Protein 2RLD (pdb70)

CATH classification: 1.20.1440.60

Organism: Bacteroides thetaiotaomicron (strain ATCC 29148 / DSM 2079 / JCM 5827 / CCUG 10774 / NCTC 10582 / VPI-5482 / E50) (NCBI:txid226186)

Foldseek 3Di:
DPLVLLVVLLVLLVVLLVVLVVVLCCCCVPVVHDVSVLLNVLSNVLNVLSVVLVPPLVSVLVSLVSSLVSLVVNLVVLVVCVVVPSDDPVVSVVSNVSSVSSNVSSVSNND/DLVVLLVLLVVLLVVLVVLLCCCCPVVVHDVSVLLNVLSNLLNVLSVQLVVDPDPVSNLVSLVSSLVSLVVNLVVLVVCVVVPVDDPVRSCVSNVSSVVSNVVSCVVSVD/DLVLLVVLLVLLVVLLVVLVVLLCCCCVPVVHDVSVLLNVLSNVLNVLSVVLVVDPDVVSNLVSLVSSLVSLVVNLVVLVVCPVVVSDDPVSSCVSNVSSVVSNVSSVSSSVD/DVVLLVLLQVLLVLLVVVLCCCCVPVVHDVSVQLNVLSNVLNVLCVQLVVDPDPVSNLVSLVSSLVSLVSNLVVLVVCVVVPVDDPVSSVVSVVSSVVSNVVSVVVD/DLLVLLVVLLVVLVVLLCCCCVPVVHDVSVLLNCLSNLLNVLQVVLVVDPDPVSNLVSLVSSLVSLVSNLVVLVVCCVVPVDDPVSSCVSNVSSVVSNVVSCVVNPD

Solvent-accessible surface area: 25376 Å² total

Sequence (548 aa):
GREDKDNVVKDDKSLEFAVRIVNLYKFLVNEEQKEFVSKQILRRSGTSSIGANIREAEQSRADFIINNKLNIALKEEANEETEYYWLELLIRTEYITREQYESINNDSTEINKLLISIIKKDNVVKDDKKSLEFAVRIVNLYKFLVNEEQKEFVSKQILRSGTSIGANIREAEQQAQSRADFINKLNIALKEANETEYWLELLIIRTEYITREQYESINNDSTEINKLLISSIIKTREDKDNVVKDKSLEFAVRIVNLYKFLVNEEQKEFVSKQILRRSGTSIGANIREAEQAQSRADFINKLNIALKEANNETEYWLELLIRTEYITREQYESINNDSTEINKLLISSIIKTDNVVKDKSLEFAVRIVNLYKFLVVNEQKEFVSKQILRSGTSIGANIREAEQAQSRADFINKLNIALKEANETEYWLELLIRTEYITREQYESIINNNDSSTEINKLLISIIVVKDKSLEFAVRIVNLYKFLVNEQKEFVSKQILRSGTSIGANIREAEQAQSRRADFINNKLNIALKEANETEYWLELLIRTEYITREQYESINNDSTEINKLLISIIKT

Structure (mmCIF, N/CA/C/O backbone):
data_2RLD
#
_entry.id   2RLD
#
_cell.length_a   57.238
_cell.length_b   83.823
_cell.length_c   63.923
_cell.angle_alpha   90.000
_cell.angle_beta   97.420
_cell.angle_gamma   90.000
#
_symmetry.space_group_name_H-M   'P 1 21 1'
#
loop_
_entity.id
_entity.type
_entity.pdbx_description
1 polymer 'Uncharacterized protein'
2 non-polymer 'CALCIUM ION'
3 non-polymer 'CHLORIDE ION'
4 non-polymer 1,2-ETHANEDIOL
5 water water
#
loop_
_atom_site.group_PDB
_atom_site.id
_atom_site.type_symbol
_atom_site.label_atom_id
_atom_site.label_alt_id
_atom_site.label_comp_id
_atom_site.label_asym_id
_atom_site.label_entity_id
_atom_site.label_seq_id
_atom_site.pdbx_PDB_ins_code
_atom_site.Cartn_x
_atom_site.Cartn_y
_atom_site.Cartn_z
_atom_site.occupancy
_atom_site.B_iso_or_equiv
_atom_site.auth_seq_id
_atom_site.auth_comp_id
_atom_site.auth_asym_id
_atom_site.auth_atom_id
_atom_site.pdbx_PDB_model_num
ATOM 1 N N . GLY A 1 1 ? 71.180 42.622 59.229 1.00 23.97 0 GLY A N 1
ATOM 2 C CA . GLY A 1 1 ? 70.106 42.708 58.199 1.00 24.19 0 GLY A CA 1
ATOM 3 C C . GLY A 1 1 ? 70.564 42.086 56.903 1.00 23.10 0 GLY A C 1
ATOM 4 O O . GLY A 1 1 ? 71.723 41.685 56.792 1.00 21.98 0 GLY A O 1
ATOM 13 N N . ARG A 1 3 ? 71.218 42.255 52.635 1.00 15.77 2 ARG A N 1
ATOM 14 C CA . ARG A 1 3 ? 71.728 43.244 51.696 1.00 13.92 2 ARG A CA 1
ATOM 15 C C . ARG A 1 3 ? 70.595 44.155 51.261 1.00 14.08 2 ARG A C 1
ATOM 16 O O . ARG A 1 3 ? 69.493 43.692 50.996 1.00 13.93 2 ARG A O 1
ATOM 24 N N . GLU A 1 4 ? 70.877 45.456 51.170 1.00 14.80 3 GLU A N 1
ATOM 25 C CA . GLU A 1 4 ? 69.837 46.398 50.759 1.00 14.33 3 GLU A CA 1
ATOM 26 C C . GLU A 1 4 ? 69.282 46.042 49.389 1.00 17.00 3 GLU A C 1
ATOM 27 O O . GLU A 1 4 ? 68.068 46.120 49.162 1.00 19.00 3 GLU A O 1
ATOM 33 N N . ASP A 1 5 ? 70.162 45.658 48.476 1.00 18.05 4 ASP A N 1
ATOM 34 C CA . ASP A 1 5 ? 69.721 45.300 47.136 1.00 18.27 4 ASP A CA 1
ATOM 35 C C . ASP A 1 5 ? 68.902 44.006 47.035 1.00 19.37 4 ASP A C 1
ATOM 36 O O . ASP A 1 5 ? 68.435 43.688 45.940 1.00 20.53 4 ASP A O 1
ATOM 54 N N . LYS A 1 7 ? 66.310 43.422 49.398 1.00 20.31 6 LYS A N 1
ATOM 55 C CA . LYS A 1 7 ? 65.058 43.713 50.102 1.00 19.98 6 LYS A CA 1
ATOM 56 C C . LYS A 1 7 ? 63.855 43.824 49.173 1.00 20.77 6 LYS A C 1
ATOM 57 O O . LYS A 1 7 ? 62.768 43.289 49.469 1.00 21.16 6 LYS A O 1
ATOM 63 N N . ASP A 1 8 ? 64.050 44.423 48.003 1.00 22.23 7 ASP A N 1
ATOM 64 C CA . ASP A 1 8 ? 62.973 44.459 47.015 1.00 22.51 7 ASP A CA 1
ATOM 65 C C . ASP A 1 8 ? 62.614 43.063 46.486 1.00 21.64 7 ASP A C 1
ATOM 66 O O . ASP A 1 8 ? 61.437 42.707 46.388 1.00 19.96 7 ASP A O 1
ATOM 71 N N . ASN A 1 9 ? 63.626 42.262 46.186 1.00 21.75 8 ASN A N 1
ATOM 72 C CA . ASN A 1 9 ? 63.406 40.887 45.727 1.00 22.44 8 ASN A CA 1
ATOM 73 C C . ASN A 1 9 ? 62.640 40.062 46.761 1.00 23.22 8 ASN A C 1
ATOM 74 O O . ASN A 1 9 ? 61.742 39.302 46.413 1.00 24.63 8 ASN A O 1
ATOM 79 N N . VAL A 1 10 ? 63.022 40.204 48.027 1.00 23.65 9 VAL A N 1
ATOM 80 C CA . VAL A 1 10 ? 62.431 39.421 49.124 1.00 23.34 9 VAL A CA 1
ATOM 81 C C . VAL A 1 10 ? 61.002 39.891 49.424 1.00 21.76 9 VAL A C 1
ATOM 82 O O . VAL A 1 10 ? 60.115 39.076 49.643 1.00 20.79 9 VAL A O 1
ATOM 86 N N . VAL A 1 11 ? 60.775 41.199 49.416 1.00 21.08 10 VAL A N 1
ATOM 87 C CA . VAL A 1 11 ? 59.440 41.731 49.724 1.00 21.30 10 VAL A CA 1
ATOM 88 C C . VAL A 1 11 ? 58.451 41.370 48.633 1.00 21.88 10 VAL A C 1
ATOM 89 O O . VAL A 1 11 ? 57.285 41.121 48.904 1.00 20.71 10 VAL A O 1
ATOM 93 N N . LYS A 1 12 ? 58.926 41.285 47.393 1.00 21.51 11 LYS A N 1
ATOM 94 C CA . LYS A 1 12 ? 58.095 40.768 46.322 1.00 22.06 11 LYS A CA 1
ATOM 95 C C . LYS A 1 12 ? 57.638 39.306 46.618 1.00 21.06 11 LYS A C 1
ATOM 96 O O . LYS A 1 12 ? 56.446 38.966 46.526 1.00 18.95 11 LYS A O 1
ATOM 102 N N . ASP A 1 13 ? 58.582 38.457 46.989 1.00 19.19 12 ASP A N 1
ATOM 103 C CA A ASP A 1 13 ? 58.320 37.045 47.263 0.50 20.28 12 ASP A CA 1
ATOM 104 C CA B ASP A 1 13 ? 58.276 37.057 47.237 0.50 19.61 12 ASP A CA 1
ATOM 105 C C . ASP A 1 13 ? 57.406 36.906 48.474 1.00 18.92 12 ASP A C 1
ATOM 106 O O . ASP A 1 13 ? 56.422 36.181 48.453 1.00 19.06 12 ASP A O 1
ATOM 115 N N . LYS A 1 14 ? 57.758 37.604 49.542 1.00 18.48 13 LYS A N 1
ATOM 116 C CA . LYS A 1 14 ? 57.013 37.515 50.795 1.00 19.23 13 LYS A CA 1
ATOM 117 C C . LYS A 1 14 ? 55.567 38.013 50.645 1.00 17.43 13 LYS A C 1
ATOM 118 O O . LYS A 1 14 ? 54.656 37.485 51.288 1.00 17.91 13 LYS A O 1
ATOM 124 N N . SER A 1 15 ? 55.367 39.048 49.833 1.00 16.96 14 SER A N 1
ATOM 125 C CA . SER A 1 15 ? 54.017 39.610 49.646 1.00 15.50 14 SER A CA 1
ATOM 126 C C . SER A 1 15 ? 53.087 38.674 48.882 1.00 17.05 14 SER A C 1
ATOM 127 O O . SER A 1 15 ? 51.883 38.636 49.142 1.00 17.70 14 SER A O 1
ATOM 130 N N . LEU A 1 16 ? 53.634 37.926 47.930 1.00 16.82 15 LEU A N 1
ATOM 131 C CA . LEU A 1 16 ? 52.858 36.886 47.263 1.00 16.99 15 LEU A CA 1
ATOM 132 C C . LEU A 1 16 ? 52.490 35.778 48.261 1.00 17.39 15 LEU A C 1
ATOM 133 O O . LEU A 1 16 ? 51.338 35.410 48.394 1.00 16.16 15 LEU A O 1
ATOM 138 N N . GLU A 1 17 ? 53.466 35.263 48.989 1.00 16.60 16 GLU A N 1
ATOM 139 C CA . GLU A 1 17 ? 53.153 34.254 50.006 1.00 15.53 16 GLU A CA 1
ATOM 140 C C . GLU A 1 17 ? 52.131 34.724 51.054 1.00 15.16 16 GLU A C 1
ATOM 141 O O . GLU A 1 17 ? 51.257 33.973 51.490 1.00 18.27 16 GLU A O 1
ATOM 147 N N . PHE A 1 18 ? 52.229 35.988 51.402 1.00 14.71 17 PHE A N 1
ATOM 148 C CA . PHE A 1 18 ? 51.325 36.568 52.376 1.00 14.91 17 PHE A CA 1
ATOM 149 C C . PHE A 1 18 ? 49.921 36.675 51.794 1.00 15.76 17 PHE A C 1
ATOM 150 O O . PHE A 1 18 ? 48.971 36.428 52.497 1.00 15.79 17 PHE A O 1
ATOM 158 N N . ALA A 1 19 ? 49.791 37.052 50.520 1.00 15.24 18 ALA A N 1
ATOM 159 C CA . ALA A 1 19 ? 48.470 37.129 49.860 1.00 14.92 18 ALA A CA 1
ATOM 160 C C . ALA A 1 19 ? 47.800 35.757 49.875 1.00 14.81 18 ALA A C 1
ATOM 161 O O . ALA A 1 19 ? 46.600 35.631 50.133 1.00 16.24 18 ALA A O 1
ATOM 163 N N . VAL A 1 20 ? 48.614 34.719 49.696 1.00 15.28 19 VAL A N 1
ATOM 164 C CA . VAL A 1 20 ? 48.118 33.345 49.760 1.00 16.87 19 VAL A CA 1
ATOM 165 C C . VAL A 1 20 ? 47.559 33.051 51.147 1.00 16.25 19 VAL A C 1
ATOM 166 O O . VAL A 1 20 ? 46.423 32.503 51.271 1.00 15.72 19 VAL A O 1
ATOM 170 N N . ARG A 1 21 ? 48.329 33.394 52.185 1.00 15.44 20 ARG A N 1
ATOM 171 C CA . ARG A 1 21 ? 47.857 33.213 53.572 1.00 15.33 20 ARG A CA 1
ATOM 172 C C . ARG A 1 21 ? 46.534 33.951 53.827 1.00 14.94 20 ARG A C 1
ATOM 173 O O . ARG A 1 21 ? 45.667 33.453 54.550 1.00 16.17 20 ARG A O 1
ATOM 181 N N . ILE A 1 22 ? 46.408 35.150 53.260 1.00 15.02 21 ILE A N 1
ATOM 182 C CA . ILE A 1 22 ? 45.232 35.970 53.515 1.00 14.75 21 ILE A CA 1
ATOM 183 C C . ILE A 1 22 ? 44.012 35.337 52.859 1.00 14.27 21 ILE A C 1
ATOM 184 O O . ILE A 1 22 ? 42.916 35.305 53.454 1.00 15.49 21 ILE A O 1
ATOM 189 N N . VAL A 1 23 ? 44.171 34.846 51.626 1.00 13.94 22 VAL A N 1
ATOM 190 C CA . VAL A 1 23 ? 43.095 34.134 50.985 1.00 15.74 22 VAL A CA 1
ATOM 191 C C . VAL A 1 23 ? 42.655 32.946 51.835 1.00 14.82 22 VAL A C 1
ATOM 192 O O . VAL A 1 23 ? 41.465 32.725 52.031 1.00 15.47 22 VAL A O 1
ATOM 196 N N . ASN A 1 24 ? 43.630 32.185 52.348 1.00 14.74 23 ASN A N 1
ATOM 197 C CA . ASN A 1 24 ? 43.326 31.045 53.212 1.00 14.68 23 ASN A CA 1
ATOM 198 C C . ASN A 1 24 ? 42.656 31.470 54.535 1.00 16.90 23 ASN A C 1
ATOM 199 O O . ASN A 1 24 ? 41.739 30.817 55.015 1.00 14.88 23 ASN A O 1
ATOM 204 N N . LEU A 1 25 ? 43.046 32.622 55.061 1.00 14.91 24 LEU A N 1
ATOM 205 C CA . LEU A 1 25 ? 42.391 33.152 56.248 1.00 15.23 24 LEU A CA 1
ATOM 206 C C . LEU A 1 25 ? 40.925 33.498 55.928 1.00 16.29 24 LEU A C 1
ATOM 207 O O . LEU A 1 25 ? 40.035 33.199 56.715 1.00 15.19 24 LEU A O 1
ATOM 212 N N . TYR A 1 26 ? 40.719 34.144 54.782 1.00 14.61 25 TYR A N 1
ATOM 213 C CA . TYR A 1 26 ? 39.379 34.470 54.280 1.00 16.57 25 TYR A CA 1
ATOM 214 C C . TYR A 1 26 ? 38.517 33.233 54.222 1.00 15.94 25 TYR A C 1
ATOM 215 O O . TYR A 1 26 ? 37.363 33.210 54.732 1.00 15.25 25 TYR A O 1
ATOM 224 N N . LYS A 1 27 ? 39.059 32.174 53.609 1.00 16.79 26 LYS A N 1
ATOM 225 C CA . LYS A 1 27 ? 38.294 30.927 53.433 1.00 16.93 26 LYS A CA 1
ATOM 226 C C . LYS A 1 27 ? 37.934 30.364 54.800 1.00 15.83 26 LYS A C 1
ATOM 227 O O . LYS A 1 27 ? 36.808 29.983 55.020 1.00 16.06 26 LYS A O 1
ATOM 233 N N . PHE A 1 28 ? 38.898 30.346 55.715 1.00 15.25 27 PHE A N 1
ATOM 234 C CA . PHE A 1 28 ? 38.654 29.918 57.124 1.00 14.75 27 PHE A CA 1
ATOM 235 C C . PHE A 1 28 ? 37.529 30.719 57.785 1.00 15.05 27 PHE A C 1
ATOM 236 O O . PHE A 1 28 ? 36.614 30.150 58.415 1.00 14.87 27 PHE A O 1
ATOM 244 N N . LEU A 1 29 ? 37.585 32.035 57.623 1.00 15.32 28 LEU A N 1
ATOM 245 C CA . LEU A 1 29 ? 36.637 32.926 58.281 1.00 14.81 28 LEU A CA 1
ATOM 246 C C . LEU A 1 29 ? 35.213 32.711 57.802 1.00 15.55 28 LEU A C 1
ATOM 247 O O . LEU A 1 29 ? 34.290 32.606 58.616 1.00 17.75 28 LEU A O 1
ATOM 252 N N . VAL A 1 30 ? 35.046 32.610 56.491 1.00 15.54 29 VAL A N 1
ATOM 253 C CA . VAL A 1 30 ? 33.707 32.468 55.893 1.00 17.50 29 VAL A CA 1
ATOM 254 C C . VAL A 1 30 ? 33.158 31.060 56.091 1.00 17.86 29 VAL A C 1
ATOM 255 O O . VAL A 1 30 ? 31.982 30.880 56.483 1.00 17.78 29 VAL A O 1
ATOM 259 N N . ASN A 1 31 ? 33.994 30.058 55.808 1.00 18.08 30 ASN A N 1
ATOM 260 C CA . ASN A 1 31 ? 33.572 28.640 55.808 1.00 17.95 30 ASN A CA 1
ATOM 261 C C . ASN A 1 31 ? 33.444 28.055 57.196 1.00 19.06 30 ASN A C 1
ATOM 262 O O . ASN A 1 31 ? 32.460 27.352 57.479 1.00 18.96 30 ASN A O 1
ATOM 267 N N . GLU A 1 32 ? 34.395 28.377 58.075 1.00 18.92 31 GLU A N 1
ATOM 268 C CA A GLU A 1 32 ? 34.422 27.792 59.418 0.50 19.87 31 GLU A CA 1
ATOM 269 C CA B GLU A 1 32 ? 34.448 27.791 59.424 0.50 20.65 31 GLU A CA 1
ATOM 270 C C . GLU A 1 32 ? 33.818 28.709 60.475 1.00 21.18 31 GLU A C 1
ATOM 271 O O . GLU A 1 32 ? 32.985 28.278 61.266 1.00 19.01 31 GLU A O 1
ATOM 282 N N . GLN A 1 33 ? 34.236 29.968 60.490 1.00 19.13 32 GLN A N 1
ATOM 283 C CA . GLN A 1 33 ? 33.738 30.915 61.496 1.00 17.96 32 GLN A CA 1
ATOM 284 C C . GLN A 1 33 ? 32.442 31.614 61.135 1.00 18.98 32 GLN A C 1
ATOM 285 O O . GLN A 1 33 ? 31.872 32.274 61.997 1.00 18.02 32 GLN A O 1
ATOM 291 N N . LYS A 1 34 ? 31.984 31.470 59.882 1.00 17.85 33 LYS A N 1
ATOM 292 C CA . LYS A 1 34 ? 30.813 32.191 59.366 1.00 17.31 33 LYS A CA 1
ATOM 293 C C . LYS A 1 34 ? 30.899 33.706 59.586 1.00 17.10 33 LYS A C 1
ATOM 294 O O . LYS A 1 34 ? 29.924 34.357 60.015 1.00 18.31 33 LYS A O 1
ATOM 300 N N . GL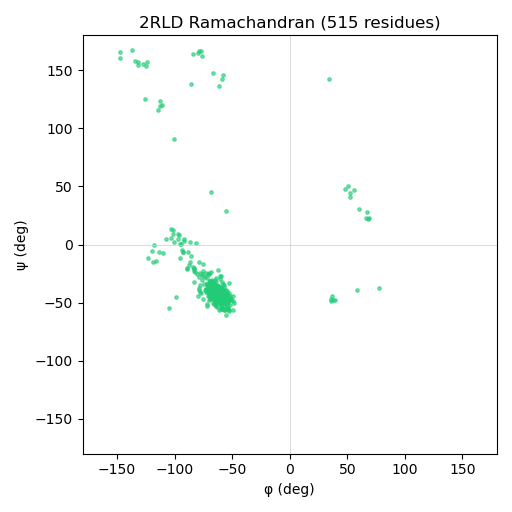U A 1 35 ? 32.069 34.260 59.299 1.00 16.06 34 GLU A N 1
ATOM 301 C CA . GLU A 1 35 ? 32.331 35.669 59.495 1.00 15.97 34 GLU A CA 1
ATOM 302 C C . GLU A 1 35 ? 32.506 36.281 58.117 1.00 17.46 34 GLU A C 1
ATOM 303 O O . GLU A 1 35 ? 33.370 35.861 57.353 1.00 18.19 34 GLU A O 1
ATOM 309 N N . PHE A 1 36 ? 31.692 37.291 57.820 1.00 19.36 35 PHE A N 1
ATOM 310 C CA . PHE A 1 36 ? 31.534 37.765 56.465 1.00 20.36 35 PHE A CA 1
ATOM 311 C C . PHE A 1 36 ? 31.914 39.209 56.219 1.00 21.70 35 PHE A C 1
ATOM 312 O O . PHE A 1 36 ? 31.898 39.635 55.066 1.00 23.02 35 PHE A O 1
ATOM 320 N N . VAL A 1 37 ? 32.240 39.951 57.273 1.00 17.51 36 VAL A N 1
ATOM 321 C CA . VAL A 1 37 ? 32.472 41.390 57.172 1.00 17.37 36 VAL A CA 1
ATOM 322 C C . VAL A 1 37 ? 33.976 41.680 57.137 1.00 16.46 36 VAL A C 1
ATOM 323 O O . VAL A 1 37 ? 34.517 42.185 56.148 1.00 16.37 36 VAL A O 1
ATOM 335 N N . SER A 1 39 ? 36.359 39.562 57.144 1.00 17.23 38 SER A N 1
ATOM 336 C CA . SER A 1 39 ? 36.974 38.638 56.202 1.00 17.52 38 SER A CA 1
ATOM 337 C C . SER A 1 39 ? 37.065 39.237 54.823 1.00 16.61 38 SER A C 1
ATOM 338 O O . SER A 1 39 ? 38.127 39.176 54.187 1.00 17.31 38 SER A O 1
ATOM 341 N N . LYS A 1 40 ? 35.970 39.824 54.338 1.00 17.64 39 LYS A N 1
ATOM 342 C CA . LYS A 1 40 ? 35.980 40.430 53.000 1.00 17.47 39 LYS A CA 1
ATOM 343 C C . LYS A 1 40 ? 36.929 41.619 52.929 1.00 16.98 39 LYS A C 1
ATOM 344 O O . LYS A 1 40 ? 37.621 41.811 51.922 1.00 17.90 39 LYS A O 1
ATOM 347 N N . GLN A 1 41 ? 36.958 42.425 53.981 1.00 15.03 40 GLN A N 1
ATOM 348 C CA . GLN A 1 41 ? 37.828 43.588 54.010 1.00 17.03 40 GLN A CA 1
ATOM 349 C C . GLN A 1 41 ? 39.297 43.210 54.006 1.00 18.03 40 GLN A C 1
ATOM 350 O O . GLN A 1 41 ? 40.098 43.780 53.252 1.00 15.03 40 GLN A O 1
ATOM 356 N N . ILE A 1 42 ? 39.662 42.240 54.830 1.00 16.73 41 ILE A N 1
ATOM 357 C CA . ILE A 1 42 ? 41.058 41.847 54.905 1.00 16.15 41 ILE A CA 1
ATOM 358 C C . ILE A 1 42 ? 41.515 41.154 53.625 1.00 17.54 41 ILE A C 1
ATOM 359 O O . ILE A 1 42 ? 42.700 41.221 53.242 1.00 17.41 41 ILE A O 1
ATOM 364 N N . LEU A 1 43 ? 40.596 40.457 52.979 1.00 16.47 42 LEU A N 1
ATOM 365 C CA . LEU A 1 43 ? 40.895 39.832 51.693 1.00 16.36 42 LEU A CA 1
ATOM 366 C C . LEU A 1 43 ? 41.370 40.883 50.714 1.00 17.36 42 LEU A C 1
ATOM 367 O O . LEU A 1 43 ? 42.386 40.700 50.024 1.00 18.59 42 LEU A O 1
ATOM 372 N N . ARG A 1 44 ? 40.646 42.001 50.668 1.00 17.27 43 ARG A N 1
ATOM 373 C CA A ARG A 1 44 ? 40.990 43.059 49.723 0.50 16.19 43 ARG A CA 1
ATOM 374 C CA B ARG A 1 44 ? 40.968 43.081 49.744 0.50 17.15 43 ARG A CA 1
ATOM 375 C C . ARG A 1 44 ? 42.329 43.703 50.078 1.00 16.04 43 ARG A C 1
ATOM 376 O O . ARG A 1 44 ? 43.241 43.769 49.234 1.00 19.10 43 ARG A O 1
ATOM 391 N N . SER A 1 45 ? 42.467 44.145 51.322 1.00 15.81 44 SER A N 1
ATOM 392 C CA . SER A 1 45 ? 43.677 44.837 51.740 1.00 16.41 44 SER A CA 1
ATOM 393 C C . SER A 1 45 ? 44.890 43.913 51.653 1.00 15.70 44 SER A C 1
ATOM 394 O O . SER A 1 45 ? 45.943 44.307 51.157 1.00 17.02 44 SER A O 1
ATOM 397 N N . GLY A 1 46 ? 44.743 42.669 52.121 1.00 15.64 45 GLY A N 1
ATOM 398 C CA . GLY A 1 46 ? 45.881 41.779 52.226 1.00 14.65 45 GLY A CA 1
ATOM 399 C C . GLY A 1 46 ? 46.478 41.274 50.915 1.00 15.81 45 GLY A C 1
ATOM 400 O O . GLY A 1 46 ? 47.699 41.009 50.845 1.00 17.60 45 GLY A O 1
ATOM 401 N N . THR A 1 47 ? 45.613 41.116 49.912 1.00 16.94 46 THR A N 1
ATOM 402 C CA . THR A 1 47 ? 46.042 40.706 48.567 1.00 16.41 46 THR A CA 1
ATOM 403 C C . THR A 1 47 ? 46.551 41.890 47.702 1.00 17.94 46 THR A C 1
ATOM 404 O O . THR A 1 47 ? 47.288 41.688 46.716 1.00 17.63 46 THR A O 1
ATOM 408 N N . SER A 1 48 ? 46.160 43.106 48.089 1.00 16.56 47 SER A N 1
ATOM 409 C CA A SER A 1 48 ? 46.507 44.321 47.361 0.50 18.36 47 SER A CA 1
ATOM 410 C CA B SER A 1 48 ? 46.518 44.296 47.327 0.50 18.96 47 SER A CA 1
ATOM 411 C C . SER A 1 48 ? 47.966 44.676 47.558 1.00 18.50 47 SER A C 1
ATOM 412 O O . SER A 1 48 ? 48.603 45.241 46.672 1.00 18.45 47 SER A O 1
ATOM 417 N N . ILE A 1 49 ? 48.481 44.368 48.744 1.00 16.19 48 ILE A N 1
ATOM 418 C CA . ILE A 1 49 ? 49.874 44.693 49.085 1.00 17.78 48 ILE A CA 1
ATOM 419 C C . ILE A 1 49 ? 50.840 44.234 47.975 1.00 18.96 48 ILE A C 1
ATOM 420 O O . ILE A 1 49 ? 51.590 45.040 47.423 1.00 18.17 48 ILE A O 1
ATOM 425 N N . GLY A 1 50 ? 50.805 42.949 47.643 1.00 17.54 49 GLY A N 1
ATOM 426 C CA . GLY A 1 50 ? 51.723 42.383 46.651 1.00 17.31 49 GLY A CA 1
ATOM 427 C C . GLY A 1 50 ? 51.499 42.924 45.247 1.00 17.18 49 GLY A C 1
ATOM 428 O O . GLY A 1 50 ? 52.444 43.041 44.480 1.00 18.56 49 GLY A O 1
ATOM 429 N N . ALA A 1 51 ? 50.244 43.236 44.908 1.00 16.48 50 ALA A N 1
ATOM 430 C CA . ALA A 1 51 ? 49.924 43.846 43.602 1.00 16.09 50 ALA A CA 1
ATOM 431 C C . ALA A 1 51 ? 50.633 45.198 43.467 1.00 16.66 50 ALA A C 1
ATOM 432 O O . ALA A 1 51 ? 51.279 45.475 42.438 1.00 18.35 50 ALA A O 1
ATOM 434 N N . ASN A 1 52 ? 50.544 46.043 44.491 1.00 17.20 51 ASN A N 1
ATOM 435 C CA . ASN A 1 52 ? 51.223 47.350 44.441 1.00 18.72 51 ASN A CA 1
ATOM 436 C C . ASN A 1 52 ? 52.736 47.216 44.418 1.00 18.57 51 ASN A C 1
ATOM 437 O O . ASN A 1 52 ? 53.435 47.999 43.723 1.00 19.53 51 ASN A O 1
ATOM 442 N N . ILE A 1 53 ? 53.253 46.224 45.137 1.00 16.33 52 ILE A N 1
ATOM 443 C CA . ILE A 1 53 ? 54.694 45.964 45.092 1.00 17.98 52 ILE A CA 1
ATOM 444 C C . ILE A 1 53 ? 55.119 45.551 43.682 1.00 19.99 52 ILE A C 1
ATOM 445 O O . ILE A 1 53 ? 56.146 46.020 43.182 1.00 20.73 52 ILE A O 1
ATOM 450 N N . ARG A 1 54 ? 54.359 44.656 43.051 1.00 20.98 53 ARG A N 1
ATOM 451 C CA . ARG A 1 54 ? 54.648 44.316 41.651 1.00 22.73 53 ARG A CA 1
ATOM 452 C C . ARG A 1 54 ? 54.657 45.556 40.761 1.00 24.13 53 ARG A C 1
ATOM 453 O O . ARG A 1 54 ? 55.573 45.724 39.947 1.00 28.21 53 ARG A O 1
ATOM 461 N N . GLU A 1 55 ? 53.662 46.424 40.903 1.00 23.25 54 GLU A N 1
ATOM 462 C CA . GLU A 1 55 ? 53.589 47.643 40.086 1.00 24.17 54 GLU A CA 1
ATOM 463 C C . GLU A 1 55 ? 54.817 48.549 40.247 1.00 24.20 54 GLU A C 1
ATOM 464 O O . GLU A 1 55 ? 55.270 49.185 39.285 1.00 23.34 54 GLU A O 1
ATOM 470 N N . ALA A 1 56 ? 55.323 48.646 41.466 1.00 22.26 55 ALA A N 1
ATOM 471 C CA . ALA A 1 56 ? 56.493 49.475 41.743 1.00 22.45 55 ALA A CA 1
ATOM 472 C C . ALA A 1 56 ? 57.704 48.994 40.923 1.00 23.91 55 ALA A C 1
ATOM 473 O O . ALA A 1 56 ? 58.575 49.788 40.562 1.00 22.66 55 ALA A O 1
ATOM 475 N N . GLU A 1 57 ? 57.747 47.706 40.567 1.00 25.50 56 GLU A N 1
ATOM 476 C CA . GLU A 1 57 ? 58.778 47.240 39.639 1.00 27.78 56 GLU A CA 1
ATOM 477 C C . GLU A 1 57 ? 58.842 48.053 38.333 1.00 28.36 56 GLU A C 1
ATOM 478 O O . GLU A 1 57 ? 59.912 48.208 37.795 1.00 27.88 56 GLU A O 1
ATOM 484 N N . GLN A 1 58 ? 57.714 48.566 37.831 1.00 28.40 57 GLN A N 1
ATOM 485 C CA . GLN A 1 58 ? 57.696 49.362 36.579 1.00 28.20 57 GLN A CA 1
ATOM 486 C C . GLN A 1 58 ? 57.641 50.868 36.814 1.00 28.91 57 GLN A C 1
ATOM 487 O O . GLN A 1 58 ? 57.779 51.344 37.951 1.00 27.71 57 GLN A O 1
ATOM 493 N N . SER A 1 61 ? 60.243 56.555 37.657 1.00 31.36 60 SER A N 1
ATOM 494 C CA . SER A 1 61 ? 60.511 57.645 38.581 1.00 31.09 60 SER A CA 1
ATOM 495 C C . SER A 1 61 ? 60.745 57.099 39.985 1.00 31.72 60 SER A C 1
ATOM 496 O O . SER A 1 61 ? 60.090 56.138 40.396 1.00 30.90 60 SER A O 1
ATOM 498 N N . ARG A 1 62 ? 61.677 57.705 40.720 1.00 32.09 61 ARG A N 1
ATOM 499 C CA . ARG A 1 62 ? 61.827 57.413 42.148 1.00 31.79 61 ARG A CA 1
ATOM 500 C C . ARG A 1 62 ? 60.504 57.747 42.827 1.00 32.30 61 ARG A C 1
ATOM 501 O O . ARG A 1 62 ? 59.969 56.949 43.608 1.00 30.40 61 ARG A O 1
ATOM 503 N N . ALA A 1 63 ? 59.967 58.918 42.491 1.00 30.59 62 ALA A N 1
ATOM 504 C CA . ALA A 1 63 ? 58.704 59.378 43.052 1.00 29.85 62 ALA A CA 1
ATOM 505 C C . ALA A 1 63 ? 57.610 58.334 42.905 1.00 29.31 62 ALA A C 1
ATOM 506 O O . ALA A 1 63 ? 56.960 57.974 43.882 1.00 29.39 62 ALA A O 1
ATOM 508 N N . ASP A 1 64 ? 57.403 57.838 41.692 1.00 27.77 63 ASP A N 1
ATOM 509 C CA . ASP A 1 64 ? 56.334 56.863 41.466 1.00 28.15 63 ASP A CA 1
ATOM 510 C C . ASP A 1 64 ? 56.600 55.535 42.169 1.00 26.43 63 ASP A C 1
ATOM 511 O O . ASP A 1 64 ? 55.674 54.905 42.711 1.00 26.55 63 ASP A O 1
ATOM 516 N N . PHE A 1 65 ? 57.871 55.144 42.182 1.00 24.23 64 PHE A N 1
ATOM 517 C CA . PHE A 1 65 ? 58.323 53.999 42.948 1.00 24.03 64 PHE A CA 1
ATOM 518 C C . PHE A 1 65 ? 57.918 54.154 44.412 1.00 23.77 64 PHE A C 1
ATOM 519 O O . PHE A 1 65 ? 57.272 53.269 44.985 1.00 20.24 64 PHE A O 1
ATOM 527 N N . ILE A 1 66 ? 58.273 55.292 45.005 1.00 24.72 65 ILE A N 1
ATOM 528 C CA A ILE A 1 66 ? 57.990 55.526 46.422 0.50 23.48 65 ILE A CA 1
ATOM 529 C CA B ILE A 1 66 ? 57.986 55.544 46.423 0.50 24.01 65 ILE A CA 1
ATOM 530 C C . ILE A 1 66 ? 56.482 55.603 46.679 1.00 24.11 65 ILE A C 1
ATOM 531 O O . ILE A 1 66 ? 55.992 55.054 47.660 1.00 20.39 65 ILE A O 1
ATOM 540 N N . ASN A 1 67 ? 55.750 56.259 45.789 1.00 24.22 66 ASN A N 1
ATOM 541 C CA A ASN A 1 67 ? 54.286 56.319 45.867 0.50 24.54 66 ASN A CA 1
ATOM 542 C CA B ASN A 1 67 ? 54.297 56.320 45.913 0.50 25.04 66 ASN A 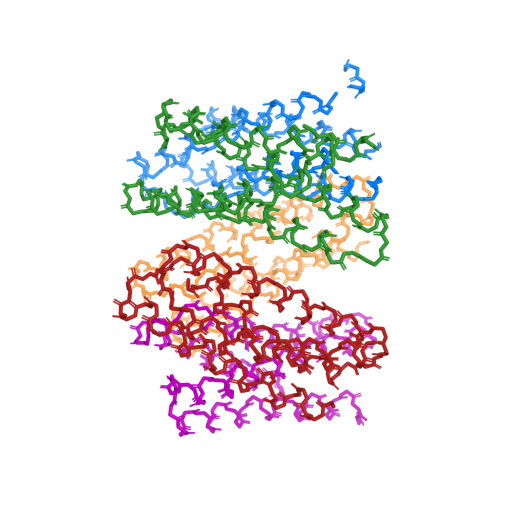CA 1
ATOM 543 C C . ASN A 1 67 ? 53.653 54.927 45.941 1.00 23.39 66 ASN A C 1
ATOM 544 O O . ASN A 1 67 ? 52.834 54.650 46.792 1.00 23.64 66 ASN A O 1
ATOM 553 N N . LYS A 1 68 ? 54.034 54.048 45.025 1.00 21.76 67 LYS A N 1
ATOM 554 C CA . LYS A 1 68 ? 53.447 52.713 44.992 1.00 22.05 67 LYS A CA 1
ATOM 555 C C . LYS A 1 68 ? 53.783 51.921 46.239 1.00 19.94 67 LYS A C 1
ATOM 556 O O . LYS A 1 68 ? 52.922 51.235 46.803 1.00 20.57 67 LYS A O 1
ATOM 562 N N . LEU A 1 69 ? 55.032 52.022 46.689 1.00 18.35 68 LEU A N 1
ATOM 563 C CA . LEU A 1 69 ? 55.419 51.295 47.880 1.00 19.00 68 LEU A CA 1
ATOM 564 C C . LEU A 1 69 ? 54.697 51.843 49.118 1.00 18.61 68 LEU A C 1
ATOM 565 O O . LEU A 1 69 ? 54.373 51.088 50.007 1.00 18.82 68 LEU A O 1
ATOM 570 N N . ASN A 1 70 ? 54.468 53.159 49.170 1.00 18.88 69 ASN A N 1
ATOM 571 C CA . ASN A 1 70 ? 53.693 53.731 50.249 1.00 18.10 69 ASN A CA 1
ATOM 572 C C . ASN A 1 70 ? 52.256 53.228 50.274 1.00 18.03 69 ASN A C 1
ATOM 573 O O . ASN A 1 70 ? 51.686 53.020 51.351 1.00 18.11 69 ASN A O 1
ATOM 578 N N . ILE A 1 71 ? 51.676 53.022 49.102 1.00 16.63 70 ILE A N 1
ATOM 579 C CA . ILE A 1 71 ? 50.333 52.420 49.014 1.00 18.19 70 ILE A CA 1
ATOM 580 C C . ILE A 1 71 ? 50.404 51.008 49.571 1.00 16.42 70 ILE A C 1
ATOM 581 O O . ILE A 1 71 ? 49.556 50.610 50.366 1.00 17.71 70 ILE A O 1
ATOM 586 N N . ALA A 1 72 ? 51.405 50.241 49.150 1.00 17.37 71 ALA A N 1
ATOM 587 C CA . ALA A 1 72 ? 51.570 48.882 49.690 1.00 18.38 71 ALA A CA 1
ATOM 588 C C . ALA A 1 72 ? 51.693 48.901 51.213 1.00 16.35 71 ALA A C 1
ATOM 589 O O . ALA A 1 72 ? 51.126 48.055 51.898 1.00 18.06 71 ALA A O 1
ATOM 591 N N . LEU A 1 73 ? 52.467 49.846 51.747 1.00 16.75 72 LEU A N 1
ATOM 592 C CA . LEU A 1 73 ? 52.638 49.978 53.183 1.00 17.14 72 LEU A CA 1
ATOM 593 C C . LEU A 1 73 ? 51.311 50.321 53.894 1.00 17.78 72 LEU A C 1
ATOM 594 O O . LEU A 1 73 ? 51.002 49.733 54.935 1.00 17.56 72 LEU A O 1
ATOM 599 N N . LYS A 1 74 ? 50.549 51.264 53.340 1.00 18.68 73 LYS A N 1
ATOM 600 C CA . LYS A 1 74 ? 49.198 51.588 53.835 1.00 17.45 73 LYS A CA 1
ATOM 601 C C . LYS A 1 74 ? 48.313 50.328 53.914 1.00 16.66 73 LYS A C 1
ATOM 602 O O . LYS A 1 74 ? 47.612 50.116 54.897 1.00 15.83 73 LYS A O 1
ATOM 607 N N . GLU A 1 75 ? 48.341 49.513 52.864 1.00 17.11 74 GLU A N 1
ATOM 608 C CA A GLU A 1 75 ? 47.497 48.321 52.813 0.50 18.49 74 GLU A CA 1
ATOM 609 C CA B GLU A 1 75 ? 47.508 48.311 52.787 0.50 17.74 74 GLU A CA 1
ATOM 610 C C . GLU A 1 75 ? 47.975 47.267 53.803 1.00 17.68 74 GLU A C 1
ATOM 611 O O . GLU A 1 75 ? 47.164 46.525 54.366 1.00 17.62 74 GLU A O 1
ATOM 622 N N . ALA A 1 76 ? 49.290 47.223 54.038 1.00 17.51 75 ALA A N 1
ATOM 623 C CA . ALA A 1 76 ? 49.858 46.347 55.079 1.00 16.49 75 ALA A CA 1
ATOM 624 C C . ALA A 1 76 ? 49.326 46.730 56.442 1.00 17.45 75 ALA A C 1
ATOM 625 O O . ALA A 1 76 ? 48.938 45.867 57.248 1.00 17.28 75 ALA A O 1
ATOM 627 N N . ASN A 1 77 ? 49.355 48.018 56.717 1.00 17.18 76 ASN A N 1
ATOM 628 C CA . ASN A 1 77 ? 48.818 48.529 57.968 1.00 17.41 76 ASN A CA 1
ATOM 629 C C . ASN A 1 77 ? 47.325 48.298 58.087 1.00 18.18 76 ASN A C 1
ATOM 630 O O . ASN A 1 77 ? 46.857 47.992 59.184 1.00 19.08 76 ASN A O 1
ATOM 635 N N . GLU A 1 78 ? 46.568 48.473 56.999 1.00 17.19 77 GLU A N 1
ATOM 636 C CA A GLU A 1 78 ? 45.136 48.213 57.024 0.50 17.56 77 GLU A CA 1
ATOM 637 C CA B GLU A 1 78 ? 45.135 48.216 57.060 0.50 17.05 77 GLU A CA 1
ATOM 638 C C . GLU A 1 78 ? 44.904 46.743 57.383 1.00 16.75 77 GLU A C 1
ATOM 639 O O . GLU A 1 78 ? 44.041 46.413 58.190 1.00 15.27 77 GLU A O 1
ATOM 650 N N . THR A 1 79 ? 45.670 45.862 56.746 1.00 18.07 78 THR A N 1
ATOM 651 C CA . THR A 1 79 ? 45.596 44.417 56.991 1.00 16.94 78 THR A CA 1
ATOM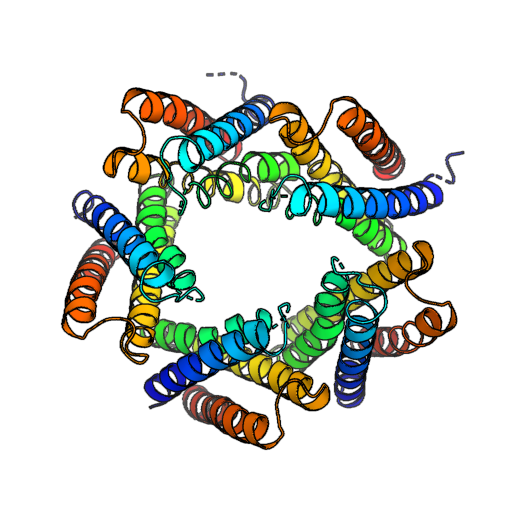 652 C C . THR A 1 79 ? 45.865 44.078 58.463 1.00 15.87 78 THR A C 1
ATOM 653 O O . THR A 1 79 ? 45.129 43.328 59.112 1.00 18.18 78 THR A O 1
ATOM 657 N N . GLU A 1 80 ? 46.884 44.709 59.015 1.00 15.17 79 GLU A N 1
ATOM 658 C CA . GLU A 1 80 ? 47.267 44.512 60.388 1.00 16.06 79 GLU A CA 1
ATOM 659 C C . GLU A 1 80 ? 46.212 45.028 61.341 1.00 15.54 79 GLU A C 1
ATOM 660 O O . GLU A 1 80 ? 46.030 44.474 62.426 1.00 16.74 79 GLU A O 1
ATOM 666 N N . TYR A 1 81 ? 45.527 46.098 60.951 1.00 13.61 80 TYR A N 1
ATOM 667 C CA A TYR A 1 81 ? 44.354 46.578 61.756 0.50 14.70 80 TYR A CA 1
ATOM 668 C CA B TYR A 1 81 ? 44.413 46.591 61.705 0.50 16.01 80 TYR A CA 1
ATOM 669 C C . TYR A 1 81 ? 43.229 45.592 61.719 1.00 15.68 80 TYR A C 1
ATOM 670 O O . TYR A 1 81 ? 42.638 45.313 62.755 1.00 16.25 80 TYR A O 1
ATOM 687 N N . TRP A 1 82 ? 42.894 45.053 60.556 1.00 16.01 81 TRP A N 1
ATOM 688 C CA . TRP A 1 82 ? 41.842 44.036 60.508 1.00 15.35 81 TRP A CA 1
ATOM 689 C C . TRP A 1 82 ? 42.228 42.823 61.346 1.00 14.94 81 TRP A C 1
ATOM 690 O O . TRP A 1 82 ? 41.382 42.221 62.012 1.00 15.12 81 TRP A O 1
ATOM 701 N N . LEU A 1 83 ? 43.498 42.442 61.316 1.00 16.59 82 LEU A N 1
ATOM 702 C CA . LEU A 1 83 ? 43.951 41.356 62.194 1.00 15.76 82 LEU A CA 1
ATOM 703 C C . LEU A 1 83 ? 43.731 41.692 63.669 1.00 15.67 82 LEU A C 1
ATOM 704 O O . LEU A 1 83 ? 43.296 40.833 64.449 1.00 15.13 82 LEU A O 1
ATOM 709 N N . GLU A 1 84 ? 44.061 42.917 64.080 1.00 16.05 83 GLU A N 1
ATOM 710 C CA . GLU A 1 84 ? 43.791 43.366 65.436 1.00 16.42 83 GLU A CA 1
ATOM 711 C C . GLU A 1 84 ? 42.298 43.201 65.808 1.00 16.05 83 GLU A C 1
ATOM 712 O O . GLU A 1 84 ? 41.949 42.740 66.900 1.00 15.54 83 GLU A O 1
ATOM 718 N N . LEU A 1 85 ? 41.424 43.635 64.905 1.00 15.73 84 LEU A N 1
ATOM 719 C CA . LEU A 1 85 ? 39.982 43.504 65.123 1.00 12.16 84 LEU A CA 1
ATOM 720 C C . LEU A 1 85 ? 39.562 42.031 65.248 1.00 14.90 84 LEU A C 1
ATOM 721 O O . LEU A 1 85 ? 38.767 41.702 66.117 1.00 15.23 84 LEU A O 1
ATOM 726 N N . LEU A 1 86 ? 40.120 41.165 64.400 1.00 14.39 85 LEU A N 1
ATOM 727 C CA . LEU A 1 86 ? 39.801 39.731 64.374 1.00 14.83 85 LEU A CA 1
ATOM 728 C C . LEU A 1 86 ? 40.208 39.045 65.676 1.00 15.62 85 LEU A C 1
ATOM 729 O O . LEU A 1 86 ? 39.472 38.233 66.184 1.00 15.81 85 LEU A O 1
ATOM 734 N N . ILE A 1 87 ? 41.367 39.385 66.221 1.00 14.99 86 ILE A N 1
ATOM 735 C CA . ILE A 1 87 ? 41.780 38.810 67.521 1.00 13.95 86 ILE A CA 1
ATOM 736 C C . ILE A 1 87 ? 40.959 39.401 68.693 1.00 14.62 86 ILE A C 1
ATOM 737 O O . ILE A 1 87 ? 40.553 38.683 69.599 1.00 15.93 86 ILE A O 1
ATOM 742 N N . ARG A 1 88 ? 40.681 40.700 68.643 1.00 15.62 87 ARG A N 1
ATOM 743 C CA . ARG A 1 88 ? 39.859 41.362 69.643 1.00 15.53 87 ARG A CA 1
ATOM 744 C C . ARG A 1 88 ? 38.451 40.774 69.721 1.00 14.10 87 ARG A C 1
ATOM 745 O O . ARG A 1 88 ? 37.899 40.619 70.818 1.00 15.25 87 ARG A O 1
ATOM 753 N N . THR A 1 89 ? 37.894 40.418 68.561 1.00 14.47 88 THR A N 1
ATOM 754 C CA . THR A 1 89 ? 36.574 39.821 68.493 1.00 14.77 88 THR A CA 1
ATOM 755 C C . THR A 1 89 ? 36.553 38.274 68.537 1.00 14.69 88 THR A C 1
ATOM 756 O O . THR A 1 89 ? 35.483 37.657 68.400 1.00 18.05 88 THR A O 1
ATOM 760 N N . GLU A 1 90 ? 37.721 37.670 68.729 1.00 16.50 89 GLU A N 1
ATOM 761 C CA . GLU A 1 90 ? 37.869 36.233 68.966 1.00 18.72 89 GLU A CA 1
ATOM 762 C C . GLU A 1 90 ? 37.510 35.339 67.769 1.00 18.38 89 GLU A C 1
ATOM 763 O O . GLU A 1 90 ? 37.191 34.161 67.948 1.00 18.02 89 GLU A O 1
ATOM 769 N N . TYR A 1 91 ? 37.674 35.873 66.554 1.00 15.55 90 TYR A N 1
ATOM 770 C CA . TYR A 1 91 ? 37.450 35.077 65.340 1.00 17.17 90 TYR A CA 1
ATOM 771 C C . TYR A 1 91 ? 38.706 34.336 64.911 1.00 18.57 90 TYR A C 1
ATOM 772 O O . TYR A 1 91 ? 38.636 33.416 64.104 1.00 19.04 90 TYR A O 1
ATOM 781 N N . ILE A 1 92 ? 39.859 34.770 65.430 1.00 18.42 91 ILE A N 1
ATOM 782 C CA . ILE A 1 92 ? 41.126 34.030 65.278 1.00 16.98 91 ILE A CA 1
ATOM 783 C C . ILE A 1 92 ? 41.761 33.821 66.651 1.00 17.50 91 ILE A C 1
ATOM 784 O O . ILE A 1 92 ? 41.487 34.566 67.612 1.00 16.08 91 ILE A O 1
ATOM 789 N N . THR A 1 93 ? 42.591 32.776 66.760 1.00 18.98 92 THR A N 1
ATOM 790 C CA . THR A 1 93 ? 43.350 32.525 67.979 1.00 18.25 92 THR A CA 1
ATOM 791 C C . THR A 1 93 ? 44.527 33.478 68.099 1.00 18.12 92 THR A C 1
ATOM 792 O O . THR A 1 93 ? 44.971 34.064 67.118 1.00 17.58 92 THR A O 1
ATOM 796 N N . ARG A 1 94 ? 45.062 33.589 69.311 1.00 18.78 93 ARG A N 1
ATOM 797 C CA . ARG A 1 94 ? 46.291 34.346 69.540 1.00 19.59 93 ARG A CA 1
ATOM 798 C C . ARG A 1 94 ? 47.397 33.807 68.638 1.00 18.32 93 ARG A C 1
ATOM 799 O O . ARG A 1 94 ? 48.124 34.582 68.030 1.00 18.26 93 ARG A O 1
ATOM 807 N N . GLU A 1 95 ? 47.502 32.475 68.553 1.00 17.30 94 GLU A N 1
ATOM 808 C CA . GLU A 1 95 ? 48.455 31.830 67.640 1.00 19.93 94 GLU A CA 1
ATOM 809 C C . GLU A 1 95 ? 48.328 32.262 66.186 1.00 18.72 94 GLU A C 1
ATOM 810 O O . GLU A 1 95 ? 49.328 32.617 65.549 1.00 20.28 94 GLU A O 1
ATOM 816 N N . GLN A 1 96 ? 47.120 32.227 65.651 1.00 19.37 95 GLN A N 1
ATOM 817 C CA . GLN A 1 96 ? 46.892 32.652 64.274 1.00 18.28 95 GLN A CA 1
ATOM 818 C C . GLN A 1 96 ? 47.270 34.131 64.107 1.00 16.59 95 GLN A C 1
ATOM 819 O O . GLN A 1 96 ? 47.975 34.503 63.174 1.00 17.19 95 GLN A O 1
ATOM 825 N N . TYR A 1 97 ? 46.799 34.952 65.043 1.00 16.48 96 TYR A N 1
ATOM 826 C CA . TYR A 1 97 ? 47.097 36.374 65.033 1.00 15.73 96 TYR A CA 1
ATOM 827 C C . TYR A 1 97 ? 48.607 36.650 65.007 1.00 16.61 96 TYR A C 1
ATOM 828 O O . TYR A 1 97 ? 49.104 37.387 64.167 1.00 16.26 96 TYR A O 1
ATOM 837 N N . GLU A 1 98 ? 49.354 36.018 65.885 1.00 14.47 97 GLU A N 1
ATOM 838 C CA . GLU A 1 98 ? 50.764 36.330 65.972 1.00 17.91 97 GLU A CA 1
ATOM 839 C C . GLU A 1 98 ? 51.458 35.873 64.694 1.00 17.47 97 GLU A C 1
ATOM 840 O O . GLU A 1 98 ? 52.332 36.566 64.183 1.00 19.16 97 GLU A O 1
ATOM 846 N N . SER A 1 99 ? 51.060 34.718 64.172 1.00 17.44 98 SER A N 1
ATOM 847 C CA . SER A 1 99 ? 51.728 34.153 62.996 1.00 17.11 98 SER A CA 1
ATOM 848 C C . SER A 1 99 ? 51.498 35.020 61.781 1.00 17.52 98 SER A C 1
ATOM 849 O O . SER A 1 99 ? 52.430 35.374 61.074 1.00 18.01 98 SER A O 1
ATOM 852 N N . ILE A 1 100 ? 50.237 35.346 61.548 1.00 16.06 99 ILE A N 1
ATOM 853 C CA . ILE A 1 100 ? 49.883 36.141 60.374 1.00 18.30 99 ILE A CA 1
ATOM 854 C C . ILE A 1 100 ? 50.402 37.576 60.499 1.00 17.39 99 ILE A C 1
ATOM 855 O O . ILE A 1 100 ? 50.942 38.168 59.549 1.00 18.30 99 ILE A O 1
ATOM 860 N N . ASN A 1 101 ? 50.287 38.137 61.682 1.00 17.19 100 ASN A N 1
ATOM 861 C CA . ASN A 1 101 ? 50.812 39.488 61.927 1.00 18.86 100 ASN A CA 1
ATOM 862 C C . ASN A 1 101 ? 52.336 39.636 61.768 1.00 17.99 100 ASN A C 1
ATOM 863 O O . ASN A 1 101 ? 52.836 40.632 61.230 1.00 19.80 100 ASN A O 1
ATOM 868 N N . ASN A 1 102 ? 53.082 38.650 62.263 1.00 16.05 101 ASN A N 1
ATOM 869 C CA . ASN A 1 102 ? 54.519 38.644 62.074 1.00 19.72 101 ASN A CA 1
ATOM 870 C C . ASN A 1 102 ? 54.895 38.655 60.621 1.00 17.84 101 ASN A C 1
ATOM 871 O O . ASN A 1 102 ? 55.764 39.401 60.215 1.00 18.71 101 ASN A O 1
ATOM 876 N N . ASP A 1 103 ? 54.230 37.828 59.822 1.00 18.87 102 ASP A N 1
ATOM 877 C CA . ASP A 1 103 ? 54.449 37.867 58.373 1.00 17.65 102 ASP A CA 1
ATOM 878 C C . ASP A 1 103 ? 54.126 39.234 57.785 1.00 17.87 102 ASP A C 1
ATOM 879 O O . ASP A 1 103 ? 54.843 39.716 56.931 1.00 20.36 102 ASP A O 1
ATOM 884 N N . SER A 1 104 ? 53.043 39.856 58.240 1.00 16.31 103 SER A N 1
ATOM 885 C CA . SER A 1 104 ? 52.620 41.130 57.706 1.00 16.13 103 SER A CA 1
ATOM 886 C C . SER A 1 104 ? 53.611 42.227 58.085 1.00 18.31 103 SER A C 1
ATOM 887 O O . SER A 1 104 ? 53.983 43.078 57.265 1.00 20.32 103 SER A O 1
ATOM 890 N N . THR A 1 105 ? 54.049 42.210 59.333 1.00 20.75 104 THR A N 1
ATOM 891 C CA . THR A 1 105 ? 54.945 43.248 59.810 1.00 20.30 104 THR A CA 1
ATOM 892 C C . THR A 1 105 ? 56.384 43.108 59.247 1.00 19.78 104 THR A C 1
ATOM 893 O O . THR A 1 105 ? 57.110 44.097 59.114 1.00 18.30 104 THR A O 1
ATOM 897 N N . GLU A 1 106 ? 56.782 41.900 58.865 1.00 19.61 105 GLU A N 1
ATOM 898 C CA . GLU A 1 106 ? 58.049 41.704 58.126 1.00 21.02 105 GLU A CA 1
ATOM 899 C C . GLU A 1 106 ? 58.026 42.471 56.796 1.00 21.16 105 GLU A C 1
ATOM 900 O O . GLU A 1 106 ? 59.060 43.008 56.374 1.00 22.76 105 GLU A O 1
ATOM 906 N N . ILE A 1 107 ? 56.857 42.507 56.142 1.00 19.59 106 ILE A N 1
ATOM 907 C CA . ILE A 1 107 ? 56.646 43.273 54.903 1.00 18.45 106 ILE A CA 1
ATOM 908 C C . ILE A 1 107 ? 56.749 44.787 55.194 1.00 18.88 106 ILE A C 1
ATOM 909 O O . ILE A 1 107 ? 57.391 45.507 54.430 1.00 18.44 106 ILE A O 1
ATOM 914 N N . ASN A 1 108 ? 56.138 45.247 56.287 1.00 17.17 107 ASN A N 1
ATOM 915 C CA . ASN A 1 108 ? 56.233 46.672 56.662 1.00 19.94 107 ASN A CA 1
ATOM 916 C C . ASN A 1 108 ? 57.693 47.057 56.767 1.00 19.02 107 ASN A C 1
ATOM 917 O O . ASN A 1 108 ? 58.118 48.102 56.294 1.00 19.07 107 ASN A O 1
ATOM 922 N N . LYS A 1 109 ? 58.460 46.220 57.444 1.00 19.69 108 LYS A N 1
ATOM 923 C CA . LYS A 1 109 ? 59.848 46.570 57.715 1.00 19.80 108 LYS A CA 1
ATOM 924 C C . LYS A 1 109 ? 60.684 46.678 56.453 1.00 19.78 108 LYS A C 1
ATOM 925 O O . LYS A 1 109 ? 61.528 47.577 56.344 1.00 21.77 108 LYS A O 1
ATOM 931 N N . LEU A 1 110 ? 60.480 45.732 55.528 1.00 18.02 109 LEU A N 1
ATOM 932 C CA . LEU A 1 110 ? 61.172 45.739 54.246 1.00 18.71 109 LEU A CA 1
ATOM 933 C C . LEU A 1 110 ? 60.770 46.989 53.452 1.00 18.40 109 LEU A C 1
ATOM 934 O O . LEU A 1 110 ? 61.623 47.684 52.929 1.00 18.91 109 LEU A O 1
ATOM 939 N N . LEU A 1 111 ? 59.477 47.309 53.412 1.00 18.89 110 LEU A N 1
ATOM 940 C CA . LEU A 1 111 ? 59.006 48.461 52.619 1.00 17.89 110 LEU A CA 1
ATOM 941 C C . LEU A 1 111 ? 59.576 49.775 53.150 1.00 18.00 110 LEU A C 1
ATOM 942 O O . LEU A 1 111 ? 60.049 50.617 52.396 1.00 17.38 110 LEU A O 1
ATOM 947 N N . ILE A 1 112 ? 59.552 49.928 54.463 1.00 20.71 111 ILE A N 1
ATOM 948 C CA . ILE A 1 112 ? 60.114 51.118 55.100 1.00 20.44 111 ILE A CA 1
ATOM 949 C C . ILE A 1 112 ? 61.582 51.308 54.758 1.00 21.41 111 ILE A C 1
ATOM 950 O O . ILE A 1 112 ? 62.023 52.415 54.375 1.00 21.21 111 ILE A O 1
ATOM 955 N N . SER A 1 113 ? 62.343 50.233 54.906 1.00 22.15 112 SER A N 1
ATOM 956 C CA . SER A 1 113 ? 63.766 50.262 54.568 1.00 24.80 112 SER A CA 1
ATOM 957 C C . SER A 1 113 ? 64.023 50.615 53.092 1.00 23.55 112 SER A C 1
ATOM 958 O O . SER A 1 113 ? 64.930 51.365 52.789 1.00 24.01 112 SER A O 1
ATOM 961 N N . ILE A 1 114 ? 63.232 50.058 52.182 1.00 21.22 113 ILE A N 1
ATOM 962 C CA . ILE A 1 114 ? 63.373 50.312 50.745 1.00 22.41 113 ILE A CA 1
ATOM 963 C C . ILE A 1 114 ? 63.040 51.778 50.427 1.00 24.05 113 ILE A C 1
ATOM 964 O O . ILE A 1 114 ? 63.714 52.404 49.624 1.00 25.33 113 ILE A O 1
ATOM 969 N N . ILE A 1 115 ? 62.008 52.312 51.078 1.00 22.77 114 ILE A N 1
ATOM 970 C CA . ILE A 1 115 ? 61.534 53.662 50.856 1.00 24.17 114 ILE A CA 1
ATOM 971 C C . ILE A 1 115 ? 62.539 54.697 51.390 1.00 26.76 114 ILE A C 1
ATOM 972 O O . ILE A 1 115 ? 62.807 55.694 50.722 1.00 26.35 114 ILE A O 1
ATOM 977 N N . LYS A 1 116 ? 63.106 54.432 52.566 1.00 27.88 115 LYS A N 1
ATOM 978 C CA . LYS A 1 116 ? 63.993 55.383 53.258 1.00 29.35 115 LYS A CA 1
ATOM 979 C C . LYS A 1 116 ? 65.374 55.493 52.624 1.00 31.79 115 LYS A C 1
ATOM 980 O O . LYS A 1 116 ? 65.698 54.778 51.672 1.00 36.15 115 LYS A O 1
ATOM 990 N N . LYS B 1 7 ? 47.021 60.092 76.416 1.00 32.56 6 LYS B N 1
ATOM 991 C CA . LYS B 1 7 ? 46.008 60.212 75.364 1.00 30.90 6 LYS B CA 1
ATOM 992 C C . LYS B 1 7 ? 46.292 59.284 74.198 1.00 27.81 6 LYS B C 1
ATOM 993 O O . LYS B 1 7 ? 45.371 58.805 73.563 1.00 25.90 6 LYS B O 1
ATOM 997 N N . ASP B 1 8 ? 47.569 59.033 73.943 1.00 26.20 7 ASP B N 1
ATOM 998 C CA . ASP B 1 8 ? 47.999 58.138 72.876 1.00 28.42 7 ASP B CA 1
ATOM 999 C C . ASP B 1 8 ? 47.434 56.734 73.042 1.00 26.81 7 ASP B C 1
ATOM 1000 O O . ASP B 1 8 ? 46.855 56.146 72.117 1.00 26.24 7 ASP B O 1
ATOM 1005 N N . ASN B 1 9 ? 47.600 56.178 74.227 1.00 25.17 8 ASN B N 1
ATOM 1006 C CA . ASN B 1 9 ? 47.140 54.825 74.461 1.00 25.69 8 ASN B CA 1
ATOM 1007 C C . ASN B 1 9 ? 45.618 54.780 74.536 1.00 24.24 8 ASN B C 1
ATOM 1008 O O . ASN B 1 9 ? 44.972 53.821 74.046 1.00 24.72 8 ASN B O 1
ATOM 1013 N N . VAL B 1 10 ? 45.046 55.806 75.154 1.00 22.53 9 VAL B N 1
ATOM 1014 C CA . VAL B 1 10 ? 43.590 55.898 75.247 1.00 23.01 9 VAL B CA 1
ATOM 1015 C C . VAL B 1 10 ? 42.919 55.967 73.862 1.00 21.09 9 VAL B C 1
ATOM 1016 O O . VAL B 1 10 ? 41.939 55.241 73.586 1.00 20.56 9 VAL B O 1
ATOM 1020 N N . VAL B 1 11 ? 43.440 56.806 72.978 1.00 19.71 10 VAL B N 1
ATOM 1021 C CA . VAL B 1 11 ? 42.795 56.968 71.665 1.00 20.36 10 VAL B CA 1
ATOM 1022 C C . VAL B 1 11 ? 42.962 55.680 70.848 1.00 20.74 10 VAL B C 1
ATOM 1023 O O . VAL B 1 11 ? 42.066 55.296 70.093 1.00 18.29 10 VAL B O 1
ATOM 1027 N N . LYS B 1 12 ? 44.085 54.984 71.049 1.00 20.12 11 LYS B N 1
ATOM 1028 C CA . LYS B 1 12 ? 44.283 53.659 70.429 1.00 20.84 11 LYS B CA 1
ATOM 1029 C C . LYS B 1 12 ? 43.178 52.688 70.886 1.00 21.24 11 LYS B C 1
ATOM 1030 O O . LYS B 1 12 ? 42.474 52.094 70.079 1.00 19.08 11 LYS B O 1
ATOM 1036 N N . ASP B 1 13 ? 43.028 52.556 72.197 1.00 20.88 12 ASP B N 1
ATOM 1037 C CA A ASP B 1 13 ? 42.042 51.644 72.768 0.50 20.17 12 ASP B CA 1
ATOM 1038 C CA B ASP B 1 13 ? 42.056 51.647 72.768 0.50 21.20 12 ASP B CA 1
ATOM 1039 C C . ASP B 1 13 ? 40.629 52.015 72.348 1.00 19.38 12 ASP B C 1
ATOM 1040 O O . ASP B 1 13 ? 39.833 51.159 71.949 1.00 18.82 12 ASP B O 1
ATOM 1049 N N . LYS B 1 14 ? 40.305 53.296 72.448 1.00 17.94 13 LYS B N 1
ATOM 1050 C CA A LYS B 1 14 ? 38.947 53.749 72.154 0.50 17.25 13 LYS B CA 1
ATOM 1051 C CA B LYS B 1 14 ? 38.943 53.730 72.157 0.50 17.39 13 LYS B CA 1
ATOM 1052 C C . LYS B 1 14 ? 38.606 53.545 70.678 1.00 15.33 13 LYS B C 1
ATOM 1053 O O . LYS B 1 14 ? 37.473 53.188 70.340 1.00 16.74 13 LYS B O 1
ATOM 1064 N N . SER B 1 15 ? 39.586 53.779 69.790 1.00 17.53 14 SER B N 1
ATOM 1065 C CA . SER B 1 15 ? 39.353 53.631 68.345 1.00 16.75 14 SER B CA 1
ATOM 1066 C C . SER B 1 15 ? 39.148 52.160 67.977 1.00 17.16 14 SER B C 1
ATOM 1067 O O . SER B 1 15 ? 38.331 51.863 67.132 1.00 16.59 14 SER B O 1
ATOM 1070 N N . LEU B 1 16 ? 39.847 51.236 68.648 1.00 15.88 15 LEU B N 1
ATOM 1071 C CA . LEU B 1 16 ? 39.618 49.809 68.433 1.00 18.06 15 LEU B CA 1
ATOM 1072 C C . LEU B 1 16 ? 38.227 49.386 68.903 1.00 17.65 15 LEU B C 1
ATOM 1073 O O . LEU B 1 16 ? 37.512 48.695 68.205 1.00 16.06 15 LEU B O 1
ATOM 1078 N N . GLU B 1 17 ? 37.831 49.805 70.096 1.00 17.57 16 GLU B N 1
ATOM 1079 C CA . GLU B 1 17 ? 36.480 49.509 70.590 1.00 16.65 16 GLU B CA 1
ATOM 1080 C C . GLU B 1 17 ? 35.407 50.079 69.667 1.00 16.22 16 GLU B C 1
ATOM 1081 O O . GLU B 1 17 ? 34.387 49.428 69.379 1.00 17.25 16 GLU B O 1
ATOM 1087 N N . PHE B 1 18 ? 35.652 51.285 69.166 1.00 15.39 17 PHE B N 1
ATOM 1088 C CA . PHE B 1 18 ? 34.691 51.946 68.284 1.00 15.36 17 PHE B CA 1
ATOM 1089 C C . PHE B 1 18 ? 34.602 51.177 66.982 1.00 16.34 17 PHE B C 1
ATOM 1090 O O . PHE B 1 18 ? 33.542 50.994 66.440 1.00 15.55 17 PHE B O 1
ATOM 1098 N N . ALA B 1 19 ? 35.747 50.726 66.474 1.00 16.36 18 ALA B N 1
ATOM 1099 C CA . ALA B 1 19 ? 35.747 49.877 65.268 1.00 15.66 18 ALA B CA 1
ATOM 1100 C C . ALA B 1 19 ? 34.887 48.643 65.441 1.00 16.78 18 ALA B C 1
ATOM 1101 O O . ALA B 1 19 ? 34.124 48.277 64.556 1.00 18.38 18 ALA B O 1
ATOM 1103 N N . VAL B 1 20 ? 34.986 47.969 66.586 1.00 16.00 19 VAL B N 1
ATOM 1104 C CA . VAL B 1 20 ? 34.137 46.817 66.845 1.00 17.00 19 VAL B CA 1
ATOM 1105 C C . VAL B 1 20 ? 32.673 47.246 66.864 1.00 15.12 19 VAL B C 1
ATOM 1106 O O . VAL B 1 20 ? 31.832 46.583 66.258 1.00 16.24 19 VAL B O 1
ATOM 1110 N N . ARG B 1 21 ? 32.362 48.361 67.544 1.00 16.39 20 ARG B N 1
ATOM 1111 C CA . ARG B 1 21 ? 30.962 48.857 67.527 1.00 15.11 20 ARG B CA 1
ATOM 1112 C C . ARG B 1 21 ? 30.450 49.073 66.115 1.00 15.85 20 ARG B C 1
ATOM 1113 O O . ARG B 1 21 ? 29.282 48.789 65.828 1.00 15.20 20 ARG B O 1
ATOM 1121 N N . ILE B 1 22 ? 31.308 49.575 65.246 1.00 15.17 21 ILE B N 1
ATOM 1122 C CA . ILE B 1 22 ? 30.965 49.862 63.872 1.00 14.44 21 ILE B CA 1
ATOM 1123 C C . ILE B 1 22 ? 30.747 48.598 63.073 1.00 15.32 21 ILE B C 1
ATOM 1124 O O . ILE B 1 22 ? 29.789 48.524 62.299 1.00 15.18 21 ILE B O 1
ATOM 1129 N N . VAL B 1 23 ? 31.592 47.576 63.291 1.00 16.32 22 VAL B N 1
ATOM 1130 C CA . VAL B 1 23 ? 31.351 46.257 62.673 1.00 16.05 22 VAL B CA 1
ATOM 1131 C C . VAL B 1 23 ? 29.990 45.709 63.135 1.00 15.53 22 VAL B C 1
ATOM 1132 O O . VAL B 1 23 ? 29.188 45.213 62.333 1.00 15.63 22 VAL B O 1
ATOM 1136 N N . ASN B 1 24 ? 29.677 45.836 64.427 1.00 14.36 23 ASN B N 1
ATOM 1137 C CA . ASN B 1 24 ? 28.384 45.366 64.913 1.00 15.82 23 ASN B CA 1
ATOM 1138 C C . ASN B 1 24 ? 27.209 46.170 64.361 1.00 16.43 23 ASN B C 1
ATOM 1139 O O . ASN B 1 24 ? 26.173 45.597 64.067 1.00 16.13 23 ASN B O 1
ATOM 1144 N N . LEU B 1 25 ? 27.403 47.461 64.143 1.00 16.00 24 LEU B N 1
ATOM 1145 C CA . LEU B 1 25 ? 26.353 48.297 63.528 1.00 15.89 24 LEU B CA 1
ATOM 1146 C C . LEU B 1 25 ? 26.108 47.867 62.072 1.00 15.08 24 LEU B C 1
ATOM 1147 O O . LEU B 1 25 ? 24.944 47.757 61.591 1.00 16.15 24 LEU B O 1
ATOM 1152 N N . TYR B 1 26 ? 27.202 47.614 61.364 1.00 16.06 25 TYR B N 1
ATOM 1153 C CA . TYR B 1 26 ? 27.131 47.118 59.989 1.00 15.63 25 TYR B CA 1
ATOM 1154 C C . TYR B 1 26 ? 26.292 45.829 59.912 1.00 17.03 25 TYR B C 1
ATOM 1155 O O . TYR B 1 26 ? 25.388 45.695 59.067 1.00 15.30 25 TYR B O 1
ATOM 1164 N N . LYS B 1 27 ? 26.582 44.880 60.795 1.00 16.06 26 LYS B N 1
ATOM 1165 C CA . LYS B 1 27 ? 25.870 43.606 60.806 1.00 16.52 26 LYS B CA 1
ATOM 1166 C C . LYS B 1 27 ? 24.351 43.833 61.057 1.00 16.25 26 LYS B C 1
ATOM 1167 O O . LYS B 1 27 ? 23.499 43.237 60.406 1.00 18.17 26 LYS B O 1
ATOM 1173 N N . PHE B 1 28 ? 24.038 44.711 62.007 1.00 16.15 27 PHE B N 1
ATOM 1174 C CA . PHE B 1 28 ? 22.650 45.055 62.328 1.00 16.11 27 PHE B CA 1
ATOM 1175 C C . PHE B 1 28 ? 21.944 45.617 61.111 1.00 15.08 27 PHE B C 1
ATOM 1176 O O . PHE B 1 28 ? 20.860 45.162 60.726 1.00 16.53 27 PHE B O 1
ATOM 1184 N N . LEU B 1 29 ? 22.599 46.577 60.485 1.00 15.48 28 LEU B N 1
ATOM 1185 C CA . LEU B 1 29 ? 22.037 47.275 59.350 1.00 15.46 28 LEU B CA 1
ATOM 1186 C C . LEU B 1 29 ? 21.805 46.276 58.208 1.00 15.34 28 LEU B C 1
ATOM 1187 O O . LEU B 1 29 ? 20.724 46.246 57.653 1.00 17.14 28 LEU B O 1
ATOM 1192 N N . VAL B 1 30 ? 22.819 45.472 57.870 1.00 15.83 29 VAL B N 1
ATOM 1193 C CA . VAL B 1 30 ? 22.678 44.545 56.745 1.00 16.58 29 VAL B CA 1
ATOM 1194 C C . VAL B 1 30 ? 21.708 43.386 57.056 1.00 18.88 29 VAL B C 1
ATOM 1195 O O . VAL B 1 30 ? 20.813 43.082 56.261 1.00 19.54 29 VAL B O 1
ATOM 1199 N N . ASN B 1 31 ? 21.865 42.753 58.206 1.00 17.74 30 ASN B N 1
ATOM 1200 C CA . ASN B 1 31 ? 21.105 41.554 58.492 1.00 17.95 30 ASN B CA 1
ATOM 1201 C C . ASN B 1 31 ? 19.679 41.823 58.936 1.00 18.56 30 ASN B C 1
ATOM 1202 O O . ASN B 1 31 ? 18.758 41.115 58.525 1.00 23.28 30 ASN B O 1
ATOM 1207 N N . GLU B 1 32 ? 19.488 42.786 59.820 1.00 16.86 31 GLU B N 1
ATOM 1208 C CA A GLU B 1 32 ? 18.167 43.082 60.367 0.50 20.75 31 GLU B CA 1
ATOM 1209 C CA B GLU B 1 32 ? 18.163 43.065 60.344 0.50 19.71 31 GLU B CA 1
ATOM 1210 C C . GLU B 1 32 ? 17.442 44.139 59.543 1.00 20.75 31 GLU B C 1
ATOM 1211 O O . GLU B 1 32 ? 16.256 43.982 59.247 1.00 19.30 31 GLU B O 1
ATOM 1222 N N . GLN B 1 33 ? 18.150 45.209 59.166 1.00 17.03 32 GLN B N 1
ATOM 1223 C CA . GLN B 1 33 ? 17.499 46.311 58.487 1.00 14.28 32 GLN B CA 1
ATOM 1224 C C . GLN B 1 33 ? 17.546 46.216 56.945 1.00 14.76 32 GLN B C 1
ATOM 1225 O O . GLN B 1 33 ? 16.914 47.032 56.259 1.00 17.03 32 GLN B O 1
ATOM 1231 N N . LYS B 1 34 ? 18.270 45.229 56.426 1.00 16.01 33 LYS B N 1
ATOM 1232 C CA . LYS B 1 34 ? 18.508 45.080 54.999 1.00 15.83 33 LYS B CA 1
ATOM 1233 C C . LYS B 1 34 ? 18.963 46.407 54.358 1.00 16.27 33 LYS B C 1
ATOM 1234 O O . LYS B 1 34 ? 18.477 46.798 53.304 1.00 16.13 33 LYS B O 1
ATOM 1240 N N . GLU B 1 35 ? 19.925 47.057 55.000 1.00 14.68 34 GLU B N 1
ATOM 1241 C CA . GLU B 1 35 ? 20.438 48.353 54.556 1.00 16.35 34 GLU B CA 1
ATOM 1242 C C . GLU B 1 35 ? 21.870 48.121 54.146 1.00 17.52 34 GLU B C 1
ATOM 1243 O O . GLU B 1 35 ? 22.708 47.742 54.968 1.00 15.24 34 GLU B O 1
ATOM 1249 N N . PHE B 1 36 ? 22.144 48.322 52.868 1.00 16.29 35 PHE B N 1
ATOM 1250 C CA . PHE B 1 36 ? 23.429 47.932 52.291 1.00 17.74 35 PHE B CA 1
ATOM 1251 C C . PHE B 1 36 ? 24.290 49.115 51.825 1.00 18.66 35 PHE B C 1
ATOM 1252 O O . PHE B 1 36 ? 25.449 48.924 51.424 1.00 22.09 35 PHE B O 1
ATOM 1260 N N . VAL B 1 37 ? 23.739 50.334 51.863 1.00 14.16 36 VAL B N 1
ATOM 1261 C CA . VAL B 1 37 ? 24.411 51.476 51.225 1.00 14.02 36 VAL B CA 1
ATOM 1262 C C . VAL B 1 37 ? 25.088 52.380 52.234 1.00 13.90 36 VAL B C 1
ATOM 1263 O O . VAL B 1 37 ? 26.329 52.548 52.216 1.00 14.87 36 VAL B O 1
ATOM 1275 N N . SER B 1 39 ? 25.272 51.679 55.344 1.00 16.90 38 SER B N 1
ATOM 1276 C CA . SER B 1 39 ? 26.057 50.736 56.127 1.00 15.08 38 SER B CA 1
ATOM 1277 C C . SER B 1 39 ? 27.503 50.539 55.597 1.00 15.21 38 SER B C 1
ATOM 1278 O O . SER B 1 39 ? 28.474 50.607 56.362 1.00 16.56 38 SER B O 1
ATOM 1281 N N . LYS B 1 40 ? 27.656 50.307 54.295 1.00 13.75 39 LYS B N 1
ATOM 1282 C CA . LYS B 1 40 ? 28.968 50.103 53.710 1.00 15.55 39 LYS B CA 1
ATOM 1283 C C . LYS B 1 40 ? 29.848 51.336 53.919 1.00 16.69 39 LYS B C 1
ATOM 1284 O O . LYS B 1 40 ? 31.033 51.208 54.206 1.00 17.49 39 LYS B O 1
ATOM 1290 N N . GLN B 1 41 ? 29.268 52.530 53.761 1.00 17.23 40 GLN B N 1
ATOM 1291 C CA . GLN B 1 41 ? 30.026 53.777 53.923 1.00 17.66 40 GLN B CA 1
ATOM 1292 C C . GLN B 1 41 ? 30.552 53.965 55.342 1.00 15.95 40 GLN B C 1
ATOM 1293 O O . GLN B 1 41 ? 31.724 54.277 55.520 1.00 16.79 40 GLN B O 1
ATOM 1299 N N . ILE B 1 42 ? 29.707 53.717 56.342 1.00 16.39 41 ILE B N 1
ATOM 1300 C CA . ILE B 1 42 ? 30.097 53.919 57.748 1.00 16.90 41 ILE B CA 1
ATOM 1301 C C . ILE B 1 42 ? 31.029 52.805 58.248 1.00 15.00 41 ILE B C 1
ATOM 1302 O O . ILE B 1 42 ? 31.889 53.037 59.070 1.00 18.43 41 ILE B O 1
ATOM 1307 N N . LEU B 1 43 ? 30.927 51.618 57.661 1.00 14.98 42 LEU B N 1
ATOM 1308 C CA . LEU B 1 43 ? 31.867 50.575 57.979 1.00 15.43 42 LEU B CA 1
ATOM 1309 C C . LEU B 1 43 ? 33.264 51.075 57.588 1.00 16.65 42 LEU B C 1
ATOM 1310 O O . LEU B 1 43 ? 34.223 50.935 58.353 1.00 16.73 42 LEU B O 1
ATOM 1315 N N . ARG B 1 44 ? 33.375 51.646 56.388 1.00 16.56 43 ARG B N 1
ATOM 1316 C CA . ARG B 1 44 ? 34.668 52.124 55.929 1.00 17.71 43 ARG B CA 1
ATOM 1317 C C . ARG B 1 44 ? 35.186 53.254 56.803 1.00 16.17 43 ARG B C 1
ATOM 1318 O O . ARG B 1 44 ? 36.317 53.217 57.297 1.00 17.08 43 ARG B O 1
ATOM 1326 N N . SER B 1 45 ? 34.375 54.280 56.994 1.00 17.05 44 SER B N 1
ATOM 1327 C CA . SER B 1 45 ? 34.864 55.472 57.704 1.00 17.33 44 SER B CA 1
ATOM 1328 C C . SER B 1 45 ? 35.158 55.135 59.154 1.00 16.78 44 SER B C 1
ATOM 1329 O O . SER B 1 45 ? 36.150 55.581 59.704 1.00 17.04 44 SER B O 1
ATOM 1332 N N . GLY B 1 46 ? 34.272 54.357 59.767 1.00 15.36 45 GLY B N 1
ATOM 1333 C CA . GLY B 1 46 ? 34.296 54.080 61.188 1.00 17.02 45 GLY B CA 1
ATOM 1334 C C . GLY B 1 46 ? 35.492 53.259 61.607 1.00 18.72 45 GLY B C 1
ATOM 1335 O O . GLY B 1 46 ? 36.051 53.484 62.665 1.00 19.83 45 GLY B O 1
ATOM 1336 N N . THR B 1 47 ? 35.875 52.305 60.762 1.00 16.01 46 THR B N 1
ATOM 1337 C CA . THR B 1 47 ? 37.054 51.503 61.004 1.00 17.18 46 THR B CA 1
ATOM 1338 C C . THR B 1 47 ? 38.323 52.198 60.536 1.00 18.35 46 THR B C 1
ATOM 1339 O O . THR B 1 47 ? 39.397 51.900 61.039 1.00 18.80 46 THR B O 1
ATOM 1343 N N . SER B 1 48 ? 38.199 53.147 59.603 1.00 19.47 47 SER B N 1
ATOM 1344 C CA . SER B 1 48 ? 39.375 53.887 59.107 1.00 18.94 47 SER B CA 1
ATOM 1345 C C . SER B 1 48 ? 39.985 54.817 60.157 1.00 18.59 47 SER B C 1
ATOM 1346 O O . SER B 1 48 ? 41.172 55.175 60.080 1.00 17.92 47 SER B O 1
ATOM 1349 N N . ILE B 1 49 ? 39.177 55.223 61.131 1.00 17.02 48 ILE B N 1
ATOM 1350 C CA . ILE B 1 49 ? 39.674 56.042 62.227 1.00 18.49 48 ILE B CA 1
ATOM 1351 C C . ILE B 1 49 ? 40.856 55.331 62.915 1.00 17.51 48 ILE B C 1
ATOM 1352 O O . ILE B 1 49 ? 41.971 55.852 62.928 1.00 17.51 48 ILE B O 1
ATOM 1357 N N . GLY B 1 50 ? 40.609 54.137 63.463 1.00 17.30 49 GLY B N 1
ATOM 1358 C CA . GLY B 1 50 ? 41.674 53.350 64.083 1.00 18.27 49 GLY B CA 1
ATOM 1359 C C . GLY B 1 50 ? 42.838 52.973 63.177 1.00 17.41 49 GLY B C 1
ATOM 1360 O O . GLY B 1 50 ? 43.985 52.993 63.602 1.00 17.18 49 GLY B O 1
ATOM 1361 N N . ALA B 1 51 ? 42.545 52.597 61.930 1.00 18.40 50 ALA B N 1
ATOM 1362 C CA . ALA B 1 51 ? 43.587 52.291 60.951 1.00 20.01 50 ALA B CA 1
ATOM 1363 C C . ALA B 1 51 ? 44.577 53.436 60.805 1.00 17.94 50 ALA B C 1
ATOM 1364 O O . ALA B 1 51 ? 45.775 53.211 60.751 1.00 18.08 50 ALA B O 1
ATOM 1366 N N . ASN B 1 52 ? 44.067 54.670 60.756 1.00 17.49 51 ASN B N 1
ATOM 1367 C CA . ASN B 1 52 ? 44.908 55.836 60.562 1.00 17.23 51 ASN B CA 1
ATOM 1368 C C . ASN B 1 52 ? 45.671 56.162 61.837 1.00 17.95 51 ASN B C 1
ATOM 1369 O O . ASN B 1 52 ? 46.824 56.506 61.763 1.00 19.71 51 ASN B O 1
ATOM 1374 N N . ILE B 1 53 ? 45.064 55.917 62.995 1.00 17.55 52 ILE B N 1
ATOM 1375 C CA . ILE B 1 53 ? 45.743 56.074 64.284 1.00 17.99 52 ILE B CA 1
ATOM 1376 C C . ILE B 1 53 ? 46.926 55.108 64.331 1.00 16.92 52 ILE B C 1
ATOM 1377 O O . ILE B 1 53 ? 48.028 55.468 64.745 1.00 21.32 52 ILE B O 1
ATOM 1382 N N . ARG B 1 54 ? 46.715 53.909 63.795 1.00 21.31 53 ARG B N 1
ATOM 1383 C CA . ARG B 1 54 ? 47.785 52.915 63.746 1.00 21.92 53 ARG B CA 1
ATOM 1384 C C . ARG B 1 54 ? 48.938 53.383 62.874 1.00 22.49 53 ARG B C 1
ATOM 1385 O O . ARG B 1 54 ? 50.080 53.289 63.274 1.00 23.39 53 ARG B O 1
ATOM 1393 N N . GLU B 1 55 ? 48.618 53.875 61.682 1.00 23.53 54 GLU B N 1
ATOM 1394 C CA . GLU B 1 55 ? 49.624 54.451 60.788 1.00 23.33 54 GLU B CA 1
ATOM 1395 C C . GLU B 1 55 ? 50.383 55.619 61.437 1.00 22.56 54 GLU B C 1
ATOM 1396 O O . GLU B 1 55 ? 51.620 55.731 61.307 1.00 21.85 54 GLU B O 1
ATOM 1402 N N . ALA B 1 56 ? 49.649 56.482 62.132 1.00 21.93 55 ALA B N 1
ATOM 1403 C CA . ALA B 1 56 ? 50.267 57.597 62.866 1.00 23.01 55 ALA B CA 1
ATOM 1404 C C . ALA B 1 56 ? 51.308 57.047 63.831 1.00 24.32 55 ALA B C 1
ATOM 1405 O O . ALA B 1 56 ? 52.435 57.538 63.872 1.00 22.63 55 ALA B O 1
ATOM 1407 N N . GLU B 1 57 ? 50.941 56.007 64.578 1.00 26.31 56 GLU B N 1
ATOM 1408 C CA . GLU B 1 57 ? 51.873 55.369 65.519 1.00 28.74 56 GLU B CA 1
ATOM 1409 C C . GLU B 1 57 ? 53.121 54.832 64.818 1.00 29.09 56 GLU B C 1
ATOM 1410 O O . GLU B 1 57 ? 54.204 54.846 65.390 1.00 30.05 56 GLU B O 1
ATOM 1413 N N . GLN B 1 58 ? 52.978 54.398 63.568 1.00 30.59 57 GLN B N 1
ATOM 1414 C CA A GLN B 1 58 ? 54.123 53.867 62.837 0.50 31.29 57 GLN B CA 1
ATOM 1415 C CA B GLN B 1 58 ? 54.074 53.844 62.771 0.50 30.59 57 GLN B CA 1
ATOM 1416 C C . GLN B 1 58 ? 54.830 54.921 61.994 1.00 30.90 57 GLN B C 1
ATOM 1417 O O . GLN B 1 58 ? 55.773 54.606 61.275 1.00 30.16 57 GLN B O 1
ATOM 1428 N N . ALA B 1 59 ? 54.398 56.178 62.108 1.00 31.08 58 ALA B N 1
ATOM 1429 C CA . ALA B 1 59 ? 54.981 57.284 61.317 1.00 32.60 58 ALA B CA 1
ATOM 1430 C C . ALA B 1 59 ? 56.465 57.488 61.597 1.00 35.06 58 ALA B C 1
ATOM 1431 O O . ALA B 1 59 ? 56.894 57.483 62.762 1.00 38.01 58 ALA B O 1
ATOM 1433 N N . GLN B 1 60 ? 57.240 57.691 60.532 1.00 34.50 59 GLN B N 1
ATOM 1434 C CA . GLN B 1 60 ? 58.687 57.906 60.655 1.00 36.10 59 GLN B CA 1
ATOM 1435 C C . GLN B 1 60 ? 59.058 59.380 60.857 1.00 35.33 59 GLN B C 1
ATOM 1436 O O . GLN B 1 60 ? 60.224 59.688 61.084 1.00 36.59 59 GLN B O 1
ATOM 1442 N N . SER B 1 61 ? 58.077 60.282 60.765 1.00 32.24 60 SER B N 1
ATOM 1443 C CA . SER B 1 61 ? 58.330 61.726 60.841 1.00 30.93 60 SER B CA 1
ATOM 1444 C C . SER B 1 61 ? 57.159 62.435 61.493 1.00 30.38 60 SER B C 1
ATOM 1445 O O . SER B 1 61 ? 56.078 61.865 61.603 1.00 27.41 60 SER B O 1
ATOM 1448 N N . ARG B 1 62 ? 57.365 63.689 61.892 1.00 30.18 61 ARG B N 1
ATOM 1449 C CA . ARG B 1 62 ? 56.290 64.459 62.525 1.00 30.78 61 ARG B CA 1
ATOM 1450 C C . ARG B 1 62 ? 55.183 64.843 61.539 1.00 30.64 61 ARG B C 1
ATOM 1451 O O . ARG B 1 62 ? 53.987 64.769 61.867 1.00 31.17 61 ARG B O 1
ATOM 1459 N N . ALA B 1 63 ? 55.577 65.233 60.333 1.00 29.35 62 ALA B N 1
ATOM 1460 C CA . ALA B 1 63 ? 54.609 65.548 59.289 1.00 29.64 62 ALA B CA 1
ATOM 1461 C C . ALA B 1 63 ? 53.724 64.339 58.975 1.00 29.28 62 ALA B C 1
ATOM 1462 O O . ALA B 1 63 ? 52.509 64.485 58.798 1.00 28.82 62 ALA B O 1
ATOM 1464 N N . ASP B 1 64 ? 54.330 63.152 58.917 1.00 27.82 63 ASP B N 1
ATOM 1465 C CA . ASP B 1 64 ? 53.566 61.920 58.641 1.00 27.53 63 ASP B CA 1
ATOM 1466 C C . ASP B 1 64 ? 52.615 61.589 59.792 1.00 25.80 63 ASP B C 1
ATOM 1467 O O . ASP B 1 64 ? 51.486 61.179 59.556 1.00 23.25 63 ASP B O 1
ATOM 1472 N N . PHE B 1 65 ? 53.086 61.781 61.020 1.00 22.90 64 PHE B N 1
ATOM 1473 C CA . PHE B 1 65 ? 52.305 61.560 62.231 1.00 22.63 64 PHE B CA 1
ATOM 1474 C C . PHE B 1 65 ? 51.063 62.436 62.240 1.00 21.66 64 PHE B C 1
ATOM 1475 O O . PHE B 1 65 ? 49.942 61.943 62.338 1.00 18.48 64 PHE B O 1
ATOM 1483 N N . ILE B 1 66 ? 51.265 63.744 62.086 1.00 21.30 65 ILE B N 1
ATOM 1484 C CA . ILE B 1 66 ? 50.148 64.685 62.101 1.00 21.78 65 ILE B CA 1
ATOM 1485 C C . ILE B 1 66 ? 49.206 64.444 60.925 1.00 21.37 65 ILE B C 1
ATOM 1486 O O . ILE B 1 66 ? 47.995 64.516 61.092 1.00 22.07 65 ILE B O 1
ATOM 1491 N N . ASN B 1 67 ? 49.760 64.165 59.746 1.00 22.48 66 ASN B N 1
ATOM 1492 C CA . ASN B 1 67 ? 48.951 63.872 58.563 1.00 22.03 66 ASN B CA 1
ATOM 1493 C C . ASN B 1 67 ? 47.983 62.720 58.848 1.00 20.58 66 ASN B C 1
ATOM 1494 O O . ASN B 1 67 ? 46.798 62.798 58.528 1.00 19.72 66 ASN B O 1
ATOM 1499 N N . LYS B 1 68 ? 48.494 61.642 59.435 1.00 19.21 67 LYS B N 1
ATOM 1500 C CA . LYS B 1 68 ? 47.677 60.453 59.642 1.00 20.20 67 LYS B CA 1
ATOM 1501 C C . LYS B 1 68 ? 46.606 60.695 60.705 1.00 18.55 67 LYS B C 1
ATOM 1502 O O . LYS B 1 68 ? 45.466 60.262 60.562 1.00 18.22 67 LYS B O 1
ATOM 1508 N N . LEU B 1 69 ? 46.953 61.411 61.763 1.00 16.92 68 LEU B N 1
ATOM 1509 C CA . LEU B 1 69 ? 45.935 61.788 62.742 1.00 18.03 68 LEU B CA 1
ATOM 1510 C C . LEU B 1 69 ? 44.881 62.733 62.138 1.00 17.62 68 LEU B C 1
ATOM 1511 O O . LEU B 1 69 ? 43.696 62.650 62.493 1.00 19.07 68 LEU B O 1
ATOM 1516 N N . ASN B 1 70 ? 45.291 63.634 61.255 1.00 18.85 69 ASN B N 1
ATOM 1517 C CA . ASN B 1 70 ? 44.297 64.478 60.548 1.00 18.39 69 ASN B CA 1
ATOM 1518 C C . ASN B 1 70 ? 43.348 63.662 59.669 1.00 16.35 69 ASN B C 1
ATOM 1519 O O . ASN B 1 70 ? 42.134 63.929 59.617 1.00 18.30 69 ASN B O 1
ATOM 1524 N N . ILE B 1 71 ? 43.888 62.642 59.013 1.00 17.93 70 ILE B N 1
ATOM 1525 C CA . ILE B 1 71 ? 43.041 61.715 58.252 1.00 17.50 70 ILE B CA 1
ATOM 1526 C C . ILE B 1 71 ? 42.088 60.969 59.204 1.00 17.72 70 ILE B C 1
ATOM 1527 O O . ILE B 1 71 ? 40.900 60.876 58.938 1.00 16.37 70 ILE B O 1
ATOM 1532 N N . ALA B 1 72 ? 42.590 60.469 60.322 1.00 17.39 71 ALA B N 1
ATOM 1533 C CA . ALA B 1 72 ? 41.704 59.870 61.339 1.00 16.59 71 ALA B CA 1
ATOM 1534 C C . ALA B 1 72 ? 40.558 60.782 61.756 1.00 16.66 71 ALA B C 1
ATOM 1535 O O . ALA B 1 72 ? 39.417 60.347 61.889 1.00 16.90 71 ALA B O 1
ATOM 1537 N N . LEU B 1 73 ? 40.864 62.048 61.996 1.00 17.31 72 LEU B N 1
ATOM 1538 C CA . LEU B 1 73 ? 39.858 63.038 62.386 1.00 17.10 72 LEU B CA 1
ATOM 1539 C C . LEU B 1 73 ? 38.833 63.272 61.261 1.00 16.21 72 LEU B C 1
ATOM 1540 O O . LEU B 1 73 ? 37.626 63.360 61.527 1.00 16.72 72 LEU B O 1
ATOM 1545 N N . LYS B 1 74 ? 39.318 63.343 60.023 1.00 15.03 73 LYS B N 1
ATOM 1546 C CA . LYS B 1 74 ? 38.452 63.413 58.847 1.00 18.25 73 LYS B CA 1
ATOM 1547 C C . LYS B 1 74 ? 37.499 62.208 58.811 1.00 17.49 73 LYS B C 1
ATOM 1548 O O . LYS B 1 74 ? 36.311 62.346 58.504 1.00 19.34 73 LYS B O 1
ATOM 1554 N N . GLU B 1 75 ? 38.030 61.039 59.131 1.00 16.60 74 GLU B N 1
ATOM 1555 C CA . GLU B 1 75 ? 37.239 59.815 59.084 1.00 14.62 74 GLU B CA 1
ATOM 1556 C C . GLU B 1 75 ? 36.239 59.791 60.230 1.00 17.68 74 GLU B C 1
ATOM 1557 O O . GLU B 1 75 ? 35.130 59.287 60.076 1.00 17.53 74 GLU B O 1
ATOM 1563 N N . ALA B 1 76 ? 36.609 60.352 61.380 1.00 17.10 75 ALA B N 1
ATOM 1564 C CA . ALA B 1 76 ? 35.656 60.498 62.498 1.00 16.92 75 ALA B CA 1
ATOM 1565 C C . ALA B 1 76 ? 34.511 61.437 62.113 1.00 19.21 75 ALA B C 1
ATOM 1566 O O . ALA B 1 76 ? 33.328 61.137 62.342 1.00 16.03 75 ALA B O 1
ATOM 1568 N N . ASN B 1 77 ? 34.845 62.547 61.469 1.00 17.69 76 ASN B N 1
ATOM 1569 C CA . ASN B 1 77 ? 33.820 63.504 61.049 1.00 17.00 76 ASN B CA 1
ATOM 1570 C C . ASN B 1 77 ? 32.936 62.867 59.967 1.00 16.23 76 ASN B C 1
ATOM 1571 O O . ASN B 1 77 ? 31.723 63.027 59.987 1.00 16.02 76 ASN B O 1
ATOM 1576 N N . GLU B 1 78 ? 33.517 62.068 59.084 1.00 15.80 77 GLU B N 1
ATOM 1577 C CA . GLU B 1 78 ? 32.699 61.441 58.025 1.00 18.23 77 GLU B CA 1
ATOM 1578 C C . GLU B 1 78 ? 31.747 60.408 58.642 1.00 18.52 77 GLU B C 1
ATOM 1579 O O . GLU B 1 78 ? 30.586 60.277 58.230 1.00 16.80 77 GLU B O 1
ATOM 1585 N N . THR B 1 79 ? 32.247 59.680 59.638 1.00 17.14 78 THR B N 1
ATOM 1586 C CA . THR B 1 79 ? 31.425 58.714 60.369 1.00 16.79 78 THR B CA 1
ATOM 1587 C C . THR B 1 79 ? 30.181 59.398 60.983 1.00 15.87 78 THR B C 1
ATOM 1588 O O . THR B 1 79 ? 29.032 58.894 60.869 1.00 16.45 78 THR B O 1
ATOM 1592 N N . GLU B 1 80 ? 30.398 60.564 61.602 1.00 15.68 79 GLU B N 1
ATOM 1593 C CA . GLU B 1 80 ? 29.323 61.344 62.205 1.00 15.11 79 GLU B CA 1
ATOM 1594 C C . GLU B 1 80 ? 28.314 61.806 61.142 1.00 15.72 79 GLU B C 1
ATOM 1595 O O . GLU B 1 80 ? 27.124 61.819 61.374 1.00 16.35 79 GLU B O 1
ATOM 1601 N N . TYR B 1 81 ? 28.793 62.120 59.950 1.00 15.52 80 TYR B N 1
ATOM 1602 C CA . TYR B 1 81 ? 27.912 62.460 58.816 1.00 14.41 80 TYR B CA 1
ATOM 1603 C C . TYR B 1 81 ? 27.031 61.277 58.430 1.00 15.43 80 TYR B C 1
ATOM 1604 O O . TYR B 1 81 ? 25.827 61.403 58.343 1.00 15.20 80 TYR B O 1
ATOM 1613 N N . TRP B 1 82 ? 27.619 60.100 58.250 1.00 16.54 81 TRP B N 1
ATOM 1614 C CA . TRP B 1 82 ? 26.768 58.930 57.925 1.00 15.99 81 TRP B CA 1
ATOM 1615 C C . TRP B 1 82 ? 25.802 58.588 59.064 1.00 16.06 81 TRP B C 1
ATOM 1616 O O . TRP B 1 82 ? 24.655 58.178 58.798 1.00 15.42 81 TRP B O 1
ATOM 1627 N N . LEU B 1 83 ? 26.252 58.715 60.317 1.00 14.91 82 LEU B N 1
ATOM 1628 C CA . LEU B 1 83 ? 25.350 58.545 61.463 1.00 16.41 82 LEU B CA 1
ATOM 1629 C C . LEU B 1 83 ? 24.116 59.474 61.380 1.00 15.18 82 LEU B C 1
ATOM 1630 O O . LEU B 1 83 ? 22.990 59.056 61.673 1.00 18.19 82 LEU B O 1
ATOM 1635 N N . GLU B 1 84 ? 24.334 60.731 60.996 1.00 16.21 83 GLU B N 1
ATOM 1636 C CA . GLU B 1 84 ? 23.237 61.676 60.831 1.00 16.67 83 GLU B CA 1
ATOM 1637 C C . GLU B 1 84 ? 22.276 61.207 59.742 1.00 16.98 83 GLU B C 1
ATOM 1638 O O . GLU B 1 84 ? 21.058 61.279 59.900 1.00 16.92 83 GLU B O 1
ATOM 1644 N N . LEU B 1 85 ? 22.816 60.700 58.645 1.00 14.79 84 LEU B N 1
ATOM 1645 C CA . LEU B 1 85 ? 21.992 60.177 57.594 1.00 13.35 84 LEU B CA 1
ATOM 1646 C C . LEU B 1 85 ? 21.198 58.949 58.067 1.00 13.78 84 LEU B C 1
ATOM 1647 O O . LEU B 1 85 ? 20.018 58.785 57.767 1.00 14.03 84 LEU B O 1
ATOM 1652 N N . LEU B 1 86 ? 21.837 58.086 58.831 1.00 15.83 85 LEU B N 1
ATOM 1653 C CA . LEU B 1 86 ? 21.159 56.909 59.364 1.00 15.76 85 LEU B CA 1
ATOM 1654 C C . LEU B 1 86 ? 20.008 57.234 60.352 1.00 14.68 85 LEU B C 1
ATOM 1655 O O . LEU B 1 86 ? 18.981 56.546 60.369 1.00 16.91 85 LEU B O 1
ATOM 1660 N N . ILE B 1 87 ? 20.167 58.249 61.209 1.00 16.47 86 ILE B N 1
ATOM 1661 C CA A ILE B 1 87 ? 19.084 58.629 62.116 0.50 15.61 86 ILE B CA 1
ATOM 1662 C CA B ILE B 1 87 ? 19.076 58.614 62.108 0.50 15.58 86 ILE B CA 1
ATOM 1663 C C . ILE B 1 87 ? 17.977 59.324 61.319 1.00 15.19 86 ILE B C 1
ATOM 1664 O O . ILE B 1 87 ? 16.785 59.076 61.542 1.00 14.01 86 ILE B O 1
ATOM 1673 N N . ARG B 1 88 ? 18.367 60.172 60.365 1.00 16.06 87 ARG B N 1
ATOM 1674 C CA . ARG B 1 88 ? 17.375 60.843 59.520 1.00 16.60 87 ARG B CA 1
ATOM 1675 C C . ARG B 1 88 ? 16.458 59.889 58.741 1.00 16.78 87 ARG B C 1
ATOM 1676 O O . ARG B 1 88 ? 15.293 60.207 58.479 1.00 17.05 87 ARG B O 1
ATOM 1684 N N . THR B 1 89 ? 16.999 58.758 58.333 1.00 15.59 88 THR B N 1
ATOM 1685 C CA . THR B 1 89 ? 16.280 57.736 57.561 1.00 15.46 88 THR B CA 1
ATOM 1686 C C . THR B 1 89 ? 15.730 56.632 58.473 1.00 16.02 88 THR B C 1
ATOM 1687 O O . THR B 1 89 ? 15.193 55.616 57.992 1.00 17.35 88 THR B O 1
ATOM 1691 N N . GLU B 1 90 ? 15.842 56.867 59.779 1.00 16.01 89 GLU B N 1
ATOM 1692 C CA . GLU B 1 90 ? 15.267 56.022 60.828 1.00 17.27 89 GLU B CA 1
ATOM 1693 C C . GLU B 1 90 ? 15.759 54.580 60.842 1.00 17.99 89 GLU B C 1
ATOM 1694 O O . GLU B 1 90 ? 15.022 53.670 61.260 1.00 17.37 89 GLU B O 1
ATOM 1700 N N . TYR B 1 91 ? 17.010 54.375 60.412 1.00 14.92 90 TYR B N 1
ATOM 1701 C CA . TYR B 1 91 ? 17.646 53.055 60.498 1.00 16.95 90 TYR B CA 1
ATOM 1702 C C . TYR B 1 91 ? 18.197 52.757 61.880 1.00 18.13 90 TYR B C 1
ATOM 1703 O O . TYR B 1 91 ? 18.378 51.593 62.225 1.00 18.33 90 TYR B O 1
ATOM 1712 N N . ILE B 1 92 ? 18.510 53.813 62.633 1.00 17.40 91 ILE B N 1
ATOM 1713 C CA . ILE B 1 92 ? 18.921 53.709 64.037 1.00 16.53 91 ILE B CA 1
ATOM 1714 C C . ILE B 1 92 ? 17.975 54.611 64.864 1.00 16.19 91 ILE B C 1
ATOM 1715 O O . ILE B 1 92 ? 17.408 55.586 64.360 1.00 17.26 91 ILE B O 1
ATOM 1720 N N . THR B 1 93 ? 17.813 54.267 66.125 1.00 15.47 92 THR B N 1
ATOM 1721 C CA . THR B 1 93 ? 17.016 55.075 67.040 1.00 17.56 92 THR B CA 1
ATOM 1722 C C . THR B 1 93 ? 17.837 56.268 67.506 1.00 17.07 92 THR B C 1
ATOM 1723 O O . THR B 1 93 ? 19.037 56.294 67.353 1.00 16.01 92 THR B O 1
ATOM 1727 N N . ARG B 1 94 ? 17.174 57.240 68.108 1.00 17.22 93 ARG B N 1
ATOM 1728 C CA . ARG B 1 94 ? 17.838 58.360 68.779 1.00 17.89 93 ARG B CA 1
ATOM 1729 C C . ARG B 1 94 ? 18.838 57.889 69.833 1.00 15.37 93 ARG B C 1
ATOM 1730 O O . ARG B 1 94 ? 19.952 58.453 69.956 1.00 15.62 93 ARG B O 1
ATOM 1738 N N . GLU B 1 95 ? 18.466 56.883 70.627 1.00 16.51 94 GLU B N 1
ATOM 1739 C CA . GLU B 1 95 ? 19.396 56.380 71.654 1.00 17.76 94 GLU B CA 1
ATOM 1740 C C . GLU B 1 95 ? 20.661 55.749 71.065 1.00 18.79 94 GLU B C 1
ATOM 1741 O O . GLU B 1 95 ? 21.783 55.954 71.556 1.00 16.77 94 GLU B O 1
ATOM 1747 N N . GLN B 1 96 ? 20.463 54.938 70.021 1.00 18.30 95 GLN B N 1
ATOM 1748 C CA . GLN B 1 96 ? 21.551 54.312 69.291 1.00 19.28 95 GLN B CA 1
ATOM 1749 C C . GLN B 1 96 ? 22.471 55.372 68.680 1.00 16.99 95 GLN B C 1
ATOM 1750 O O . GLN B 1 96 ? 23.695 55.305 68.807 1.00 17.32 95 GLN B O 1
ATOM 1756 N N . TYR B 1 97 ? 21.869 56.384 68.067 1.00 15.83 96 TYR B N 1
ATOM 1757 C CA . TYR B 1 97 ? 22.608 57.483 67.484 1.00 15.82 96 TYR B CA 1
ATOM 1758 C C . TYR B 1 97 ? 23.453 58.221 68.522 1.00 16.87 96 TYR B C 1
ATOM 1759 O O . TYR B 1 97 ? 24.640 58.431 68.342 1.00 16.39 96 TYR B O 1
ATOM 1768 N N . GLU B 1 98 ? 22.828 58.608 69.629 1.00 15.15 97 GLU B N 1
ATOM 1769 C CA . GLU B 1 98 ? 23.544 59.346 70.660 1.00 15.39 97 GLU B CA 1
ATOM 1770 C C . GLU B 1 98 ? 24.700 58.522 71.223 1.00 15.32 97 GLU B C 1
ATOM 1771 O O . GLU B 1 98 ? 25.780 59.046 71.494 1.00 16.53 97 GLU B O 1
ATOM 1777 N N . SER B 1 99 ? 24.460 57.237 71.425 1.00 16.08 98 SER B N 1
ATOM 1778 C CA . SER B 1 99 ? 25.470 56.361 71.997 1.00 15.84 98 SER B CA 1
ATOM 1779 C C . SER B 1 99 ? 26.707 56.221 71.092 1.00 16.64 98 SER B C 1
ATOM 1780 O O . SER B 1 99 ? 27.846 56.415 71.538 1.00 17.21 98 SER B O 1
ATOM 1783 N N . ILE B 1 100 ? 26.474 55.934 69.803 1.00 15.61 99 ILE B N 1
ATOM 1784 C CA . ILE B 1 100 ? 27.567 55.777 68.872 1.00 16.88 99 ILE B CA 1
ATOM 1785 C C . ILE B 1 100 ? 28.230 57.120 68.606 1.00 16.52 99 ILE B C 1
ATOM 1786 O O . ILE B 1 100 ? 29.448 57.221 68.589 1.00 18.02 99 ILE B O 1
ATOM 1791 N N . ASN B 1 101 ? 27.437 58.177 68.458 1.00 19.36 100 ASN B N 1
ATOM 1792 C CA . ASN B 1 101 ? 27.979 59.521 68.238 1.00 18.75 100 ASN B CA 1
ATOM 1793 C C . ASN B 1 101 ? 28.831 59.986 69.418 1.00 20.50 100 ASN B C 1
ATOM 1794 O O . ASN B 1 101 ? 29.908 60.558 69.220 1.00 21.22 100 ASN B O 1
ATOM 1799 N N . ASN B 1 102 ? 28.399 59.689 70.661 1.00 17.72 101 ASN B N 1
ATOM 1800 C CA . ASN B 1 102 ? 29.194 60.010 71.839 1.00 19.19 101 ASN B CA 1
ATOM 1801 C C . ASN B 1 102 ? 30.581 59.401 71.754 1.00 17.74 101 ASN B C 1
ATOM 1802 O O . ASN B 1 102 ? 31.556 60.034 72.128 1.00 18.39 101 ASN B O 1
ATOM 1807 N N . ASP B 1 103 ? 30.662 58.147 71.321 1.00 18.85 102 ASP B N 1
ATOM 1808 C CA . ASP B 1 103 ? 31.938 57.462 71.239 1.00 18.48 102 ASP B CA 1
ATOM 1809 C C . ASP B 1 103 ? 32.823 58.079 70.119 1.00 18.51 102 ASP B C 1
ATOM 1810 O O . ASP B 1 103 ? 34.012 58.250 70.296 1.00 19.89 102 ASP B O 1
ATOM 1815 N N . SER B 1 104 ? 32.207 58.446 69.006 1.00 19.25 103 SER B N 1
ATOM 1816 C CA . SER B 1 104 ? 32.937 59.067 67.898 1.00 20.80 103 SER B CA 1
ATOM 1817 C C . SER B 1 104 ? 33.469 60.422 68.380 1.00 20.68 103 SER B C 1
ATOM 1818 O O . SER B 1 104 ? 34.630 60.804 68.158 1.00 20.50 103 SER B O 1
ATOM 1821 N N . THR B 1 105 ? 32.615 61.207 69.044 1.00 20.27 104 THR B N 1
ATOM 1822 C CA . THR B 1 105 ? 33.038 62.553 69.418 1.00 21.23 104 THR B CA 1
ATOM 1823 C C . THR B 1 105 ? 34.090 62.529 70.535 1.00 21.62 104 THR B C 1
ATOM 1824 O O . THR B 1 105 ? 34.967 63.390 70.603 1.00 21.68 104 THR B O 1
ATOM 1828 N N . GLU B 1 106 ? 34.096 61.474 71.341 1.00 20.53 105 GLU B N 1
ATOM 1829 C CA . GLU B 1 106 ? 35.128 61.289 72.336 1.00 19.51 105 GLU B CA 1
ATOM 1830 C C . GLU B 1 106 ? 36.469 61.124 71.621 1.00 19.88 105 GLU B C 1
ATOM 1831 O O . GLU B 1 106 ? 37.477 61.687 72.038 1.00 21.97 105 GLU B O 1
ATOM 1837 N N . ILE B 1 107 ? 36.471 60.331 70.557 1.00 18.37 106 ILE B N 1
ATOM 1838 C CA . ILE B 1 107 ? 37.668 60.150 69.732 1.00 18.28 106 ILE B CA 1
ATOM 1839 C C . ILE B 1 107 ? 38.094 61.480 69.037 1.00 17.82 106 ILE B C 1
ATOM 1840 O O . ILE B 1 107 ? 39.285 61.832 69.035 1.00 20.47 106 ILE B O 1
ATOM 1845 N N . ASN B 1 108 ? 37.140 62.223 68.471 1.00 20.19 107 ASN B N 1
ATOM 1846 C CA . ASN B 1 108 ? 37.414 63.540 67.886 1.00 21.61 107 ASN B CA 1
ATOM 1847 C C . ASN B 1 108 ? 38.221 64.399 68.830 1.00 22.23 107 ASN B C 1
ATOM 1848 O O . ASN B 1 108 ? 39.250 64.956 68.446 1.00 23.21 107 ASN B O 1
ATOM 1853 N N . LYS B 1 109 ? 37.750 64.489 70.077 1.00 22.20 108 LYS B N 1
ATOM 1854 C CA . LYS B 1 109 ? 38.372 65.358 71.080 1.00 21.57 108 LYS B CA 1
ATOM 1855 C C . LYS B 1 109 ? 39.778 64.920 71.436 1.00 20.99 108 LYS B C 1
ATOM 1856 O O . LYS B 1 109 ? 40.673 65.769 71.577 1.00 21.04 108 LYS B O 1
ATOM 1862 N N . LEU B 1 110 ? 39.989 63.600 71.529 1.00 20.22 109 LEU B N 1
ATOM 1863 C CA . LEU B 1 110 ? 41.312 63.056 71.828 1.00 20.41 109 LEU B CA 1
ATOM 1864 C C . LEU B 1 110 ? 42.280 63.364 70.686 1.00 18.72 109 LEU B C 1
ATOM 1865 O O . LEU B 1 110 ? 43.412 63.795 70.926 1.00 20.00 109 LEU B O 1
ATOM 1870 N N . LEU B 1 111 ? 41.816 63.157 69.455 1.00 19.59 110 LEU B N 1
ATOM 1871 C CA . LEU B 1 111 ? 42.626 63.394 68.275 1.00 19.40 110 LEU B CA 1
ATOM 1872 C C . LEU B 1 111 ? 43.042 64.854 68.221 1.00 19.18 110 LEU B C 1
ATOM 1873 O O . LEU B 1 111 ? 44.209 65.137 68.023 1.00 18.39 110 LEU B O 1
ATOM 1878 N N . ILE B 1 112 ? 42.091 65.760 68.419 1.00 19.92 111 ILE B N 1
ATOM 1879 C CA . ILE B 1 112 ? 42.387 67.208 68.387 1.00 20.96 111 ILE B CA 1
ATOM 1880 C C . ILE B 1 112 ? 43.409 67.552 69.448 1.00 21.77 111 ILE B C 1
ATOM 1881 O O . ILE B 1 112 ? 44.378 68.284 69.183 1.00 20.15 111 ILE B O 1
ATOM 1886 N N . SER B 1 113 ? 43.204 67.027 70.657 1.00 19.88 112 SER B N 1
ATOM 1887 C CA A SER B 1 113 ? 44.123 67.257 71.760 0.50 21.61 112 SER B CA 1
ATOM 1888 C CA B SER B 1 113 ? 44.127 67.272 71.753 0.50 21.42 112 SER B CA 1
ATOM 1889 C C . SER B 1 113 ? 45.532 66.848 71.368 1.00 22.47 112 SER B C 1
ATOM 1890 O O . SER B 1 113 ? 46.487 67.575 71.607 1.00 23.82 112 SER B O 1
ATOM 1895 N N . ILE B 1 114 ? 45.663 65.671 70.751 1.00 21.23 113 ILE B N 1
ATOM 1896 C CA . ILE B 1 114 ? 46.990 65.177 70.375 1.00 20.69 113 ILE B CA 1
ATOM 1897 C C . ILE B 1 114 ? 47.588 66.036 69.254 1.00 21.01 113 ILE B C 1
ATOM 1898 O O . ILE B 1 114 ? 48.758 66.416 69.332 1.00 22.87 113 ILE B O 1
ATOM 1903 N N . ILE B 1 115 ? 46.791 66.348 68.236 1.00 21.83 114 ILE B N 1
ATOM 1904 C CA . ILE B 1 115 ? 47.252 67.142 67.088 1.00 23.04 114 ILE B CA 1
ATOM 1905 C C . ILE B 1 115 ? 47.717 68.516 67.571 1.00 26.12 114 ILE B C 1
ATOM 1906 O O . ILE B 1 115 ? 48.752 69.028 67.108 1.00 25.07 114 ILE B O 1
ATOM 1911 N N . LYS B 1 116 ? 46.987 69.079 68.534 1.00 26.09 115 LYS B N 1
ATOM 1912 C CA . LYS B 1 116 ? 47.289 70.414 69.063 1.00 27.64 115 LYS B CA 1
ATOM 1913 C C . LYS B 1 116 ? 48.400 70.457 70.114 1.00 30.32 115 LYS B C 1
ATOM 1914 O O . LYS B 1 116 ? 48.738 71.545 70.619 1.00 32.96 115 LYS B O 1
ATOM 1920 N N . THR B 1 117 ? 48.998 69.311 70.416 1.00 34.85 116 THR B N 1
ATOM 1921 C CA . THR B 1 117 ? 50.052 69.269 71.420 1.00 39.61 116 THR B CA 1
ATOM 1922 C C . THR B 1 117 ? 51.323 69.943 70.904 1.00 43.91 116 THR B C 1
ATOM 1923 O O . THR B 1 117 ? 51.572 69.957 69.697 1.00 48.98 116 THR B O 1
ATOM 1932 N N . ARG C 1 3 ? 60.128 39.161 12.984 1.00 42.00 2 ARG C N 1
ATOM 1933 C CA . ARG C 1 3 ? 60.559 40.392 12.299 1.00 40.74 2 ARG C CA 1
ATOM 1934 C C . ARG C 1 3 ? 60.395 41.602 13.226 1.00 40.89 2 ARG C C 1
ATOM 1935 O O . ARG C 1 3 ? 59.310 41.820 13.787 1.00 41.05 2 ARG C O 1
ATOM 1937 N N . GLU C 1 4 ? 61.474 42.371 13.395 1.00 39.52 3 GLU C N 1
ATOM 1938 C CA . GLU C 1 4 ? 61.514 43.465 14.379 1.00 38.05 3 GLU C CA 1
ATOM 1939 C C . GLU C 1 4 ? 60.442 44.526 14.125 1.00 35.64 3 GLU C C 1
ATOM 1940 O O . GLU C 1 4 ? 59.804 45.006 15.070 1.00 34.06 3 GLU C O 1
ATOM 1942 N N . ASP C 1 5 ? 60.241 44.861 12.851 1.00 33.23 4 ASP C N 1
ATOM 1943 C CA . ASP C 1 5 ? 59.252 45.858 12.446 1.00 32.40 4 ASP C CA 1
ATOM 1944 C C . ASP C 1 5 ? 57.846 45.547 12.955 1.00 31.24 4 ASP C C 1
ATOM 1945 O O . ASP C 1 5 ? 57.090 46.458 13.255 1.00 31.60 4 ASP C O 1
ATOM 1952 N N . LYS C 1 7 ? 56.820 43.906 15.696 1.00 30.55 6 LYS C N 1
ATOM 1953 C CA . LYS C 1 7 ? 56.613 43.649 17.116 1.00 31.61 6 LYS C CA 1
ATOM 1954 C C . LYS C 1 7 ? 55.469 44.466 17.725 1.00 32.41 6 LYS C C 1
ATOM 1955 O O . LYS C 1 7 ? 54.724 43.943 18.557 1.00 32.70 6 LYS C O 1
ATOM 1958 N N . ASP C 1 8 ? 55.313 45.722 17.298 1.00 31.69 7 ASP C N 1
ATOM 1959 C CA . ASP C 1 8 ? 54.262 46.585 17.850 1.00 31.23 7 ASP C CA 1
ATOM 1960 C C . ASP C 1 8 ? 52.867 46.192 17.353 1.00 28.96 7 ASP C C 1
ATOM 1961 O O . ASP C 1 8 ? 51.899 46.215 18.113 1.00 26.01 7 ASP C O 1
ATOM 1966 N N . ASN C 1 9 ? 52.761 45.826 16.082 1.00 29.66 8 ASN C N 1
ATOM 1967 C CA . ASN C 1 9 ? 51.455 45.458 15.515 1.00 28.18 8 ASN C CA 1
ATOM 1968 C C . ASN C 1 9 ? 50.968 44.133 16.067 1.00 26.55 8 ASN C C 1
ATOM 1969 O O . ASN C 1 9 ? 49.765 43.933 16.289 1.00 26.99 8 ASN C O 1
ATOM 1974 N N . VAL C 1 10 ? 51.914 43.214 16.244 1.00 25.13 9 VAL C N 1
ATOM 1975 C CA . VAL C 1 10 ? 51.614 41.917 16.822 1.00 23.76 9 VAL C CA 1
ATOM 1976 C C . VAL C 1 10 ? 51.254 42.016 18.302 1.00 21.52 9 VAL C C 1
ATOM 1977 O O . VAL C 1 10 ? 50.331 41.339 18.750 1.00 21.53 9 VAL C O 1
ATOM 1981 N N . VAL C 1 11 ? 51.943 42.858 19.067 1.00 20.49 10 VAL C N 1
ATOM 1982 C CA . VAL C 1 11 ? 51.618 42.952 20.495 1.00 20.19 10 VAL C CA 1
ATOM 1983 C C . VAL C 1 11 ? 50.234 43.585 20.711 1.00 21.39 10 VAL C C 1
ATOM 1984 O O . VAL C 1 11 ? 49.544 43.233 21.664 1.00 19.49 10 VAL C O 1
ATOM 1988 N N . LYS C 1 12 ? 49.832 44.499 19.830 1.00 20.58 11 LYS C N 1
ATOM 1989 C CA . LYS C 1 12 ? 48.481 45.049 19.868 1.00 20.56 11 LYS C CA 1
ATOM 1990 C C . LYS C 1 12 ? 47.459 43.941 19.688 1.00 19.63 11 LYS C C 1
ATOM 1991 O O . LYS C 1 12 ? 46.558 43.788 20.515 1.00 20.22 11 LYS C O 1
ATOM 1994 N N . ASP C 1 13 ? 47.565 43.178 18.600 1.00 17.69 12 ASP C N 1
ATOM 1995 C CA . ASP C 1 13 ? 46.615 42.085 18.380 1.00 19.88 12 ASP C CA 1
ATOM 1996 C C . ASP C 1 13 ? 46.625 41.068 19.542 1.00 16.92 12 ASP C C 1
ATOM 1997 O O . ASP C 1 13 ? 45.573 40.623 20.006 1.00 17.57 12 ASP C O 1
ATOM 2002 N N . LYS C 1 14 ? 47.811 40.715 20.024 1.00 18.48 13 LYS C N 1
ATOM 2003 C CA . LYS C 1 14 ? 47.889 39.764 21.141 1.00 18.59 13 LYS C CA 1
ATOM 2004 C C . LYS C 1 14 ? 47.206 40.308 22.382 1.00 16.74 13 LYS C C 1
ATOM 2005 O O . LYS C 1 14 ? 46.597 39.554 23.128 1.00 17.28 13 LYS C O 1
ATOM 2011 N N . SER C 1 15 ? 47.340 41.616 22.621 1.00 16.51 14 SER C N 1
ATOM 2012 C CA . SER C 1 15 ? 46.740 42.236 23.800 1.00 17.31 14 SER C CA 1
ATOM 2013 C C . SER C 1 15 ? 45.212 42.241 23.737 1.00 17.51 14 SER C C 1
ATOM 2014 O O . SER C 1 15 ? 44.536 42.093 24.772 1.00 16.84 14 SER C O 1
ATOM 2017 N N . LEU C 1 16 ? 44.656 42.401 22.536 1.00 15.95 15 LEU C N 1
ATOM 2018 C CA . LEU C 1 16 ? 43.198 42.377 22.363 1.00 17.85 15 LEU C CA 1
ATOM 2019 C C . LEU C 1 16 ? 42.650 40.963 22.567 1.00 17.24 15 LEU C C 1
ATOM 2020 O O . LEU C 1 16 ? 41.643 40.747 23.271 1.00 17.34 15 LEU C O 1
ATOM 2025 N N . GLU C 1 17 ? 43.329 39.979 21.978 1.00 16.67 16 GLU C N 1
ATOM 2026 C CA . GLU C 1 17 ? 42.972 38.590 22.210 1.00 17.25 16 GLU C CA 1
ATOM 2027 C C . GLU C 1 17 ? 43.055 38.266 23.702 1.00 16.52 16 GLU C C 1
ATOM 2028 O O . GLU C 1 17 ? 42.188 37.587 24.264 1.00 15.58 16 GLU C O 1
ATOM 2034 N N . PHE C 1 18 ? 44.087 38.786 24.358 1.00 16.77 17 PHE C N 1
ATOM 2035 C CA . PHE C 1 18 ? 44.272 38.515 25.787 1.00 17.10 17 PHE C CA 1
ATOM 2036 C C . PHE C 1 18 ? 43.164 39.143 26.634 1.00 16.98 17 PHE C C 1
ATOM 2037 O O . PHE C 1 18 ? 42.659 38.511 27.564 1.00 16.45 17 PHE C O 1
ATOM 2045 N N . ALA C 1 19 ? 42.789 40.386 26.323 1.00 17.34 18 ALA C N 1
ATOM 2046 C CA . ALA C 1 19 ? 41.696 41.066 27.001 1.00 15.27 18 ALA C CA 1
ATOM 2047 C C . ALA C 1 19 ? 40.444 40.178 26.963 1.00 14.67 18 ALA C C 1
ATOM 2048 O O . ALA C 1 19 ? 39.730 40.027 27.962 1.00 15.22 18 ALA C O 1
ATOM 2050 N N . VAL C 1 20 ? 40.191 39.553 25.818 1.00 15.56 19 VAL C N 1
ATOM 2051 C CA . VAL C 1 20 ? 39.005 38.714 25.675 1.00 16.05 19 VAL C CA 1
ATOM 2052 C C . VAL C 1 20 ? 39.119 37.465 26.615 1.00 15.08 19 VAL C C 1
ATOM 2053 O O . VAL C 1 20 ? 38.161 37.076 27.301 1.00 16.24 19 VAL C O 1
ATOM 2057 N N . ARG C 1 21 ? 40.289 36.864 26.656 1.00 16.65 20 ARG C N 1
ATOM 2058 C CA . ARG C 1 21 ? 40.519 35.749 27.553 1.00 16.04 20 ARG C CA 1
ATOM 2059 C C . ARG C 1 21 ? 40.323 36.196 29.010 1.00 15.63 20 ARG C C 1
ATOM 2060 O O . ARG C 1 21 ? 39.752 35.457 29.819 1.00 15.30 20 ARG C O 1
ATOM 2068 N N . ILE C 1 22 ? 40.790 37.401 29.345 1.00 13.67 21 ILE C N 1
ATOM 2069 C CA . ILE C 1 22 ? 40.616 37.932 30.687 1.00 14.99 21 ILE C CA 1
ATOM 2070 C C . ILE C 1 22 ? 39.134 38.148 31.021 1.00 15.18 21 ILE C C 1
ATOM 2071 O O . ILE C 1 22 ? 38.679 37.860 32.151 1.00 15.60 21 ILE C O 1
ATOM 2076 N N . VAL C 1 23 ? 38.367 38.625 30.052 1.00 16.66 22 VAL C N 1
ATOM 2077 C CA . VAL C 1 23 ? 36.916 38.727 30.251 1.00 16.19 22 VAL C CA 1
ATOM 2078 C C . VAL C 1 23 ? 36.306 37.362 30.546 1.00 16.70 22 VAL C C 1
ATOM 2079 O O . VAL C 1 23 ? 35.470 37.210 31.456 1.00 17.06 22 VAL C O 1
ATOM 2083 N N . ASN C 1 24 ? 36.686 36.357 29.772 1.00 15.42 23 ASN C N 1
ATOM 2084 C CA . ASN C 1 24 ? 36.184 34.999 30.038 1.00 17.86 23 ASN C CA 1
ATOM 2085 C C . ASN C 1 24 ? 36.580 34.455 31.408 1.00 15.76 23 ASN C C 1
ATOM 2086 O O . ASN C 1 24 ? 35.768 33.795 32.096 1.00 18.12 23 ASN C O 1
ATOM 2091 N N . LEU C 1 25 ? 37.818 34.724 31.826 1.00 15.99 24 LEU C N 1
ATOM 2092 C CA . LEU C 1 25 ? 38.280 34.330 33.133 1.00 16.25 24 LEU C CA 1
ATOM 2093 C C . LEU C 1 25 ? 37.482 35.009 34.225 1.00 16.55 24 LEU C C 1
ATOM 2094 O O . LEU C 1 25 ? 37.186 34.399 35.247 1.00 15.86 24 LEU C O 1
ATOM 2099 N N . TYR C 1 26 ? 37.193 36.287 34.035 1.00 15.76 25 TYR C N 1
ATOM 2100 C CA . TYR C 1 26 ? 36.364 37.032 34.986 1.00 16.00 25 TYR C CA 1
ATOM 2101 C C . TYR C 1 26 ? 35.008 36.407 35.161 1.00 16.51 25 TYR C C 1
ATOM 2102 O O . TYR C 1 26 ? 34.558 36.160 36.296 1.00 15.64 25 TYR C O 1
ATOM 2111 N N . LYS C 1 27 ? 34.357 36.095 34.048 1.00 16.28 26 LYS C N 1
ATOM 2112 C CA . LYS C 1 27 ? 33.062 35.397 34.100 1.00 15.82 26 LYS C CA 1
ATOM 2113 C C . LYS C 1 27 ? 33.130 34.071 34.855 1.00 17.55 26 LYS C C 1
ATOM 2114 O O . LYS C 1 27 ? 32.272 33.776 35.684 1.00 15.68 26 LYS C O 1
ATOM 2120 N N . PHE C 1 28 ? 34.165 33.278 34.558 1.00 14.98 27 PHE C N 1
ATOM 2121 C CA . PHE C 1 28 ? 34.409 32.016 35.241 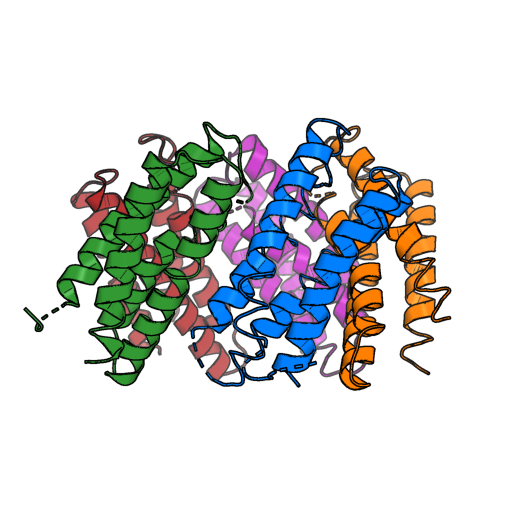1.00 15.38 27 PHE C CA 1
ATOM 2122 C C . PHE C 1 28 ? 34.521 32.218 36.736 1.00 15.01 27 PHE C C 1
ATOM 2123 O O . PHE C 1 28 ? 33.825 31.544 37.501 1.00 15.81 27 PHE C O 1
ATOM 2131 N N . LEU C 1 29 ? 35.361 33.173 37.148 1.00 15.65 28 LEU C N 1
ATOM 2132 C CA . LEU C 1 29 ? 35.621 33.395 38.560 1.00 14.96 28 LEU C CA 1
ATOM 2133 C C . LEU C 1 29 ? 34.362 33.851 39.280 1.00 17.90 28 LEU C C 1
ATOM 2134 O O . LEU C 1 29 ? 34.030 33.337 40.344 1.00 18.07 28 LEU C O 1
ATOM 2139 N N . VAL C 1 30 ? 33.646 34.799 38.689 1.00 15.05 29 VAL C N 1
ATOM 2140 C CA . VAL C 1 30 ? 32.460 35.329 39.348 1.00 14.09 29 VAL C CA 1
ATOM 2141 C C . VAL C 1 30 ? 31.308 34.320 39.338 1.00 15.16 29 VAL C C 1
ATOM 2142 O O . VAL C 1 30 ? 30.715 34.053 40.379 1.00 17.22 29 VAL C O 1
ATOM 2146 N N . ASN C 1 31 ? 30.994 33.780 38.169 1.00 16.27 30 ASN C N 1
ATOM 2147 C CA . ASN C 1 31 ? 29.780 32.967 37.992 1.00 17.32 30 ASN C CA 1
ATOM 2148 C C . ASN C 1 31 ? 29.926 31.545 38.512 1.00 16.67 30 ASN C C 1
ATOM 2149 O O . ASN C 1 31 ? 28.991 31.008 39.147 1.00 19.70 30 ASN C O 1
ATOM 2154 N N . GLU C 1 32 ? 31.099 30.956 38.299 1.00 18.49 31 GLU C N 1
ATOM 2155 C CA A GLU C 1 32 ? 31.334 29.579 38.699 0.50 19.94 31 GLU C CA 1
ATOM 2156 C CA B GLU C 1 32 ? 31.334 29.574 38.706 0.50 19.62 31 GLU C CA 1
ATOM 2157 C C . GLU C 1 32 ? 32.028 29.472 40.060 1.00 18.80 31 GLU C C 1
ATOM 2158 O O . GLU C 1 32 ? 31.616 28.668 40.900 1.00 20.09 31 GLU C O 1
ATOM 2169 N N . GLN C 1 33 ? 33.053 30.286 40.292 1.00 17.64 32 GLN C N 1
ATOM 2170 C CA . GLN C 1 33 ? 33.798 30.204 41.546 1.00 17.07 32 GLN C CA 1
ATOM 2171 C C . GLN C 1 33 ? 33.283 31.155 42.634 1.00 17.29 32 GLN C C 1
ATOM 2172 O O . GLN C 1 33 ? 33.735 31.063 43.770 1.00 19.64 32 GLN C O 1
ATOM 2178 N N . LYS C 1 34 ? 32.328 32.023 42.301 1.00 16.91 33 LYS C N 1
ATOM 2179 C CA . LYS C 1 34 ? 31.785 33.001 43.253 1.00 16.62 33 LYS C CA 1
ATOM 2180 C C . LYS C 1 34 ? 32.890 33.827 43.925 1.00 17.96 33 LYS C C 1
ATOM 2181 O O . LYS C 1 34 ? 32.815 34.111 45.112 1.00 20.81 33 LYS C O 1
ATOM 2187 N N . GLU C 1 35 ? 33.889 34.219 43.132 1.00 15.47 34 GLU C N 1
ATOM 2188 C CA . GLU C 1 35 ? 35.020 35.021 43.566 1.00 15.65 34 GLU C CA 1
ATOM 2189 C C . GLU C 1 35 ? 34.939 36.407 42.954 1.00 17.67 34 GLU C C 1
ATOM 2190 O O . GLU C 1 35 ? 34.942 36.577 41.720 1.00 17.58 34 GLU C O 1
ATOM 2196 N N . PHE C 1 36 ? 34.877 37.410 43.825 1.00 18.05 35 PHE C N 1
ATOM 2197 C CA . PHE C 1 36 ? 34.511 38.759 43.424 1.00 18.55 35 PHE C CA 1
ATOM 2198 C C . PHE C 1 36 ? 35.609 39.788 43.606 1.00 20.96 35 PHE C C 1
ATOM 2199 O O . PHE C 1 36 ? 35.517 40.869 43.056 1.00 24.88 35 PHE C O 1
ATOM 2207 N N . VAL C 1 37 ? 36.649 39.460 44.357 1.00 18.90 36 VAL C N 1
ATOM 2208 C CA . VAL C 1 37 ? 37.666 40.450 44.733 1.00 18.27 36 VAL C CA 1
ATOM 2209 C C . VAL C 1 37 ? 38.874 40.369 43.786 1.00 17.75 36 VAL C C 1
ATOM 2210 O O . VAL C 1 37 ? 39.188 41.334 43.081 1.00 19.82 36 VAL C O 1
ATOM 2222 N N . SER C 1 39 ? 39.044 38.645 41.076 1.00 17.52 38 SER C N 1
ATOM 2223 C CA . SER C 1 39 ? 38.492 38.694 39.733 1.00 16.83 38 SER C CA 1
ATOM 2224 C C . SER C 1 39 ? 38.384 40.130 39.227 1.00 17.01 38 SER C C 1
ATOM 2225 O O . SER C 1 39 ? 38.750 40.424 38.066 1.00 17.43 38 SER C O 1
ATOM 2228 N N . LYS C 1 40 ? 37.910 41.039 40.070 1.00 16.68 39 LYS C N 1
ATOM 2229 C CA . LYS C 1 40 ? 37.782 42.432 39.623 1.00 18.99 39 LYS C CA 1
ATOM 2230 C C . LYS C 1 40 ? 39.140 43.065 39.378 1.00 18.09 39 LYS C C 1
ATOM 2231 O O . LYS C 1 40 ? 39.329 43.806 38.397 1.00 19.21 39 LYS C O 1
ATOM 2234 N N . GLN C 1 41 ? 40.108 42.724 40.216 1.00 16.83 40 GLN C N 1
ATOM 2235 C CA . GLN C 1 41 ? 41.460 43.264 40.082 1.00 16.00 40 GLN C CA 1
ATOM 2236 C C . GLN C 1 41 ? 42.072 42.823 38.762 1.00 15.84 40 GLN C C 1
ATOM 2237 O O . GLN C 1 41 ? 42.615 43.633 38.016 1.00 16.41 40 GLN C O 1
ATOM 2243 N N . ILE C 1 42 ? 41.931 41.541 38.428 1.00 16.05 41 ILE C N 1
ATOM 2244 C CA . ILE C 1 42 ? 42.572 41.017 37.226 1.00 16.07 41 ILE C CA 1
ATOM 2245 C C . ILE C 1 42 ? 41.812 41.379 35.960 1.00 17.08 41 ILE C C 1
ATOM 2246 O O . ILE C 1 42 ? 42.419 41.494 34.888 1.00 17.59 41 ILE C O 1
ATOM 2251 N N . LEU C 1 43 ? 40.497 41.575 36.057 1.00 16.55 42 LEU C N 1
ATOM 2252 C CA . LEU C 1 43 ? 39.754 42.120 34.926 1.00 15.29 42 LEU C CA 1
ATOM 2253 C C . LEU C 1 43 ? 40.332 43.465 34.525 1.00 15.88 42 LEU C C 1
ATOM 2254 O O . LEU C 1 43 ? 40.579 43.730 33.349 1.00 16.29 42 LEU C O 1
ATOM 2259 N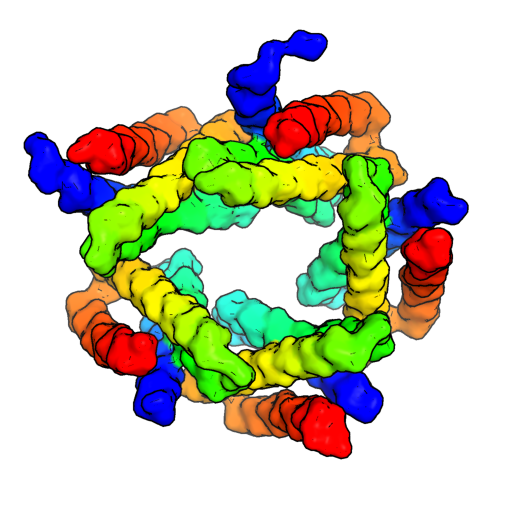 N . ARG C 1 44 ? 40.592 44.301 35.522 1.00 16.80 43 ARG C N 1
ATOM 2260 C CA A ARG C 1 44 ? 41.160 45.619 35.278 0.50 17.14 43 ARG C CA 1
ATOM 2261 C CA B ARG C 1 44 ? 41.156 45.616 35.284 0.50 17.75 43 ARG C CA 1
ATOM 2262 C C . ARG C 1 44 ? 42.586 45.558 34.722 1.00 17.98 43 ARG C C 1
ATOM 2263 O O . ARG C 1 44 ? 42.886 46.162 33.675 1.00 17.96 43 ARG C O 1
ATOM 2268 N N . SER C 1 45 ? 43.473 44.832 35.386 1.00 17.81 44 SER C N 1
ATOM 2269 C CA . SER C 1 45 ? 44.855 44.816 34.954 1.00 17.15 44 SER C CA 1
ATOM 2270 C C . SER C 1 45 ? 44.985 44.128 33.601 1.00 15.72 44 SER C C 1
ATOM 2271 O O . SER C 1 45 ? 45.654 44.646 32.718 1.00 17.18 44 SER C O 1
ATOM 2274 N N . GLY C 1 46 ? 44.262 43.032 33.404 1.00 14.54 45 GLY C N 1
ATOM 2275 C CA . GLY C 1 46 ? 44.418 42.213 32.199 1.00 16.03 45 GLY C CA 1
ATOM 2276 C C . GLY C 1 46 ? 43.906 42.917 30.949 1.00 16.17 45 GLY C C 1
ATOM 2277 O O . GLY C 1 46 ? 44.454 42.747 29.866 1.00 16.17 45 GLY C O 1
ATOM 2278 N N . THR C 1 47 ? 42.835 43.681 31.090 1.00 15.81 46 THR C N 1
ATOM 2279 C CA . THR C 1 47 ? 42.285 44.429 29.953 1.00 16.14 46 THR C CA 1
ATOM 2280 C C . THR C 1 47 ? 42.985 45.762 29.738 1.00 18.12 46 THR C C 1
ATOM 2281 O O . THR C 1 47 ? 42.976 46.311 28.615 1.00 17.27 46 THR C O 1
ATOM 2285 N N . SER C 1 48 ? 43.670 46.258 30.771 1.00 16.20 47 SER C N 1
ATOM 2286 C CA . SER C 1 48 ? 44.380 47.544 30.693 1.00 18.28 47 SER C CA 1
ATOM 2287 C C . SER C 1 48 ? 45.685 47.436 29.890 1.00 17.48 47 SER C C 1
ATOM 2288 O O . SER C 1 48 ? 46.201 48.448 29.414 1.00 18.59 47 SER C O 1
ATOM 2291 N N . ILE C 1 49 ? 46.238 46.229 29.777 1.00 17.17 48 ILE C N 1
ATOM 2292 C CA . ILE C 1 49 ? 47.425 46.010 28.926 1.00 17.50 48 ILE C CA 1
ATOM 2293 C C . ILE C 1 49 ? 47.115 46.561 27.512 1.00 17.22 48 ILE C C 1
ATOM 2294 O O . ILE C 1 49 ? 47.787 47.478 27.024 1.00 17.09 48 ILE C O 1
ATOM 2299 N N . GLY C 1 50 ? 46.039 46.064 26.889 1.00 17.81 49 GLY C N 1
ATOM 2300 C CA . GLY C 1 50 ? 45.668 46.504 25.517 1.00 17.29 49 GLY C CA 1
ATOM 2301 C C . GLY C 1 50 ? 45.312 47.977 25.435 1.00 16.43 49 GLY C C 1
ATOM 2302 O O . GLY C 1 50 ? 45.636 48.649 24.445 1.00 17.75 49 GLY C O 1
ATOM 2303 N N . ALA C 1 51 ? 44.637 48.484 26.464 1.00 17.43 50 ALA C N 1
ATOM 2304 C CA . ALA C 1 51 ? 44.230 49.875 26.482 1.00 17.84 50 ALA C CA 1
ATOM 2305 C C . ALA C 1 51 ? 45.463 50.821 26.448 1.00 18.07 50 ALA C C 1
ATOM 2306 O O . ALA C 1 51 ? 45.466 51.836 25.761 1.00 20.73 50 ALA C O 1
ATOM 2308 N N . ASN C 1 52 ? 46.498 50.485 27.186 1.00 18.51 51 ASN C N 1
ATOM 2309 C CA . ASN C 1 52 ? 47.699 51.296 27.172 1.00 18.27 51 ASN C CA 1
ATOM 2310 C C . ASN C 1 52 ? 48.477 51.164 25.891 1.00 19.74 51 ASN C C 1
ATOM 2311 O O . ASN C 1 52 ? 49.094 52.143 25.444 1.00 21.76 51 ASN C O 1
ATOM 2316 N N . ILE C 1 53 ? 48.457 49.973 25.286 1.00 18.13 52 ILE C N 1
ATOM 2317 C CA . ILE C 1 53 ? 49.117 49.787 23.993 1.00 18.69 52 ILE C CA 1
ATOM 2318 C C . ILE C 1 53 ? 48.424 50.685 22.975 1.00 21.22 52 ILE C C 1
ATOM 2319 O O . ILE C 1 53 ? 49.080 51.339 22.163 1.00 20.71 52 ILE C O 1
ATOM 2324 N N . ARG C 1 54 ? 47.097 50.744 23.050 1.00 22.24 53 ARG C N 1
ATOM 2325 C CA . ARG C 1 54 ? 46.321 51.653 22.208 1.00 23.29 53 ARG C CA 1
ATOM 2326 C C . ARG C 1 54 ? 46.682 53.126 22.443 1.00 22.82 53 ARG C C 1
ATOM 2327 O O . ARG C 1 54 ? 46.734 53.919 21.476 1.00 24.29 53 ARG C O 1
ATOM 2335 N N . GLU C 1 55 ? 46.918 53.517 23.696 1.00 22.46 54 GLU C N 1
ATOM 2336 C CA . GLU C 1 55 ? 47.381 54.886 23.961 1.00 23.03 54 GLU C CA 1
ATOM 2337 C C . GLU C 1 55 ? 48.753 55.091 23.353 1.00 22.42 54 GLU C C 1
ATOM 2338 O O . GLU C 1 55 ? 49.010 56.146 22.755 1.00 21.35 54 GLU C O 1
ATOM 2344 N N . ALA C 1 56 ? 49.637 54.096 23.508 1.00 21.99 55 ALA C N 1
ATOM 2345 C CA . ALA C 1 56 ? 51.001 54.164 22.946 1.00 23.53 55 ALA C CA 1
ATOM 2346 C C . ALA C 1 56 ? 50.976 54.464 21.454 1.00 23.06 55 ALA C C 1
ATOM 2347 O O . ALA C 1 56 ? 51.731 55.322 20.957 1.00 23.42 55 ALA C O 1
ATOM 2349 N N . GLU C 1 57 ? 50.096 53.779 20.739 1.00 23.93 56 GLU C N 1
ATOM 2350 C CA . GLU C 1 57 ? 50.022 53.920 19.276 1.00 27.59 56 GLU C CA 1
ATOM 2351 C C . GLU C 1 57 ? 49.644 55.354 18.870 1.00 27.61 56 GLU C C 1
ATOM 2352 O O . GLU C 1 57 ? 49.935 55.790 17.753 1.00 25.84 56 GLU C O 1
ATOM 2358 N N . GLN C 1 58 ? 49.023 56.083 19.794 1.00 26.98 57 GLN C N 1
ATOM 2359 C CA . GLN C 1 58 ? 48.583 57.455 19.565 1.00 26.60 57 GLN C CA 1
ATOM 2360 C C . GLN C 1 58 ? 49.555 58.507 20.075 1.00 27.39 57 GLN C C 1
ATOM 2361 O O . GLN C 1 58 ? 49.259 59.704 20.003 1.00 27.35 57 GLN C O 1
ATOM 2367 N N . ALA C 1 59 ? 50.711 58.066 20.569 1.00 27.24 58 ALA C N 1
ATOM 2368 C CA . ALA C 1 59 ? 51.710 58.962 21.162 1.00 27.84 58 ALA C CA 1
ATOM 2369 C C . ALA C 1 59 ? 52.179 60.011 20.176 1.00 28.07 58 ALA C C 1
ATOM 2370 O O . ALA C 1 59 ? 52.353 59.717 18.990 1.00 26.51 58 ALA C O 1
ATOM 2372 N N . GLN C 1 60 ? 52.402 61.225 20.680 1.00 29.60 59 GLN C N 1
ATOM 2373 C CA . GLN C 1 60 ? 52.904 62.331 19.865 1.00 30.64 59 GLN C CA 1
ATOM 2374 C C . GLN C 1 60 ? 54.430 62.321 19.816 1.00 30.29 59 GLN C C 1
ATOM 2375 O O . GLN C 1 60 ? 55.020 62.986 18.983 1.00 30.93 59 GLN C O 1
ATOM 2377 N N . SER C 1 61 ? 55.049 61.562 20.717 1.00 30.54 60 SER C N 1
ATOM 2378 C CA . SER C 1 61 ? 56.496 61.384 20.752 1.00 30.60 60 SER C CA 1
ATOM 2379 C C . SER C 1 61 ? 56.839 59.910 20.928 1.00 30.34 60 SER C C 1
ATOM 2380 O O . SER C 1 61 ? 56.024 59.134 21.420 1.00 29.24 60 SER C O 1
ATOM 2383 N N . ARG C 1 62 ? 58.052 59.532 20.531 1.00 30.48 61 ARG C N 1
ATOM 2384 C CA . ARG C 1 62 ? 58.572 58.194 20.819 1.00 30.34 61 ARG C CA 1
ATOM 2385 C C . ARG C 1 62 ? 58.743 58.005 22.332 1.00 30.65 61 ARG C C 1
ATOM 2386 O O . ARG C 1 62 ? 58.622 56.887 22.841 1.00 28.66 61 ARG C O 1
ATOM 2388 N N . ALA C 1 63 ? 59.035 59.104 23.034 1.00 30.12 62 ALA C N 1
ATOM 2389 C CA . ALA C 1 63 ? 59.145 59.113 24.492 1.00 29.75 62 ALA C CA 1
ATOM 2390 C C . ALA C 1 63 ? 57.837 58.689 25.119 1.00 28.97 62 ALA C C 1
ATOM 2391 O O . ALA C 1 63 ? 57.818 57.808 25.975 1.00 28.38 62 ALA C O 1
ATOM 2393 N N . ASP C 1 64 ? 56.750 59.330 24.686 1.00 28.00 63 ASP C N 1
ATOM 2394 C CA . ASP C 1 64 ? 55.412 59.044 25.196 1.00 26.81 63 ASP C CA 1
ATOM 2395 C C . ASP C 1 64 ? 54.988 57.628 24.822 1.00 25.33 63 ASP C C 1
ATOM 2396 O O . ASP C 1 64 ? 54.360 56.925 25.610 1.00 25.38 63 ASP C O 1
ATOM 2398 N N . PHE C 1 65 ? 55.325 57.217 23.606 1.00 23.86 64 PHE C N 1
ATOM 2399 C CA . PHE C 1 65 ? 55.119 55.840 23.156 1.00 22.99 64 PHE C CA 1
ATOM 2400 C C . PHE C 1 65 ? 55.745 54.799 24.098 1.00 21.69 64 PHE C C 1
ATOM 2401 O O . PHE C 1 65 ? 55.058 53.883 24.567 1.00 18.52 64 PHE C O 1
ATOM 2409 N N . ILE C 1 66 ? 57.040 54.935 24.358 1.00 22.12 65 ILE C N 1
ATOM 2410 C CA . ILE C 1 66 ? 57.745 54.004 25.245 1.00 21.70 65 ILE C CA 1
ATOM 2411 C C . ILE C 1 66 ? 57.122 54.014 26.634 1.00 22.94 65 ILE C C 1
ATOM 2412 O O . ILE C 1 66 ? 56.932 52.945 27.260 1.00 21.74 65 ILE C O 1
ATOM 2417 N N . ASN C 1 67 ? 56.774 55.199 27.121 1.00 22.46 66 ASN C N 1
ATOM 2418 C CA . ASN C 1 67 ? 56.170 55.308 28.449 1.00 24.36 66 ASN C CA 1
ATOM 2419 C C . ASN C 1 67 ? 54.812 54.604 28.572 1.00 23.35 66 ASN C C 1
ATOM 2420 O O . ASN C 1 67 ? 54.536 53.915 29.567 1.00 25.00 66 ASN C O 1
ATOM 2425 N N . LYS C 1 68 ? 53.972 54.752 27.556 1.00 22.80 67 LYS C N 1
ATOM 2426 C CA . LYS C 1 68 ? 52.698 54.042 27.546 1.00 22.03 67 LYS C CA 1
ATOM 2427 C C . LYS C 1 68 ? 52.926 52.528 27.464 1.00 20.94 67 LYS C C 1
ATOM 2428 O O . LYS C 1 68 ? 52.206 51.749 28.107 1.00 20.19 67 LYS C O 1
ATOM 2432 N N . LEU C 1 69 ? 53.946 52.097 26.717 1.00 19.48 68 LEU C N 1
ATOM 2433 C CA . LEU C 1 69 ? 54.259 50.672 26.672 1.00 19.19 68 LEU C CA 1
ATOM 2434 C C . LEU C 1 69 ? 54.744 50.173 28.032 1.00 18.53 68 LEU C C 1
ATOM 2435 O O . LEU C 1 69 ? 54.479 49.027 28.421 1.00 20.22 68 LEU C O 1
ATOM 2440 N N . ASN C 1 70 ? 55.457 51.024 28.761 1.00 19.18 69 ASN C N 1
ATOM 2441 C CA . ASN C 1 70 ? 55.909 50.661 30.099 1.00 18.08 69 ASN C CA 1
ATOM 2442 C C . ASN C 1 70 ? 54.747 50.494 31.058 1.00 17.94 69 ASN C C 1
ATOM 2443 O O . ASN C 1 70 ? 54.787 49.611 31.924 1.00 17.45 69 ASN C O 1
ATOM 2448 N N . ILE C 1 71 ? 53.711 51.326 30.910 1.00 18.07 70 ILE C N 1
ATOM 2449 C CA . ILE C 1 71 ? 52.475 51.122 31.690 1.00 19.76 70 ILE C CA 1
ATOM 2450 C C . ILE C 1 71 ? 51.775 49.808 31.287 1.00 18.72 70 ILE C C 1
ATOM 2451 O O . ILE C 1 71 ? 51.304 49.066 32.158 1.00 18.94 70 ILE C O 1
ATOM 2456 N N . ALA C 1 72 ? 51.762 49.479 29.993 1.00 18.05 71 ALA C N 1
ATOM 2457 C CA . ALA C 1 72 ? 51.243 48.162 29.539 1.00 16.85 71 ALA C CA 1
ATOM 2458 C C . ALA C 1 72 ? 52.007 47.006 30.197 1.00 16.45 71 ALA C C 1
ATOM 2459 O O . ALA C 1 72 ? 51.419 46.028 30.668 1.00 18.57 71 ALA C O 1
ATOM 2461 N N . LEU C 1 73 ? 53.334 47.146 30.252 1.00 16.95 72 LEU C N 1
ATOM 2462 C CA . LEU C 1 73 ? 54.162 46.132 30.891 1.00 16.62 72 LEU C CA 1
ATOM 2463 C C . LEU C 1 73 ? 53.848 45.980 32.395 1.00 17.09 72 LEU C C 1
ATOM 2464 O O . LEU C 1 73 ? 53.865 44.873 32.949 1.00 15.16 72 LEU C O 1
ATOM 2469 N N . LYS C 1 74 ? 53.578 47.106 33.043 1.00 15.46 73 LYS C N 1
ATOM 2470 C CA . LYS C 1 74 ? 53.208 47.112 34.451 1.00 15.87 73 LYS C CA 1
ATOM 2471 C C . LYS C 1 74 ? 51.951 46.303 34.655 1.00 16.14 73 LYS C C 1
ATOM 2472 O O . LYS C 1 74 ? 51.831 45.486 35.594 1.00 16.45 73 LYS C O 1
ATOM 2478 N N . GLU C 1 75 ? 50.997 46.568 33.782 1.00 15.97 74 GLU C N 1
ATOM 2479 C CA . GLU C 1 75 ? 49.686 45.901 33.848 1.00 15.67 74 GLU C CA 1
ATOM 2480 C C . GLU C 1 75 ? 49.824 44.393 33.572 1.00 17.40 74 GLU C C 1
ATOM 2481 O O . GLU C 1 75 ? 49.186 43.563 34.229 1.00 16.08 74 GLU C O 1
ATOM 2487 N N . ALA C 1 76 ? 50.687 44.027 32.635 1.00 17.30 75 ALA C N 1
ATOM 2488 C CA . ALA C 1 76 ? 51.009 42.611 32.374 1.00 16.29 75 ALA C CA 1
ATOM 2489 C C . ALA C 1 76 ? 51.594 41.943 33.623 1.00 14.93 75 ALA C C 1
ATOM 2490 O O . ALA C 1 76 ? 51.194 40.828 33.989 1.00 15.55 75 ALA C O 1
ATOM 2492 N N . ASN C 1 77 ? 52.503 42.639 34.295 1.00 17.41 76 ASN C N 1
ATOM 2493 C CA A ASN C 1 77 ? 53.096 42.096 35.498 0.50 14.51 76 ASN C CA 1
ATOM 2494 C CA B ASN C 1 77 ? 53.151 42.201 35.542 0.50 15.72 76 ASN C CA 1
ATOM 2495 C C . ASN C 1 77 ? 52.116 41.975 36.636 1.00 15.66 76 ASN C C 1
ATOM 2496 O O . ASN C 1 77 ? 52.111 40.949 37.333 1.00 17.61 76 ASN C O 1
ATOM 2505 N N . GLU C 1 78 ? 51.243 42.965 36.801 1.00 15.56 77 GLU C N 1
ATOM 2506 C CA . GLU C 1 78 ? 50.212 42.839 37.850 1.00 13.58 77 GLU C CA 1
ATOM 2507 C C . GLU C 1 78 ? 49.280 41.660 37.560 1.00 16.22 77 GLU C C 1
ATOM 2508 O O . GLU C 1 78 ? 48.913 40.896 38.466 1.00 16.65 77 GLU C O 1
ATOM 2514 N N . THR C 1 79 ? 48.925 41.502 36.300 1.00 15.41 78 THR C N 1
ATOM 2515 C CA . THR C 1 79 ? 48.037 40.412 35.875 1.00 15.08 78 THR C CA 1
ATOM 2516 C C . THR C 1 79 ? 48.693 39.070 36.233 1.00 15.60 78 THR C C 1
ATOM 2517 O O . THR C 1 79 ? 48.030 38.160 36.708 1.00 15.68 78 THR C O 1
ATOM 2521 N N . GLU C 1 80 ? 49.990 38.963 35.981 1.00 15.86 79 GLU C N 1
ATOM 2522 C CA . GLU C 1 80 ? 50.760 37.740 36.304 1.00 13.46 79 GLU C CA 1
ATOM 2523 C C . GLU C 1 80 ? 50.746 37.454 37.811 1.00 15.41 79 GLU C C 1
ATOM 2524 O O . GLU C 1 80 ? 50.668 36.309 38.237 1.00 16.06 79 GLU C O 1
ATOM 2530 N N . TYR C 1 81 ? 50.799 38.507 38.612 1.00 14.82 80 TYR C N 1
ATOM 2531 C CA . TYR C 1 81 ? 50.659 38.383 40.066 1.00 15.66 80 TYR C CA 1
ATOM 2532 C C . TYR C 1 81 ? 49.313 37.772 40.404 1.00 15.10 80 TYR C C 1
ATOM 2533 O O . TYR C 1 81 ? 49.229 36.786 41.145 1.00 14.79 80 TYR C O 1
ATOM 2542 N N . TRP C 1 82 ? 48.247 38.349 39.857 1.00 14.50 81 TRP C N 1
ATOM 2543 C CA . TRP C 1 82 ? 46.901 37.829 40.181 1.00 14.09 81 TRP C CA 1
ATOM 2544 C C . TRP C 1 82 ? 46.752 36.386 39.701 1.00 16.04 81 TRP C C 1
ATOM 2545 O O . TRP C 1 82 ? 46.181 35.555 40.417 1.00 13.85 81 TRP C O 1
ATOM 2556 N N . LEU C 1 83 ? 47.316 36.060 38.538 1.00 14.90 82 LEU C N 1
ATOM 2557 C CA . LEU C 1 83 ? 47.212 34.681 38.045 1.00 14.34 82 LEU C CA 1
ATOM 2558 C C . LEU C 1 83 ? 47.913 33.711 39.004 1.00 15.55 82 LEU C C 1
ATOM 2559 O O . LEU C 1 83 ? 47.445 32.606 39.282 1.00 15.99 82 LEU C O 1
ATOM 2564 N N . GLU C 1 84 ? 49.074 34.107 39.485 1.00 14.45 83 GLU C N 1
ATOM 2565 C CA . GLU C 1 84 ? 49.832 33.264 40.394 1.00 16.41 83 GLU C CA 1
ATOM 2566 C C . GLU C 1 84 ? 49.058 33.038 41.691 1.00 15.02 83 GLU C C 1
ATOM 2567 O O . GLU C 1 84 ? 48.983 31.920 42.234 1.00 14.33 83 GLU C O 1
ATOM 2573 N N . LEU C 1 85 ? 48.492 34.119 42.214 1.00 15.55 84 LEU C N 1
ATOM 2574 C CA . LEU C 1 85 ? 47.634 34.009 43.402 1.00 14.43 84 LEU C CA 1
ATOM 2575 C C . LEU C 1 85 ? 46.438 33.076 43.180 1.00 14.65 84 LEU C C 1
ATOM 2576 O O . LEU C 1 85 ? 46.126 32.238 44.033 1.00 16.42 84 LEU C O 1
ATOM 2581 N N . LEU C 1 86 ? 45.786 33.208 42.035 1.00 16.30 85 LEU C N 1
ATOM 2582 C CA . LEU C 1 86 ? 44.650 32.354 41.712 1.00 15.28 85 LEU C CA 1
ATOM 2583 C C . LEU C 1 86 ? 44.996 30.857 41.624 1.00 16.27 85 LEU C C 1
ATOM 2584 O O . LEU C 1 86 ? 44.268 30.043 42.156 1.00 17.14 85 LEU C O 1
ATOM 2589 N N . ILE C 1 87 ? 46.122 30.489 41.002 1.00 16.30 86 ILE C N 1
ATOM 2590 C CA . ILE C 1 87 ? 46.526 29.063 41.001 1.00 14.97 86 ILE C CA 1
ATOM 2591 C C . ILE C 1 87 ? 46.932 28.594 42.384 1.00 14.63 86 ILE C C 1
ATOM 2592 O O . ILE C 1 87 ? 46.555 27.509 42.807 1.00 14.24 86 ILE C O 1
ATOM 2597 N N . ARG C 1 88 ? 47.672 29.421 43.129 1.00 15.15 87 ARG C N 1
ATOM 2598 C CA . ARG C 1 88 ? 48.089 29.014 44.485 1.00 14.45 87 ARG C CA 1
ATOM 2599 C C . ARG C 1 88 ? 46.926 28.824 45.441 1.00 16.07 87 ARG C C 1
ATOM 2600 O O . ARG C 1 88 ? 46.997 28.004 46.338 1.00 17.39 87 ARG C O 1
ATOM 2608 N N . THR C 1 89 ? 45.833 29.543 45.224 1.00 14.47 88 THR C N 1
ATOM 2609 C CA . THR C 1 89 ? 44.644 29.384 46.063 1.00 14.80 88 THR C CA 1
ATOM 2610 C C . THR C 1 89 ? 43.527 28.535 45.408 1.00 15.68 88 THR C C 1
ATOM 2611 O O . THR C 1 89 ? 42.420 28.501 45.915 1.00 16.92 88 THR C O 1
ATOM 2615 N N . GLU C 1 90 ? 43.840 27.839 44.319 1.00 15.62 89 GLU C N 1
ATOM 2616 C CA . GLU C 1 90 ? 42.979 26.819 43.726 1.00 17.62 89 GLU C CA 1
ATOM 2617 C C . GLU C 1 90 ? 41.689 27.363 43.097 1.00 15.94 89 GLU C C 1
ATOM 2618 O O . GLU C 1 90 ? 40.723 26.612 42.888 1.00 18.32 89 GLU C O 1
ATOM 2624 N N . TYR C 1 91 ? 41.701 28.649 42.760 1.00 16.54 90 TYR C N 1
ATOM 2625 C CA . TYR C 1 91 ? 40.605 29.246 41.985 1.00 16.23 90 TYR C CA 1
ATOM 2626 C C . TYR C 1 91 ? 40.647 28.897 40.504 1.00 17.73 90 TYR C C 1
ATOM 2627 O O . TYR C 1 91 ? 39.620 28.908 39.843 1.00 19.40 90 TYR C O 1
ATOM 2636 N N . ILE C 1 92 ? 41.828 28.588 39.985 1.00 18.19 91 ILE C N 1
ATOM 2637 C CA . ILE C 1 92 ? 41.973 28.104 38.610 1.00 17.06 91 ILE C CA 1
ATOM 2638 C C . ILE C 1 92 ? 42.856 26.858 38.614 1.00 17.43 91 ILE C C 1
ATOM 2639 O O . ILE C 1 92 ? 43.680 26.651 39.541 1.00 18.93 91 ILE C O 1
ATOM 2644 N N . THR C 1 93 ? 42.668 26.003 37.596 1.00 18.31 92 THR C N 1
ATOM 2645 C CA . THR C 1 93 ? 43.448 24.781 37.459 1.00 19.61 92 THR C CA 1
ATOM 2646 C C . THR C 1 93 ? 44.832 25.105 36.923 1.00 18.34 92 THR C C 1
ATOM 2647 O O . THR C 1 93 ? 45.055 26.195 36.405 1.00 17.64 92 THR C O 1
ATOM 2651 N N . ARG C 1 94 ? 45.753 24.148 37.002 1.00 20.38 93 ARG C N 1
ATOM 2652 C CA . ARG C 1 94 ? 47.092 24.355 36.450 1.00 19.52 93 ARG C CA 1
ATOM 2653 C C . ARG C 1 94 ? 47.006 24.574 34.944 1.00 17.92 93 ARG C C 1
ATOM 2654 O O . ARG C 1 94 ? 47.746 25.377 34.387 1.00 18.71 93 ARG C O 1
ATOM 2662 N N . GLU C 1 95 ? 46.069 23.884 34.294 1.00 17.74 94 GLU C N 1
ATOM 2663 C CA . GLU C 1 95 ? 45.836 24.038 32.846 1.00 21.37 94 GLU C CA 1
ATOM 2664 C C . GLU C 1 95 ? 45.393 25.436 32.494 1.00 18.66 94 GLU C C 1
ATOM 2665 O O . GLU C 1 95 ? 45.879 26.037 31.517 1.00 20.09 94 GLU C O 1
ATOM 2671 N N . GLN C 1 96 ? 44.466 25.976 33.279 1.00 18.29 95 GLN C N 1
ATOM 2672 C CA . GLN C 1 96 ? 44.002 27.339 33.049 1.00 17.99 95 GLN C CA 1
ATOM 2673 C C . GLN C 1 96 ? 45.150 28.327 33.268 1.00 16.39 95 GLN C C 1
ATOM 2674 O O . GLN C 1 96 ? 45.378 29.225 32.450 1.00 16.49 95 GLN C O 1
ATOM 2680 N N . TYR C 1 97 ? 45.856 28.133 34.372 1.00 15.72 96 TYR C N 1
ATOM 2681 C CA . TYR C 1 97 ? 46.985 28.993 34.728 1.00 16.57 96 TYR C CA 1
ATOM 2682 C C . TYR C 1 97 ? 48.009 29.043 33.597 1.00 16.75 96 TYR C C 1
ATOM 2683 O O . TYR C 1 97 ? 48.362 30.131 33.104 1.00 16.13 96 TYR C O 1
ATOM 2692 N N . GLU C 1 98 ? 48.479 27.868 33.179 1.00 17.01 97 GLU C N 1
ATOM 2693 C CA . GLU C 1 98 ? 49.551 27.804 32.187 1.00 17.48 97 GLU C CA 1
ATOM 2694 C C . GLU C 1 98 ? 49.132 28.442 30.878 1.00 17.84 97 GLU C C 1
ATOM 2695 O O . GLU C 1 98 ? 49.898 29.181 30.288 1.00 17.83 97 GLU C O 1
ATOM 2701 N N . SER C 1 99 ? 47.910 28.156 30.441 1.00 17.56 98 SER C N 1
ATOM 2702 C CA . SER C 1 99 ? 47.399 28.679 29.186 1.00 17.82 98 SER C CA 1
ATOM 2703 C C . SER C 1 99 ? 47.373 30.204 29.169 1.00 17.71 98 SER C C 1
ATOM 2704 O O . SER C 1 99 ? 47.868 30.821 28.232 1.00 17.86 98 SER C O 1
ATOM 2707 N N . ILE C 1 100 ? 46.814 30.801 30.217 1.00 17.32 99 ILE C N 1
ATOM 2708 C CA . ILE C 1 100 ? 46.596 32.244 30.268 1.00 18.86 99 ILE C CA 1
ATOM 2709 C C . ILE C 1 100 ? 47.922 32.920 30.588 1.00 19.02 99 ILE C C 1
ATOM 2710 O O . ILE C 1 100 ? 48.268 33.939 29.994 1.00 18.21 99 ILE C O 1
ATOM 2715 N N . ASN C 1 101 ? 48.691 32.332 31.499 1.00 19.27 100 ASN C N 1
ATOM 2716 C CA . ASN C 1 101 ? 49.960 32.944 31.884 1.00 17.76 100 ASN C CA 1
ATOM 2717 C C . ASN C 1 101 ? 50.982 32.956 30.746 1.00 18.82 100 ASN C C 1
ATOM 2718 O O . ASN C 1 101 ? 51.760 33.894 30.623 1.00 19.28 100 ASN C O 1
ATOM 2723 N N . ASN C 1 102 ? 50.975 31.917 29.921 1.00 17.55 101 ASN C N 1
ATOM 2724 C CA . ASN C 1 102 ? 51.841 31.857 28.759 1.00 17.71 101 ASN C CA 1
ATOM 2725 C C . ASN C 1 102 ? 51.497 32.967 27.774 1.00 18.80 101 ASN C C 1
ATOM 2726 O O . ASN C 1 102 ? 52.391 33.567 27.199 1.00 17.55 101 ASN C O 1
ATOM 2731 N N . ASP C 1 103 ? 50.209 33.253 27.598 1.00 19.88 102 ASP C N 1
ATOM 2732 C CA . ASP C 1 103 ? 49.805 34.369 26.735 1.00 18.06 102 ASP C CA 1
ATOM 2733 C C . ASP C 1 103 ? 50.261 35.716 27.331 1.00 18.59 102 ASP C C 1
ATOM 2734 O O . ASP C 1 103 ? 50.670 36.642 26.597 1.00 18.59 102 ASP C O 1
ATOM 2739 N N . SER C 1 104 ? 50.150 35.838 28.651 1.00 17.93 103 SER C N 1
ATOM 2740 C CA . SER C 1 104 ? 50.575 37.056 29.360 1.00 17.89 103 SER C CA 1
ATOM 2741 C C . SER C 1 104 ? 52.056 37.290 29.180 1.00 20.50 103 SER C C 1
ATOM 2742 O O . SER C 1 104 ? 52.498 38.385 28.810 1.00 22.50 103 SER C O 1
ATOM 2745 N N . THR C 1 105 ? 52.838 36.239 29.383 1.00 20.96 104 THR C N 1
ATOM 2746 C CA . THR C 1 105 ? 54.278 36.399 29.391 1.00 20.74 104 THR C CA 1
ATOM 2747 C C . THR C 1 105 ? 54.813 36.619 27.965 1.00 20.21 104 THR C C 1
ATOM 2748 O O . THR C 1 105 ? 55.841 37.288 27.762 1.00 19.55 104 THR C O 1
ATOM 2752 N N . GLU C 1 106 ? 54.106 36.086 26.970 1.00 21.52 105 GLU C N 1
ATOM 2753 C CA . GLU C 1 106 ? 54.407 36.405 25.570 1.00 21.74 105 GLU C CA 1
ATOM 2754 C C . GLU C 1 106 ? 54.310 37.909 25.337 1.00 19.79 105 GLU C C 1
ATOM 2755 O O . GLU C 1 106 ? 55.113 38.472 24.617 1.00 22.00 105 GLU C O 1
ATOM 2761 N N . ILE C 1 107 ? 53.299 38.557 25.929 1.00 19.89 106 ILE C N 1
ATOM 2762 C CA . ILE C 1 107 ? 53.129 40.004 25.803 1.00 19.64 106 ILE C CA 1
ATOM 2763 C C . ILE C 1 107 ? 54.250 40.761 26.517 1.00 19.76 106 ILE C C 1
ATOM 2764 O O . ILE C 1 107 ? 54.775 41.751 25.976 1.00 17.44 106 ILE C O 1
ATOM 2769 N N . ASN C 1 108 ? 54.633 40.297 27.709 1.00 19.60 107 ASN C N 1
ATOM 2770 C CA . ASN C 1 108 ? 55.798 40.856 28.403 1.00 20.10 107 ASN C CA 1
ATOM 2771 C C . ASN C 1 108 ? 57.024 40.947 27.490 1.00 20.43 107 ASN C C 1
ATOM 2772 O O . ASN C 1 108 ? 57.702 41.974 27.410 1.00 20.34 107 ASN C O 1
ATOM 2777 N N . LYS C 1 109 ? 57.295 39.839 26.815 1.00 20.40 108 LYS C N 1
ATOM 2778 C CA . LYS C 1 109 ? 58.510 39.671 26.022 1.00 21.97 108 LYS C CA 1
ATOM 2779 C C . LYS C 1 109 ? 58.527 40.680 24.867 1.00 21.95 108 LYS C C 1
ATOM 2780 O O . LYS C 1 109 ? 59.538 41.345 24.612 1.00 21.97 108 LYS C O 1
ATOM 2786 N N . LEU C 1 110 ? 57.392 40.804 24.185 1.00 20.63 109 LEU C N 1
ATOM 2787 C CA . LEU C 1 110 ? 57.294 41.710 23.049 1.00 21.02 109 LEU C CA 1
ATOM 2788 C C . LEU C 1 110 ? 57.402 43.177 23.510 1.00 21.58 109 LEU C C 1
ATOM 2789 O O . LEU C 1 110 ? 58.123 43.998 22.897 1.00 19.57 109 LEU C O 1
ATOM 2794 N N . LEU C 1 111 ? 56.710 43.506 24.606 1.00 19.82 110 LEU C N 1
ATOM 2795 C CA . LEU C 1 111 ? 56.796 44.873 25.137 1.00 20.42 110 LEU C CA 1
ATOM 2796 C C . LEU C 1 111 ? 58.224 45.239 25.524 1.00 19.80 110 LEU C C 1
ATOM 2797 O O . LEU C 1 111 ? 58.709 46.333 25.220 1.00 22.32 110 LEU C O 1
ATOM 2802 N N . ILE C 1 112 ? 58.923 44.305 26.152 1.00 21.92 111 ILE C N 1
ATOM 2803 C CA . ILE C 1 112 ? 60.298 44.567 26.561 1.00 21.38 111 ILE C CA 1
ATOM 2804 C C . ILE C 1 112 ? 61.203 44.787 25.346 1.00 23.70 111 ILE C C 1
ATOM 2805 O O . ILE C 1 112 ? 62.061 45.696 25.345 1.00 24.04 111 ILE C O 1
ATOM 2810 N N . SER C 1 113 ? 61.002 43.985 24.302 1.00 24.58 112 SER C N 1
ATOM 2811 C CA A SER C 1 113 ? 61.785 44.110 23.076 0.50 25.92 112 SER C CA 1
ATOM 2812 C CA B SER C 1 113 ? 61.800 44.113 23.091 0.50 26.15 112 SER C CA 1
ATOM 2813 C C . SER C 1 113 ? 61.617 45.500 22.474 1.00 25.29 112 SER C C 1
ATOM 2814 O O . SER C 1 113 ? 62.586 46.207 22.221 1.00 23.38 112 SER C O 1
ATOM 2819 N N . ILE C 1 114 ? 60.373 45.892 22.254 1.00 22.92 113 ILE C N 1
ATOM 2820 C CA . ILE C 1 114 ? 60.082 47.212 21.722 1.00 23.36 113 ILE C CA 1
ATOM 2821 C C . ILE C 1 114 ? 60.759 48.276 22.608 1.00 24.33 113 ILE C C 1
ATOM 2822 O O . ILE C 1 114 ? 61.562 49.099 22.132 1.00 24.15 113 ILE C O 1
ATOM 2827 N N . ILE C 1 115 ? 60.470 48.220 23.905 1.00 23.34 114 ILE C N 1
ATOM 2828 C CA . ILE C 1 115 ? 60.968 49.217 24.853 1.00 24.57 114 ILE C CA 1
ATOM 2829 C C . ILE C 1 115 ? 62.490 49.299 24.831 1.00 27.84 114 ILE C C 1
ATOM 2830 O O . ILE C 1 115 ? 63.059 50.397 24.837 1.00 28.86 114 ILE C O 1
ATOM 2835 N N . LYS C 1 116 ? 63.130 48.135 24.770 1.00 29.84 115 LYS C N 1
ATOM 2836 C CA . LYS C 1 116 ? 64.580 48.030 24.767 1.00 31.09 115 LYS C CA 1
ATOM 2837 C C . LYS C 1 116 ? 65.170 48.235 23.363 1.00 33.36 115 LYS C C 1
ATOM 2838 O O . LYS C 1 116 ? 66.347 48.578 23.227 1.00 34.87 115 LYS C O 1
ATOM 2840 N N . THR C 1 117 ? 64.359 48.036 22.326 1.00 35.39 116 THR C N 1
ATOM 2841 C CA . THR C 1 117 ? 64.812 48.166 20.942 1.00 37.06 116 THR C CA 1
ATOM 2842 C C . THR C 1 117 ? 65.100 49.621 20.582 1.00 37.88 116 THR C C 1
ATOM 2843 O O . THR C 1 117 ? 65.127 49.984 19.405 1.00 40.22 116 THR C O 1
ATOM 2845 N N . ASP D 1 8 ? 32.749 74.730 22.508 1.00 36.93 7 ASP D N 1
ATOM 2846 C CA . ASP D 1 8 ? 32.717 74.491 23.979 1.00 37.22 7 ASP D CA 1
ATOM 2847 C C . ASP D 1 8 ? 31.306 74.095 24.364 1.00 38.00 7 ASP D C 1
ATOM 2848 O O . ASP D 1 8 ? 31.081 73.031 24.960 1.00 35.82 7 ASP D O 1
ATOM 2850 N N . ASN D 1 9 ? 30.353 74.963 24.026 1.00 36.66 8 ASN D N 1
ATOM 2851 C CA . ASN D 1 9 ? 28.939 74.575 24.029 1.00 35.06 8 ASN D CA 1
ATOM 2852 C C . ASN D 1 9 ? 28.683 73.330 23.150 1.00 29.41 8 ASN D C 1
ATOM 2853 O O . ASN D 1 9 ? 27.926 72.430 23.557 1.00 27.88 8 ASN D O 1
ATOM 2855 N N . VAL D 1 10 ? 29.304 73.297 21.962 1.00 27.12 9 VAL D N 1
ATOM 2856 C CA . VAL D 1 10 ? 29.130 72.203 20.979 1.00 25.01 9 VAL D CA 1
ATOM 2857 C C . VAL D 1 10 ? 29.607 70.854 21.507 1.00 23.90 9 VAL D C 1
ATOM 2858 O O . VAL D 1 10 ? 28.885 69.856 21.419 1.00 22.20 9 VAL D O 1
ATOM 2862 N N . VAL D 1 11 ? 30.813 70.806 22.049 1.00 20.91 10 VAL D N 1
ATOM 2863 C CA . VAL D 1 11 ? 31.282 69.543 22.612 1.00 22.03 10 VAL D CA 1
ATOM 2864 C C . VAL D 1 11 ? 30.528 69.189 23.897 1.00 21.58 10 VAL D C 1
ATOM 2865 O O . VAL D 1 11 ? 30.424 68.022 24.239 1.00 19.22 10 VAL D O 1
ATOM 2869 N N . LYS D 1 12 ? 30.001 70.190 24.601 1.00 22.44 11 LYS D N 1
ATOM 2870 C CA . LYS D 1 12 ? 29.109 69.951 25.736 1.00 22.95 11 LYS D CA 1
ATOM 2871 C C . LYS D 1 12 ? 27.909 69.111 25.294 1.00 20.97 11 LYS D C 1
ATOM 2872 O O . LYS D 1 12 ? 27.642 68.016 25.840 1.00 19.75 11 LYS D O 1
ATOM 2874 N N . ASP D 1 13 ? 27.204 69.617 24.281 1.00 19.56 12 ASP D N 1
ATOM 2875 C CA . ASP D 1 13 ? 25.987 68.954 23.790 1.00 20.75 12 ASP D CA 1
ATOM 2876 C C . ASP D 1 13 ? 26.342 67.588 23.198 1.00 18.83 12 ASP D C 1
ATOM 2877 O O . ASP D 1 13 ? 25.713 66.575 23.491 1.00 17.91 12 ASP D O 1
ATOM 2882 N N . LYS D 1 14 ? 27.346 67.568 22.330 1.00 17.25 13 LYS D N 1
ATOM 2883 C CA . LYS D 1 14 ? 27.708 66.328 21.668 1.00 16.14 13 LYS D CA 1
ATOM 2884 C C . LYS D 1 14 ? 28.136 65.239 22.644 1.00 15.87 13 LYS D C 1
ATOM 2885 O O . LYS D 1 14 ? 27.815 64.059 22.438 1.00 16.16 13 LYS D O 1
ATOM 2891 N N . SER D 1 15 ? 28.831 65.620 23.711 1.00 15.77 14 SER D N 1
ATOM 2892 C CA . SER D 1 15 ? 29.284 64.602 24.693 1.00 17.02 14 SER D CA 1
ATOM 2893 C C . SER D 1 15 ? 28.107 64.051 25.507 1.00 14.98 14 SER D C 1
ATOM 2894 O O . SER D 1 15 ? 28.082 62.873 25.848 1.00 15.10 14 SER D O 1
ATOM 2897 N N . LEU D 1 16 ? 27.118 64.894 25.800 1.00 16.22 15 LEU D N 1
ATOM 2898 C CA . LEU D 1 16 ? 25.899 64.388 26.484 1.00 18.23 15 LEU D CA 1
ATOM 2899 C C . LEU D 1 16 ? 25.120 63.494 25.524 1.00 16.36 15 LEU D C 1
ATOM 2900 O O . LEU D 1 16 ? 24.684 62.417 25.892 1.00 14.35 15 LEU D O 1
ATOM 2905 N N . GLU D 1 17 ? 24.957 63.936 24.279 1.00 16.52 16 GLU D N 1
ATOM 2906 C CA . GLU D 1 17 ? 24.276 63.119 23.283 1.00 16.32 16 GLU D CA 1
ATOM 2907 C C . GLU D 1 17 ? 25.000 61.772 23.125 1.00 14.29 16 GLU D C 1
ATOM 2908 O O . GLU D 1 17 ? 24.359 60.726 23.020 1.00 15.27 16 GLU D O 1
ATOM 2914 N N . PHE D 1 18 ? 26.332 61.803 23.126 1.00 14.62 17 PHE D N 1
ATOM 2915 C CA . PHE D 1 18 ? 27.131 60.579 23.012 1.00 14.91 17 PHE D CA 1
ATOM 2916 C C . PHE D 1 18 ? 26.915 59.662 24.235 1.00 16.01 17 PHE D C 1
ATOM 2917 O O . PHE D 1 18 ? 26.811 58.425 24.111 1.00 14.35 17 PHE D O 1
ATOM 2925 N N . ALA D 1 19 ? 26.848 60.261 25.411 1.00 15.04 18 ALA D N 1
ATOM 2926 C CA . ALA D 1 19 ? 26.524 59.501 26.630 1.00 13.57 18 ALA D CA 1
ATOM 2927 C C . ALA D 1 19 ? 25.180 58.750 26.492 1.00 13.89 18 ALA D C 1
ATOM 2928 O O . ALA D 1 19 ? 25.024 57.569 26.870 1.00 14.93 18 ALA D O 1
ATOM 2930 N N . VAL D 1 20 ? 24.184 59.431 25.941 1.00 14.61 19 VAL D N 1
ATOM 2931 C CA . VAL D 1 20 ? 22.910 58.804 25.694 1.00 15.17 19 VAL D CA 1
ATOM 2932 C C . VAL D 1 20 ? 23.043 57.583 24.760 1.00 14.28 19 VAL D C 1
ATOM 2933 O O . VAL D 1 20 ? 22.500 56.526 25.013 1.00 15.39 19 VAL D O 1
ATOM 2937 N N . ARG D 1 21 ? 23.786 57.740 23.677 1.00 15.31 20 ARG D N 1
ATOM 2938 C CA . ARG D 1 21 ? 24.005 56.640 22.767 1.00 15.68 20 ARG D CA 1
ATOM 2939 C C . ARG D 1 21 ? 24.715 55.467 23.422 1.00 15.62 20 ARG D C 1
ATOM 2940 O O . ARG D 1 21 ? 24.396 54.305 23.160 1.00 14.36 20 ARG D O 1
ATOM 2948 N N . ILE D 1 22 ? 25.682 55.767 24.280 1.00 14.76 21 ILE D N 1
ATOM 2949 C CA . ILE D 1 22 ? 26.403 54.696 24.988 1.00 14.23 21 ILE D CA 1
ATOM 2950 C C . ILE D 1 22 ? 25.467 53.934 25.909 1.00 15.23 21 ILE D C 1
ATOM 2951 O O . ILE D 1 22 ? 25.529 52.709 26.023 1.00 15.25 21 ILE D O 1
ATOM 2956 N N . VAL D 1 23 ? 24.583 54.674 26.584 1.00 14.94 22 VAL D N 1
ATOM 2957 C CA . VAL D 1 23 ? 23.541 54.043 27.425 1.00 15.28 22 VAL D CA 1
ATOM 2958 C C . VAL D 1 23 ? 22.637 53.134 26.588 1.00 14.47 22 VAL D C 1
ATOM 2959 O O . VAL D 1 23 ? 22.297 52.003 26.987 1.00 15.75 22 VAL D O 1
ATOM 2963 N N . ASN D 1 24 ? 22.237 53.619 25.414 1.00 15.51 23 ASN D N 1
ATOM 2964 C CA . ASN D 1 24 ? 21.435 52.797 24.508 1.00 15.17 23 ASN D CA 1
ATOM 2965 C C . ASN D 1 24 ? 22.167 51.530 24.033 1.00 14.46 23 ASN D C 1
ATOM 2966 O O . ASN D 1 24 ? 21.560 50.458 23.962 1.00 17.27 23 ASN D O 1
ATOM 2971 N N . LEU D 1 25 ? 23.471 51.647 23.783 1.00 15.03 24 LEU D N 1
ATOM 2972 C CA . LEU D 1 25 ? 24.293 50.486 23.426 1.00 17.12 24 LEU D CA 1
ATOM 2973 C C . LEU D 1 25 ? 24.375 49.544 24.619 1.00 17.51 24 LEU D C 1
ATOM 2974 O O . LEU D 1 25 ? 24.286 48.324 24.457 1.00 16.02 24 LEU D O 1
ATOM 2979 N N . TYR D 1 26 ? 24.574 50.105 25.816 1.00 17.44 25 TYR D N 1
ATOM 2980 C CA . TYR D 1 26 ? 24.577 49.301 27.047 1.00 15.85 25 TYR D CA 1
ATOM 2981 C C . TYR D 1 26 ? 23.256 48.518 27.191 1.00 14.49 25 TYR D C 1
ATOM 2982 O O . TYR D 1 26 ? 23.262 47.339 27.482 1.00 15.37 25 TYR D O 1
ATOM 2991 N N . LYS D 1 27 ? 22.117 49.179 26.993 1.00 16.04 26 LYS D N 1
ATOM 2992 C CA . LYS D 1 27 ? 20.829 48.520 27.108 1.00 16.18 26 LYS D CA 1
ATOM 2993 C C . LYS D 1 27 ? 20.703 47.353 26.127 1.00 17.30 26 LYS D C 1
ATOM 2994 O O . LYS D 1 27 ? 20.236 46.300 26.500 1.00 17.27 26 LYS D O 1
ATOM 3000 N N . PHE D 1 28 ? 21.136 47.563 24.893 1.00 15.51 27 PHE D N 1
ATOM 3001 C CA . PHE D 1 28 ? 21.193 46.496 23.897 1.00 15.83 27 PHE D CA 1
ATOM 3002 C C . PHE D 1 28 ? 22.039 45.326 24.369 1.00 16.30 27 PHE D C 1
ATOM 3003 O O . PHE D 1 28 ? 21.641 44.160 24.269 1.00 14.58 27 PHE D O 1
ATOM 3011 N N . LEU D 1 29 ? 23.214 45.629 24.894 1.00 14.30 28 LEU D N 1
ATOM 3012 C CA . LEU D 1 29 ? 24.140 44.570 25.301 1.00 13.53 28 LEU D CA 1
ATOM 3013 C C . LEU D 1 29 ? 23.601 43.736 26.462 1.00 15.89 28 LEU D C 1
ATOM 3014 O O . LEU D 1 29 ? 23.641 42.511 26.440 1.00 16.98 28 LEU D O 1
ATOM 3019 N N . VAL D 1 30 ? 23.022 44.389 27.451 1.00 15.49 29 VAL D N 1
ATOM 3020 C CA A VAL D 1 30 ? 22.511 43.653 28.603 0.50 13.71 29 VAL D CA 1
ATOM 3021 C CA B VAL D 1 30 ? 22.484 43.703 28.614 0.50 14.64 29 VAL D CA 1
ATOM 3022 C C . VAL D 1 30 ? 21.160 42.995 28.328 1.00 16.11 29 VAL D C 1
ATOM 3023 O O . VAL D 1 30 ? 20.959 41.840 28.737 1.00 19.45 29 VAL D O 1
ATOM 3030 N N . ASN D 1 31 ? 20.251 43.698 27.650 1.00 16.61 30 ASN D N 1
ATOM 3031 C CA . ASN D 1 31 ? 18.893 43.168 27.426 1.00 17.40 30 ASN D CA 1
ATOM 3032 C C . ASN D 1 31 ? 18.822 42.141 26.319 1.00 15.11 30 ASN D C 1
ATOM 3033 O O . ASN D 1 31 ? 17.996 41.185 26.380 1.00 18.19 30 ASN D O 1
ATOM 3038 N N . GLU D 1 32 ? 19.638 42.329 25.285 1.00 16.46 31 GLU D N 1
ATOM 3039 C CA . GLU D 1 32 ? 19.571 41.466 24.087 1.00 16.40 31 GLU D CA 1
ATOM 3040 C C . GLU D 1 32 ? 20.722 40.455 24.016 1.00 17.00 31 GLU D C 1
ATOM 3041 O O . GLU D 1 32 ? 20.463 39.263 23.909 1.00 17.54 31 GLU D O 1
ATOM 3047 N N . GLN D 1 33 ? 21.971 40.930 24.085 1.00 15.81 32 GLN D N 1
ATOM 3048 C CA . GLN D 1 33 ? 23.134 40.028 24.018 1.00 16.71 32 GLN D CA 1
ATOM 3049 C C . GLN D 1 33 ? 23.417 39.321 25.339 1.00 17.31 32 GLN D C 1
ATOM 3050 O O . GLN D 1 33 ? 24.155 38.338 25.366 1.00 17.52 32 GLN D O 1
ATOM 3056 N N . LYS D 1 34 ? 22.820 39.807 26.432 1.00 16.56 33 LYS D N 1
ATOM 3057 C CA . LYS D 1 34 ? 23.045 39.267 27.774 1.00 16.62 33 LYS D CA 1
ATOM 3058 C C . LYS D 1 34 ? 24.552 39.301 28.093 1.00 17.37 33 LYS D C 1
ATOM 3059 O O . LYS D 1 34 ? 25.121 38.317 28.600 1.00 16.92 33 LYS D O 1
ATOM 3065 N N . GLU D 1 35 ? 25.162 40.458 27.806 1.00 15.93 34 GLU D N 1
ATOM 3066 C CA . GLU D 1 35 ? 26.582 40.699 28.002 1.00 14.28 34 GLU D CA 1
ATOM 3067 C C . GLU D 1 35 ? 26.700 41.734 29.110 1.00 16.47 34 GLU D C 1
ATOM 3068 O O . GLU D 1 35 ? 26.187 42.859 28.960 1.00 17.16 34 GLU D O 1
ATOM 3074 N N . PHE D 1 36 ? 27.363 41.346 30.197 1.00 16.92 35 PHE D N 1
ATOM 3075 C CA . PHE D 1 36 ? 27.297 42.129 31.443 1.00 17.28 35 PHE D CA 1
ATOM 3076 C C . PHE D 1 36 ? 28.626 42.686 31.912 1.00 20.57 35 PHE D C 1
ATOM 3077 O O . PHE D 1 36 ? 28.656 43.372 32.931 1.00 23.21 35 PHE D O 1
ATOM 3085 N N . VAL D 1 37 ? 29.704 42.417 31.187 1.00 16.38 36 VAL D N 1
ATOM 3086 C CA . VAL D 1 37 ? 31.080 42.767 31.657 1.00 15.62 36 VAL D CA 1
ATOM 3087 C C . VAL D 1 37 ? 31.636 43.952 30.866 1.00 16.37 36 VAL D C 1
ATOM 3088 O O . VAL D 1 37 ? 31.865 45.056 31.402 1.00 15.36 36 VAL D O 1
ATOM 3100 N N . SER D 1 39 ? 29.937 45.631 28.616 1.00 15.74 38 SER D N 1
ATOM 3101 C CA . SER D 1 39 ? 28.871 46.625 28.629 1.00 15.09 38 SER D CA 1
ATOM 3102 C C . SER D 1 39 ? 29.025 47.643 29.798 1.00 15.06 38 SER D C 1
ATOM 3103 O O . SER D 1 39 ? 28.906 48.865 29.617 1.00 15.11 38 SER D O 1
ATOM 3106 N N . LYS D 1 40 ? 29.274 47.132 31.005 1.00 17.83 39 LYS D N 1
ATOM 3107 C CA . LYS D 1 40 ? 29.400 47.999 32.188 1.00 17.21 39 LYS D CA 1
ATOM 3108 C C . LYS D 1 40 ? 30.666 48.842 32.090 1.00 15.33 39 LYS D C 1
ATOM 3109 O O . LYS D 1 40 ? 30.687 49.999 32.525 1.00 15.70 39 LYS D O 1
ATOM 3115 N N . GLN D 1 41 ? 31.717 48.263 31.511 1.00 16.08 40 GLN D N 1
ATOM 3116 C CA . GLN D 1 41 ? 32.965 48.996 31.329 1.00 14.93 40 GLN D CA 1
ATOM 3117 C 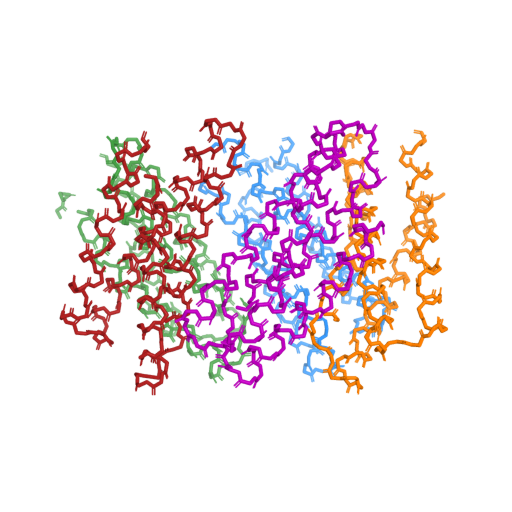C . GLN D 1 41 ? 32.776 50.180 30.376 1.00 15.92 40 GLN D C 1
ATOM 3118 O O . GLN D 1 41 ? 33.175 51.310 30.685 1.00 14.61 40 GLN D O 1
ATOM 3124 N N . ILE D 1 42 ? 32.178 49.937 29.222 1.00 14.68 41 ILE D N 1
ATOM 3125 C CA . ILE D 1 42 ? 31.973 51.020 28.242 1.00 15.09 41 ILE D CA 1
ATOM 3126 C C . ILE D 1 42 ? 30.931 52.021 28.701 1.00 16.78 41 ILE D C 1
ATOM 3127 O O . ILE D 1 42 ? 31.008 53.197 28.392 1.00 15.04 41 ILE D O 1
ATOM 3132 N N . LEU D 1 43 ? 29.929 51.536 29.441 1.00 15.28 42 LEU D N 1
ATOM 3133 C CA . LEU D 1 43 ? 28.971 52.444 30.078 1.00 14.46 42 LEU D CA 1
ATOM 3134 C C . LEU D 1 43 ? 29.705 53.485 30.938 1.00 15.48 42 LEU D C 1
ATOM 3135 O O . LEU D 1 43 ? 29.467 54.673 30.802 1.00 14.93 42 LEU D O 1
ATOM 3140 N N . ARG D 1 44 ? 30.622 53.045 31.795 1.00 13.24 43 ARG D N 1
ATOM 3141 C CA . ARG D 1 44 ? 31.340 53.963 32.622 1.00 15.10 43 ARG D CA 1
ATOM 3142 C C . ARG D 1 44 ? 32.204 54.926 31.780 1.00 16.00 43 ARG D C 1
ATOM 3143 O O . ARG D 1 44 ? 32.124 56.151 31.957 1.00 15.24 43 ARG D O 1
ATOM 3151 N N . SER D 1 45 ? 33.056 54.387 30.914 1.00 15.44 44 SER D N 1
ATOM 3152 C CA . SER D 1 45 ? 34.017 55.227 30.199 1.00 15.01 44 SER D CA 1
ATOM 3153 C C . SER D 1 45 ? 33.270 56.171 29.260 1.00 15.59 44 SER D C 1
ATOM 3154 O O . SER D 1 45 ? 33.597 57.355 29.188 1.00 15.96 44 SER D O 1
ATOM 3157 N N . GLY D 1 46 ? 32.246 55.660 28.581 1.00 13.45 45 GLY D N 1
ATOM 3158 C CA . GLY D 1 46 ? 31.562 56.479 27.560 1.00 14.63 45 GLY D CA 1
ATOM 3159 C C . GLY D 1 46 ? 30.709 57.606 28.119 1.00 13.80 45 GLY D C 1
ATOM 3160 O O . GLY D 1 46 ? 30.514 58.663 27.472 1.00 15.90 45 GLY D O 1
ATOM 3161 N N . THR D 1 47 ? 30.183 57.421 29.321 1.00 14.67 46 THR D N 1
ATOM 3162 C CA . THR D 1 47 ? 29.369 58.470 29.947 1.00 14.73 46 THR D CA 1
ATOM 3163 C C . THR D 1 47 ? 30.265 59.400 30.754 1.00 15.66 46 THR D C 1
ATOM 3164 O O . THR D 1 47 ? 29.904 60.550 31.035 1.00 16.02 46 THR D O 1
ATOM 3168 N N . SER D 1 48 ? 31.461 58.938 31.106 1.00 14.91 47 SER D N 1
ATOM 3169 C CA . SER D 1 48 ? 32.399 59.807 31.844 1.00 15.57 47 SER D CA 1
ATOM 3170 C C . SER D 1 48 ? 33.082 60.872 30.976 1.00 17.46 47 SER D C 1
ATOM 3171 O O . SER D 1 48 ? 33.621 61.850 31.491 1.00 16.99 47 SER D O 1
ATOM 3174 N N . ILE D 1 49 ? 33.055 60.703 29.657 1.00 17.25 48 ILE D N 1
ATOM 3175 C CA . ILE D 1 49 ? 33.576 61.758 28.763 1.00 17.28 48 ILE D CA 1
ATOM 3176 C C . ILE D 1 49 ? 32.822 63.072 29.032 1.00 18.91 48 ILE D C 1
ATOM 3177 O O . ILE D 1 49 ? 33.450 64.108 29.296 1.00 19.90 48 ILE D O 1
ATOM 3182 N N . GLY D 1 50 ? 31.485 63.036 28.997 1.00 17.19 49 GLY D N 1
ATOM 3183 C CA . GLY D 1 50 ? 30.706 64.255 29.235 1.00 17.82 49 GLY D CA 1
ATOM 3184 C C . GLY D 1 50 ? 30.832 64.767 30.651 1.00 16.96 49 GLY D C 1
ATOM 3185 O O . GLY D 1 50 ? 30.777 65.969 30.903 1.00 17.43 49 GLY D O 1
ATOM 3186 N N . ALA D 1 51 ? 30.947 63.858 31.615 1.00 17.75 50 ALA D N 1
ATOM 3187 C CA . ALA D 1 51 ? 31.176 64.271 33.001 1.00 17.73 50 ALA D CA 1
ATOM 3188 C C . ALA D 1 51 ? 32.441 65.125 33.141 1.00 17.00 50 ALA D C 1
ATOM 3189 O O . ALA D 1 51 ? 32.428 66.177 33.803 1.00 18.76 50 ALA D O 1
ATOM 3191 N N . ASN D 1 52 ? 33.545 64.683 32.532 1.00 16.96 51 ASN D N 1
ATOM 3192 C CA . ASN D 1 52 ? 34.812 65.434 32.601 1.00 17.65 51 ASN D CA 1
ATOM 3193 C C . ASN D 1 52 ? 34.801 66.746 31.817 1.00 17.05 51 ASN D C 1
ATOM 3194 O O . ASN D 1 52 ? 35.386 67.748 32.247 1.00 18.14 51 ASN D O 1
ATOM 3199 N N . ILE D 1 53 ? 34.114 66.747 30.684 1.00 17.57 52 ILE D N 1
ATOM 3200 C CA . ILE D 1 53 ? 33.908 67.979 29.924 1.00 16.97 52 ILE D CA 1
ATOM 3201 C C . ILE D 1 53 ? 33.127 68.993 30.755 1.00 19.83 52 ILE D C 1
ATOM 3202 O O . ILE D 1 53 ? 33.464 70.191 30.784 1.00 20.49 52 ILE D O 1
ATOM 3207 N N . ARG D 1 54 ? 32.097 68.542 31.453 1.00 21.73 53 ARG D N 1
ATOM 3208 C CA . ARG D 1 54 ? 31.384 69.493 32.284 1.00 24.08 53 ARG D CA 1
ATOM 3209 C C . ARG D 1 54 ? 32.248 70.044 33.419 1.00 23.88 53 ARG D C 1
ATOM 3210 O O . ARG D 1 54 ? 32.147 71.223 33.786 1.00 24.04 53 ARG D O 1
ATOM 3218 N N . GLU D 1 55 ? 33.085 69.188 33.987 1.00 23.65 54 GLU D N 1
ATOM 3219 C CA . GLU D 1 55 ? 34.025 69.624 35.014 1.00 23.71 54 GLU D CA 1
ATOM 3220 C C . GLU D 1 55 ? 34.973 70.664 34.432 1.00 23.00 54 GLU D C 1
ATOM 3221 O O . GLU D 1 55 ? 35.269 71.678 35.076 1.00 21.33 54 GLU D O 1
ATOM 3227 N N . ALA D 1 56 ? 35.478 70.387 33.232 1.00 21.97 55 ALA D N 1
ATOM 3228 C CA . ALA D 1 56 ? 36.321 71.337 32.499 1.00 23.85 55 ALA D CA 1
ATOM 3229 C C . ALA D 1 56 ? 35.647 72.706 32.362 1.00 24.92 55 ALA D C 1
ATOM 3230 O O . ALA D 1 56 ? 36.277 73.725 32.610 1.00 23.21 55 ALA D O 1
ATOM 3232 N N . GLU D 1 57 ? 34.363 72.718 32.000 1.00 26.66 56 GLU D N 1
ATOM 3233 C CA . GLU D 1 57 ? 33.609 73.971 31.819 1.00 28.56 56 GLU D CA 1
ATOM 3234 C C . GLU D 1 57 ? 33.604 74.838 33.058 1.00 28.56 56 GLU D C 1
ATOM 3235 O O . GLU D 1 57 ? 33.605 76.076 32.963 1.00 29.63 56 GLU D O 1
ATOM 3238 N N . GLN D 1 58 ? 33.580 74.184 34.216 1.00 28.84 57 GLN D N 1
ATOM 3239 C CA . GLN D 1 58 ? 33.484 74.858 35.501 1.00 29.62 57 GLN D CA 1
ATOM 3240 C C . GLN D 1 58 ? 34.838 75.107 36.143 1.00 28.69 57 GLN D C 1
ATOM 3241 O O . GLN D 1 58 ? 34.895 75.666 37.234 1.00 30.51 57 GLN D O 1
ATOM 3243 N N . ALA D 1 59 ? 35.922 74.709 35.480 1.00 28.26 58 ALA D N 1
ATOM 3244 C CA . ALA D 1 59 ? 37.275 74.894 36.023 1.00 26.78 58 ALA D CA 1
ATOM 3245 C C . ALA D 1 59 ? 37.599 76.359 36.328 1.00 28.31 58 ALA D C 1
ATOM 3246 O O . ALA D 1 59 ? 37.160 77.267 35.617 1.00 26.25 58 ALA D O 1
ATOM 3248 N N . GLN D 1 60 ? 38.388 76.569 37.380 1.00 28.71 59 GLN D N 1
ATOM 3249 C CA . GLN D 1 60 ? 38.726 77.913 37.838 1.00 29.60 59 GLN D CA 1
ATOM 3250 C C . GLN D 1 60 ? 40.059 78.411 37.265 1.00 30.02 59 GLN D C 1
ATOM 3251 O O . GLN D 1 60 ? 40.383 79.594 37.397 1.00 29.24 59 GLN D O 1
ATOM 3253 N N . SER D 1 61 ? 40.827 77.509 36.655 1.00 29.43 60 SER D N 1
ATOM 3254 C CA . SER D 1 61 ? 42.076 77.853 35.976 1.00 29.96 60 SER D CA 1
ATOM 3255 C C . SER D 1 61 ? 42.212 77.120 34.634 1.00 30.28 60 SER D C 1
ATOM 3256 O O . SER D 1 61 ? 41.473 76.167 34.340 1.00 28.63 60 SER D O 1
ATOM 3259 N N . ARG D 1 62 ? 43.180 77.571 33.839 1.00 30.80 61 ARG D N 1
ATOM 3260 C CA . ARG D 1 62 ? 43.447 76.995 32.522 1.00 30.44 61 ARG D CA 1
ATOM 3261 C C . ARG D 1 62 ? 44.062 75.605 32.624 1.00 31.06 61 ARG D C 1
ATOM 3262 O O . ARG D 1 62 ? 43.704 74.716 31.852 1.00 30.08 61 ARG D O 1
ATOM 3264 N N . ALA D 1 63 ? 44.985 75.412 33.564 1.00 30.16 62 ALA D N 1
ATOM 3265 C CA . ALA D 1 63 ? 45.595 74.091 33.751 1.00 29.85 62 ALA D CA 1
ATOM 3266 C C . ALA D 1 63 ? 44.554 73.051 34.154 1.00 28.92 62 ALA D C 1
ATOM 3267 O O . ALA D 1 63 ? 44.603 71.905 33.708 1.00 28.70 62 ALA D O 1
ATOM 3269 N N . ASP D 1 64 ? 43.624 73.452 35.018 1.00 28.51 63 ASP D N 1
ATOM 3270 C CA . ASP D 1 64 ? 42.543 72.573 35.454 1.00 27.41 63 ASP D CA 1
ATOM 3271 C C . ASP D 1 64 ? 41.655 72.234 34.256 1.00 25.58 63 ASP D C 1
ATOM 3272 O O . ASP D 1 64 ? 41.290 71.069 34.046 1.00 25.88 63 ASP D O 1
ATOM 3277 N N . PHE D 1 65 ? 41.310 73.259 33.482 1.00 23.25 64 PHE D N 1
ATOM 3278 C CA . PHE D 1 65 ? 40.513 73.105 32.257 1.00 23.55 64 PHE D CA 1
ATOM 3279 C C . PHE D 1 65 ? 41.113 72.064 31.315 1.00 23.25 64 PHE D C 1
ATOM 3280 O O . PHE D 1 65 ? 40.463 71.075 30.961 1.00 20.96 64 PHE D O 1
ATOM 3288 N N . ILE D 1 66 ? 42.369 72.278 30.937 1.00 24.90 65 ILE D N 1
ATOM 3289 C CA . ILE D 1 66 ? 43.093 71.334 30.073 1.00 25.88 65 ILE D CA 1
ATOM 3290 C C . ILE D 1 66 ? 43.252 69.938 30.726 1.00 24.56 65 ILE D C 1
ATOM 3291 O O . ILE D 1 66 ? 43.155 68.921 30.041 1.00 23.75 65 ILE D O 1
ATOM 3296 N N . ASN D 1 67 ? 43.487 69.895 32.040 1.00 23.76 66 ASN D N 1
ATOM 3297 C CA . ASN D 1 67 ? 43.619 68.622 32.738 1.00 24.03 66 ASN D CA 1
ATOM 3298 C C . ASN D 1 67 ? 42.340 67.787 32.670 1.00 23.05 66 ASN D C 1
ATOM 3299 O O . ASN D 1 67 ? 42.402 66.570 32.471 1.00 23.00 66 ASN D O 1
ATOM 3304 N N . LYS D 1 68 ? 41.186 68.427 32.854 1.00 21.82 67 LYS D N 1
ATOM 3305 C CA . LYS D 1 68 ? 39.910 67.687 32.775 1.00 21.68 67 LYS D CA 1
ATOM 3306 C C . LYS D 1 68 ? 39.582 67.301 31.341 1.00 20.02 67 LYS D C 1
ATOM 3307 O O . LYS D 1 68 ? 39.107 66.191 31.098 1.00 18.19 67 LYS D O 1
ATOM 3313 N N . LEU D 1 69 ? 39.842 68.183 30.375 1.00 20.20 68 LEU D N 1
ATOM 3314 C CA . LEU D 1 69 ? 39.617 67.802 28.974 1.00 19.84 68 LEU D CA 1
ATOM 3315 C C . LEU D 1 69 ? 40.535 66.654 28.553 1.00 19.83 68 LEU D C 1
ATOM 3316 O O . LEU D 1 69 ? 40.151 65.809 27.744 1.00 17.25 68 LEU D O 1
ATOM 3321 N N . ASN D 1 70 ? 41.736 66.590 29.122 1.00 19.27 69 ASN D N 1
ATOM 3322 C CA . ASN D 1 70 ? 42.618 65.444 28.876 1.00 19.51 69 ASN D CA 1
ATOM 3323 C C . ASN D 1 70 ? 42.084 64.134 29.456 1.00 19.39 69 ASN D C 1
ATOM 3324 O O . ASN D 1 70 ? 42.294 63.053 28.878 1.00 18.42 69 ASN D O 1
ATOM 3329 N N . ILE D 1 71 ? 41.437 64.212 30.616 1.00 18.48 70 ILE D N 1
ATOM 3330 C CA . ILE D 1 71 ? 40.803 63.038 31.201 1.00 19.12 70 ILE D CA 1
ATOM 3331 C C . ILE D 1 71 ? 39.635 62.598 30.311 1.00 16.96 70 ILE D C 1
ATOM 3332 O O . ILE D 1 71 ? 39.476 61.397 30.050 1.00 17.32 70 ILE D O 1
ATOM 3337 N N . ALA D 1 72 ? 38.865 63.553 29.788 1.00 18.75 71 ALA D N 1
ATOM 3338 C CA . ALA D 1 72 ? 37.773 63.224 28.839 1.00 17.05 71 ALA D CA 1
ATOM 3339 C C . ALA D 1 72 ? 38.322 62.476 27.626 1.00 17.09 71 ALA D C 1
ATOM 3340 O O . ALA D 1 72 ? 37.788 61.458 27.201 1.00 18.60 71 ALA D O 1
ATOM 3342 N N . LEU D 1 73 ? 39.431 62.955 27.090 1.00 17.09 72 LEU D N 1
ATOM 3343 C CA . LEU D 1 73 ? 40.091 62.299 25.967 1.00 17.75 72 LEU D CA 1
ATOM 3344 C C . LEU D 1 73 ? 40.599 60.911 26.318 1.00 17.70 72 LEU D C 1
ATOM 3345 O O . LEU D 1 73 ? 40.516 59.993 25.496 1.00 19.12 72 LEU D O 1
ATOM 3350 N N . LYS D 1 74 ? 41.087 60.722 27.533 1.00 16.56 73 LYS D N 1
ATOM 3351 C CA . LYS D 1 74 ? 41.433 59.367 28.003 1.00 17.11 73 LYS D CA 1
ATOM 3352 C C . LYS D 1 74 ? 40.234 58.405 28.119 1.00 18.34 73 LYS D C 1
ATOM 3353 O O . LYS D 1 74 ? 40.316 57.207 27.732 1.00 17.29 73 LYS D O 1
ATOM 3356 N N . GLU D 1 75 ? 39.128 58.912 28.670 1.00 18.08 74 GLU D N 1
ATOM 3357 C CA . GLU D 1 75 ? 37.867 58.147 28.672 1.00 18.42 74 GLU D CA 1
ATOM 3358 C C . GLU D 1 75 ? 37.356 57.837 27.258 1.00 18.75 74 GLU D C 1
ATOM 3359 O O . GLU D 1 75 ? 36.831 56.760 27.014 1.00 16.85 74 GLU D O 1
ATOM 3365 N N . ALA D 1 76 ? 37.545 58.757 26.315 1.00 18.46 75 ALA D N 1
ATOM 3366 C CA . ALA D 1 76 ? 37.185 58.520 24.925 1.00 16.21 75 ALA D CA 1
ATOM 3367 C C . ALA D 1 76 ? 38.027 57.408 24.328 1.00 18.98 75 ALA D C 1
ATOM 3368 O O . ALA D 1 76 ? 37.534 56.523 23.572 1.00 18.20 75 ALA D O 1
ATOM 3370 N N . ASN D 1 77 ? 39.318 57.434 24.609 1.00 18.08 76 ASN D N 1
ATOM 3371 C CA . ASN D 1 77 ? 40.140 56.365 24.093 1.00 19.97 76 ASN D CA 1
ATOM 3372 C C . ASN D 1 77 ? 39.795 55.009 24.737 1.00 17.65 76 ASN D C 1
ATOM 3373 O O . ASN D 1 77 ? 39.724 53.973 24.037 1.00 17.77 76 ASN D O 1
ATOM 3378 N N . GLU D 1 78 ? 39.469 55.013 26.034 1.00 15.85 77 GLU D N 1
ATOM 3379 C CA . GLU D 1 78 ? 39.007 53.778 26.681 1.00 15.47 77 GLU D CA 1
ATOM 3380 C C . GLU D 1 78 ? 37.709 53.274 26.055 1.00 15.64 77 GLU D C 1
ATOM 3381 O O . GLU D 1 78 ? 37.533 52.097 25.823 1.00 15.83 77 GLU D O 1
ATOM 3387 N N . THR D 1 79 ? 36.799 54.188 25.749 1.00 14.27 78 THR D N 1
ATOM 3388 C CA . THR D 1 79 ? 35.544 53.841 25.140 1.00 14.23 78 THR D CA 1
ATOM 3389 C C . THR D 1 79 ? 35.790 53.206 23.776 1.00 15.56 78 THR D C 1
ATOM 3390 O O . THR D 1 79 ? 35.179 52.208 23.443 1.00 14.77 78 THR D O 1
ATOM 3394 N N . GLU D 1 80 ? 36.699 53.795 23.008 1.00 15.00 79 GLU D N 1
ATOM 3395 C CA . GLU D 1 80 ? 37.059 53.250 21.687 1.00 16.93 79 GLU D CA 1
ATOM 3396 C C . GLU D 1 80 ? 37.700 51.865 21.781 1.00 14.09 79 GLU D C 1
ATOM 3397 O O . GLU D 1 80 ? 37.472 50.986 20.915 1.00 14.69 79 GLU D O 1
ATOM 3403 N N . TYR D 1 81 ? 38.477 51.669 22.827 1.00 13.69 80 TYR D N 1
ATOM 3404 C CA . TYR D 1 81 ? 39.034 50.357 23.142 1.00 13.97 80 TYR D CA 1
ATOM 3405 C C . TYR D 1 81 ? 37.961 49.294 23.412 1.00 16.45 80 TYR D C 1
ATOM 3406 O O . TYR D 1 81 ? 37.973 48.215 22.794 1.00 14.29 80 TYR D O 1
ATOM 3415 N N . TRP D 1 82 ? 36.993 49.598 24.269 1.00 15.38 81 TRP D N 1
ATOM 3416 C CA . TRP D 1 82 ? 35.895 48.669 24.499 1.00 16.07 81 TRP D CA 1
ATOM 3417 C C . TRP D 1 82 ? 35.108 48.414 23.228 1.00 15.11 81 TRP D C 1
ATOM 3418 O O . TRP D 1 82 ? 34.728 47.268 22.947 1.00 15.09 81 TRP D O 1
ATOM 3429 N N . LEU D 1 83 ? 34.894 49.439 22.386 1.00 15.75 82 LEU D N 1
ATOM 3430 C CA . LEU D 1 83 ? 34.205 49.196 21.109 1.00 16.52 82 LEU D CA 1
ATOM 3431 C C . LEU D 1 83 ? 34.972 48.246 20.212 1.00 16.10 82 LEU D C 1
ATOM 3432 O O . LEU D 1 83 ? 34.347 47.396 19.563 1.00 17.61 82 LEU D O 1
ATOM 3437 N N . GLU D 1 84 ? 36.312 48.365 20.180 1.00 13.95 83 GLU D N 1
ATOM 3438 C CA . GLU D 1 84 ? 37.123 47.440 19.413 1.00 16.54 83 GLU D CA 1
ATOM 3439 C C . GLU D 1 84 ? 36.901 46.020 19.929 1.00 17.55 83 GLU D C 1
ATOM 3440 O O . GLU D 1 84 ? 36.776 45.069 19.146 1.00 17.15 83 GLU D O 1
ATOM 3446 N N . LEU D 1 85 ? 36.876 45.866 21.250 1.00 15.92 84 LEU D N 1
ATOM 3447 C CA . LEU D 1 85 ? 36.680 44.517 21.832 1.00 14.69 84 LEU D CA 1
ATOM 3448 C C . LEU D 1 85 ? 35.277 43.970 21.524 1.00 16.66 84 LEU D C 1
ATOM 3449 O O . LEU D 1 85 ? 35.139 42.766 21.206 1.00 14.48 84 LEU D O 1
ATOM 3454 N N . LEU D 1 86 ? 34.259 44.843 21.545 1.00 16.34 85 LEU D N 1
ATOM 3455 C CA . LEU D 1 86 ? 32.870 44.412 21.298 1.00 16.79 85 LEU D CA 1
ATOM 3456 C C . LEU D 1 86 ? 32.677 43.989 19.836 1.00 18.42 85 LEU D C 1
ATOM 3457 O O . LEU D 1 86 ? 31.949 43.059 19.547 1.00 18.17 85 LEU D O 1
ATOM 3462 N N . ILE D 1 87 ? 33.352 44.637 18.889 1.00 17.56 86 ILE D N 1
ATOM 3463 C CA . ILE D 1 87 ? 33.203 44.178 17.502 1.00 17.04 86 ILE D CA 1
ATOM 3464 C C . ILE D 1 87 ? 34.060 42.927 17.239 1.00 18.34 86 ILE D C 1
ATOM 3465 O O . ILE D 1 87 ? 33.629 41.998 16.540 1.00 17.10 86 ILE D O 1
ATOM 3470 N N . ARG D 1 88 ? 35.260 42.863 17.819 1.00 15.64 87 ARG D N 1
ATOM 3471 C CA . ARG D 1 88 ? 36.092 41.689 17.650 1.00 17.80 87 ARG D CA 1
ATOM 3472 C C . ARG D 1 88 ? 35.403 40.430 18.182 1.00 16.04 87 ARG D C 1
ATOM 3473 O O . ARG D 1 88 ? 35.486 39.337 17.567 1.00 16.51 87 ARG D O 1
ATOM 3481 N N . THR D 1 89 ? 34.704 40.593 19.290 1.00 15.02 88 THR D N 1
ATOM 3482 C CA . THR D 1 89 ? 33.946 39.507 19.899 1.00 15.56 88 THR D CA 1
ATOM 3483 C C . THR D 1 89 ? 32.502 39.330 19.337 1.00 15.73 88 THR D C 1
ATOM 3484 O O . THR D 1 89 ? 31.743 38.470 19.816 1.00 18.47 88 THR D O 1
ATOM 3488 N N . GLU D 1 90 ? 32.142 40.144 18.349 1.00 16.13 89 GLU D N 1
ATOM 3489 C CA . GLU D 1 90 ? 30.888 40.010 17.618 1.00 15.33 89 GLU D CA 1
ATOM 3490 C C . GLU D 1 90 ? 29.620 40.281 18.444 1.00 13.09 89 GLU D C 1
ATOM 3491 O O . GLU D 1 90 ? 28.534 39.861 18.060 1.00 14.65 89 GLU D O 1
ATOM 3497 N N . TYR D 1 91 ? 29.751 41.021 19.529 1.00 14.51 90 TYR D N 1
ATOM 3498 C CA . TYR D 1 91 ? 28.579 41.473 20.289 1.00 13.84 90 TYR D CA 1
ATOM 3499 C C . TYR D 1 91 ? 27.887 42.660 19.601 1.00 17.30 90 TYR D C 1
ATOM 3500 O O . TYR D 1 91 ? 26.721 42.885 19.819 1.00 17.35 90 TYR D O 1
ATOM 3509 N N . ILE D 1 92 ? 28.623 43.412 18.798 1.00 14.88 91 ILE D N 1
ATOM 3510 C CA . ILE D 1 92 ? 28.009 44.496 18.001 1.00 15.66 91 ILE D CA 1
ATOM 3511 C C . ILE D 1 92 ? 28.313 44.298 16.541 1.00 15.90 91 ILE D C 1
ATOM 3512 O O . ILE D 1 92 ? 29.267 43.593 16.177 1.00 17.84 91 ILE D O 1
ATOM 3517 N N . THR D 1 93 ? 27.472 44.878 15.686 1.00 16.57 92 THR D N 1
ATOM 3518 C CA . THR D 1 93 ? 27.662 44.821 14.235 1.00 17.45 92 THR D CA 1
ATOM 3519 C C . THR D 1 93 ? 28.615 45.893 13.772 1.00 18.29 92 THR D C 1
ATOM 3520 O O . THR D 1 93 ? 28.862 46.852 14.498 1.00 17.30 92 THR D O 1
ATOM 3524 N N . ARG D 1 94 ? 29.128 45.749 12.559 1.00 18.25 93 ARG D N 1
ATOM 3525 C CA . ARG D 1 94 ? 29.911 46.807 11.939 1.00 17.74 93 ARG D CA 1
ATOM 3526 C C . ARG D 1 94 ? 29.147 48.119 11.901 1.00 17.42 93 ARG D C 1
ATOM 3527 O O . ARG D 1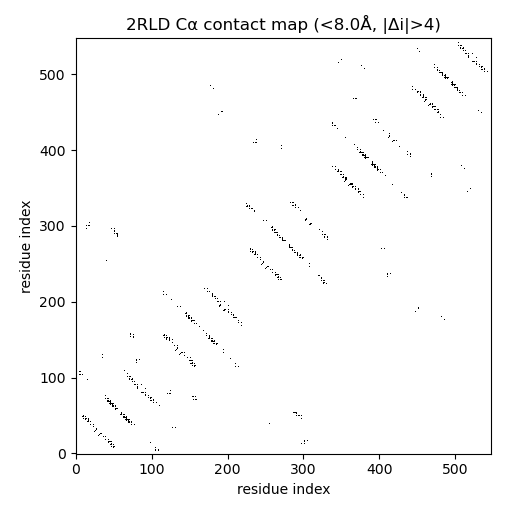 94 ? 29.732 49.162 12.142 1.00 18.55 93 ARG D O 1
ATOM 3535 N N . GLU D 1 95 ? 27.847 48.072 11.608 1.00 17.39 94 GLU D N 1
ATOM 3536 C CA . GLU D 1 95 ? 27.007 49.287 11.593 1.00 18.51 94 GLU D CA 1
ATOM 3537 C C . GLU D 1 95 ? 26.961 49.989 12.941 1.00 18.31 94 GLU D C 1
ATOM 3538 O O . GLU D 1 95 ? 27.115 51.204 13.028 1.00 18.25 94 GLU D O 1
ATOM 3544 N N . GLN D 1 96 ? 26.788 49.222 14.016 1.00 17.43 95 GLN D N 1
ATOM 3545 C CA . GLN D 1 96 ? 26.821 49.789 15.350 1.00 17.04 95 GLN D CA 1
ATOM 3546 C C . GLN D 1 96 ? 28.198 50.384 15.631 1.00 16.66 95 GLN D C 1
ATOM 3547 O O . GLN D 1 96 ? 28.325 51.537 16.119 1.00 17.55 95 GLN D O 1
ATOM 3553 N N . TYR D 1 97 ? 29.235 49.624 15.306 1.00 16.99 96 TYR D N 1
ATOM 3554 C CA . TYR D 1 97 ? 30.592 50.088 15.541 1.00 16.16 96 TYR D CA 1
ATOM 3555 C C . TYR D 1 97 ? 30.910 51.382 14.814 1.00 17.28 96 TYR D C 1
ATOM 3556 O O . TYR D 1 97 ? 31.451 52.320 15.419 1.00 16.77 96 TYR D O 1
ATOM 3565 N N . GLU D 1 98 ? 30.569 51.449 13.532 1.00 16.53 97 GLU D N 1
ATOM 3566 C CA . GLU D 1 98 ? 30.850 52.643 12.736 1.00 17.84 97 GLU D CA 1
ATOM 3567 C C . GLU D 1 98 ? 30.071 53.858 13.198 1.00 17.36 97 GLU D C 1
ATOM 3568 O O . GLU D 1 98 ? 30.606 54.973 13.234 1.00 18.34 97 GLU D O 1
ATOM 3574 N N . SER D 1 99 ? 28.813 53.662 13.545 1.00 16.48 98 SER D N 1
ATOM 3575 C CA . SER D 1 99 ? 27.963 54.782 13.979 1.00 17.65 98 SER D CA 1
ATOM 3576 C C . SER D 1 99 ? 28.485 55.419 15.277 1.00 18.14 98 SER D C 1
ATOM 3577 O O . SER D 1 99 ? 28.663 56.645 15.373 1.00 18.13 98 SER D O 1
ATOM 3580 N N . ILE D 1 100 ? 28.826 54.574 16.247 1.00 17.53 99 ILE D N 1
ATOM 3581 C CA A ILE D 1 100 ? 29.326 55.070 17.520 0.50 15.56 99 ILE D CA 1
ATOM 3582 C CA B ILE D 1 100 ? 29.292 55.079 17.517 0.50 16.85 99 ILE D CA 1
ATOM 3583 C C . ILE D 1 100 ? 30.706 55.662 17.363 1.00 16.02 99 ILE D C 1
ATOM 3584 O O . ILE D 1 100 ? 30.988 56.720 17.898 1.00 15.50 99 ILE D O 1
ATOM 3593 N N . ASN D 1 101 ? 31.577 54.996 16.600 1.00 14.84 100 ASN D N 1
ATOM 3594 C CA A ASN D 1 101 ? 32.929 55.502 16.361 0.50 16.82 100 ASN D CA 1
ATOM 3595 C CA B ASN D 1 101 ? 32.944 55.527 16.394 0.50 17.11 100 ASN D CA 1
ATOM 3596 C C . ASN D 1 101 ? 32.927 56.841 15.620 1.00 15.91 100 ASN D C 1
ATOM 3597 O O . ASN D 1 101 ? 33.759 57.736 15.882 1.00 16.74 100 ASN D O 1
ATOM 3606 N N . ASN D 1 102 ? 31.989 57.016 14.685 1.00 15.66 101 ASN D N 1
ATOM 3607 C CA . ASN D 1 102 ? 31.894 58.316 13.988 1.00 14.32 101 ASN D CA 1
ATOM 3608 C C . ASN D 1 102 ? 31.649 59.447 15.005 1.00 14.67 101 ASN D C 1
ATOM 3609 O O . ASN D 1 102 ? 32.224 60.527 14.917 1.00 13.86 101 ASN D O 1
ATOM 3614 N N . ASP D 1 103 ? 30.771 59.178 15.956 1.00 15.15 102 ASP D N 1
ATOM 3615 C CA . ASP D 1 103 ? 30.429 60.193 16.969 1.00 17.37 102 ASP D CA 1
ATOM 3616 C C . ASP D 1 103 ? 31.576 60.438 17.925 1.00 15.72 102 ASP D C 1
ATOM 3617 O O . ASP D 1 103 ? 31.815 61.577 18.320 1.00 16.63 102 ASP D O 1
ATOM 3622 N N . SER D 1 104 ? 32.281 59.369 18.297 1.00 16.44 103 SER D N 1
ATOM 3623 C CA A SER D 1 104 ? 33.471 59.462 19.130 0.50 16.47 103 SER D CA 1
ATOM 3624 C CA B SER D 1 104 ? 33.439 59.534 19.169 0.50 16.42 103 SER D CA 1
ATOM 3625 C C . SER D 1 104 ? 34.577 60.276 18.467 1.00 18.08 103 SER D C 1
ATOM 3626 O O . SER D 1 104 ? 35.274 61.102 19.106 1.00 17.38 103 SER D O 1
ATOM 3631 N N . THR D 1 105 ? 34.778 60.024 17.178 1.00 16.79 104 THR D N 1
ATOM 3632 C CA . THR D 1 105 ? 35.797 60.759 16.411 1.00 18.49 104 THR D CA 1
ATOM 3633 C C . THR D 1 105 ? 35.524 62.251 16.426 1.00 18.80 104 THR D C 1
ATOM 3634 O O . THR D 1 105 ? 36.440 63.071 16.588 1.00 20.43 104 THR D O 1
ATOM 3638 N N . GLU D 1 106 ? 34.253 62.611 16.252 1.00 19.15 105 GLU D N 1
ATOM 3639 C CA . GLU D 1 106 ? 33.848 64.007 16.222 1.00 20.23 105 GLU D CA 1
ATOM 3640 C C . GLU D 1 106 ? 34.200 64.673 17.560 1.00 18.04 105 GLU D C 1
ATOM 3641 O O . GLU D 1 106 ? 34.799 65.756 17.578 1.00 18.91 105 GLU D O 1
ATOM 3647 N N . ILE D 1 107 ? 33.902 63.999 18.674 1.00 17.30 106 ILE D N 1
ATOM 3648 C CA . ILE D 1 107 ? 34.224 64.540 19.997 1.00 17.93 106 ILE D CA 1
ATOM 3649 C C . ILE D 1 107 ? 35.745 64.649 20.202 1.00 16.57 106 ILE D C 1
ATOM 3650 O O . ILE D 1 107 ? 36.234 65.679 20.666 1.00 16.88 106 ILE D O 1
ATOM 3655 N N . ASN D 1 108 ? 36.491 63.625 19.807 1.00 15.97 107 ASN D N 1
ATOM 3656 C CA . ASN D 1 108 ? 37.964 63.707 19.865 1.00 19.53 107 ASN D CA 1
ATOM 3657 C C . ASN D 1 108 ? 38.503 64.916 19.149 1.00 19.92 107 ASN D C 1
ATOM 3658 O O . ASN D 1 108 ? 39.334 65.638 19.699 1.00 18.57 107 ASN D O 1
ATOM 3663 N N . LYS D 1 109 ? 38.025 65.172 17.935 1.00 18.83 108 LYS D N 1
ATOM 3664 C CA . LYS D 1 109 ? 38.530 66.292 17.183 1.00 20.29 108 LYS D CA 1
ATOM 3665 C C . LYS D 1 109 ? 38.243 67.598 17.910 1.00 20.24 108 LYS D C 1
ATOM 3666 O O . LYS D 1 109 ? 39.099 68.501 17.952 1.00 19.63 108 LYS D O 1
ATOM 3672 N N . LEU D 1 110 ? 37.042 67.700 18.469 1.00 17.86 109 LEU D N 1
ATOM 3673 C CA . LEU D 1 110 ? 36.640 68.898 19.204 1.00 18.59 109 LEU D CA 1
ATOM 3674 C C . LEU D 1 110 ? 37.514 69.126 20.446 1.00 18.79 109 LEU D C 1
ATOM 3675 O O . LEU D 1 110 ? 37.997 70.248 20.662 1.00 20.01 109 LEU D O 1
ATOM 3680 N N . LEU D 1 111 ? 37.722 68.079 21.236 1.00 19.35 110 LEU D N 1
ATOM 3681 C CA . LEU D 1 111 ? 38.567 68.169 22.433 1.00 20.16 110 LEU D CA 1
ATOM 3682 C C . LEU D 1 111 ? 40.007 68.576 22.069 1.00 21.60 110 LEU D C 1
ATOM 3683 O O . LEU D 1 111 ? 40.595 69.487 22.673 1.00 22.76 110 LEU D O 1
ATOM 3688 N N . ILE D 1 112 ? 40.563 67.909 21.065 1.00 22.69 111 ILE D N 1
ATOM 3689 C CA . ILE D 1 112 ? 41.922 68.197 20.640 1.00 21.29 111 ILE D CA 1
ATOM 3690 C C . ILE D 1 112 ? 42.051 69.649 20.157 1.00 21.59 111 ILE D C 1
ATOM 3691 O O . ILE D 1 112 ? 43.009 70.347 20.500 1.00 23.11 111 ILE D O 1
ATOM 3696 N N . SER D 1 113 ? 41.069 70.120 19.398 1.00 21.72 112 SER D N 1
ATOM 3697 C CA . SER D 1 113 ? 41.028 71.515 18.972 1.00 23.54 112 SER D CA 1
ATOM 3698 C C . SER D 1 113 ? 41.030 72.458 20.181 1.00 22.98 112 SER D C 1
ATOM 3699 O O . SER D 1 113 ? 41.782 73.446 20.223 1.00 23.78 112 SER D O 1
ATOM 3702 N N . ILE D 1 114 ? 40.199 72.146 21.171 1.00 23.14 113 ILE D N 1
ATOM 3703 C CA . ILE D 1 114 ? 40.103 72.973 22.379 1.00 22.79 113 ILE D CA 1
ATOM 3704 C C . ILE D 1 114 ? 41.397 72.883 23.196 1.00 22.59 113 ILE D C 1
ATOM 3705 O O . ILE D 1 114 ? 41.912 73.902 23.668 1.00 25.68 113 ILE D O 1
ATOM 3710 N N . ILE D 1 115 ? 41.910 71.669 23.376 1.00 23.83 114 ILE D N 1
ATOM 3711 C CA . ILE D 1 115 ? 43.189 71.478 24.055 1.00 25.14 114 ILE D CA 1
ATOM 3712 C C . ILE D 1 115 ? 44.275 72.018 23.145 1.00 26.18 114 ILE D C 1
ATOM 3713 O O . ILE D 1 115 ? 44.973 72.959 23.502 1.00 29.57 114 ILE D O 1
ATOM 3718 C C . ASN E 1 9 ? 22.871 75.432 57.464 1.00 29.39 8 ASN E C 1
ATOM 3719 O O . ASN E 1 9 ? 22.194 74.391 57.684 1.00 30.10 8 ASN E O 1
ATOM 3720 N N . VAL E 1 10 ? 22.376 76.491 56.819 1.00 29.12 9 VAL E N 1
ATOM 3721 C CA . VAL E 1 10 ? 21.190 76.326 55.976 1.00 26.21 9 VAL E CA 1
ATOM 3722 C C . VAL E 1 10 ? 21.564 75.356 54.873 1.00 24.09 9 VAL E C 1
ATOM 3723 O O . VAL E 1 10 ? 20.880 74.349 54.620 1.00 20.33 9 VAL E O 1
ATOM 3727 N N . VAL E 1 11 ? 22.694 75.651 54.251 1.00 22.66 10 VAL E N 1
ATOM 3728 C CA . VAL E 1 11 ? 23.202 74.773 53.203 1.00 22.37 10 VAL E CA 1
ATOM 3729 C C . VAL E 1 11 ? 23.634 73.426 53.801 1.00 22.57 10 VAL E C 1
ATOM 3730 O O . VAL E 1 11 ? 23.546 72.406 53.140 1.00 18.00 10 VAL E O 1
ATOM 3734 N N . LYS E 1 12 ? 24.089 73.432 55.051 1.00 23.16 11 LYS E N 1
ATOM 3735 C CA . LYS E 1 12 ? 24.443 72.201 55.760 1.00 22.69 11 LYS E CA 1
ATOM 3736 C C . LYS E 1 12 ? 23.248 71.263 55.809 1.00 21.65 11 LYS E C 1
ATOM 3737 O O . LYS E 1 12 ? 23.336 70.113 55.342 1.00 19.76 11 LYS E O 1
ATOM 3740 N N . ASP E 1 13 ? 22.124 71.756 56.345 1.00 19.99 12 ASP E N 1
ATOM 3741 C CA . ASP E 1 13 ? 20.891 70.978 56.456 1.00 18.92 12 ASP E CA 1
ATOM 3742 C C . ASP E 1 13 ? 20.391 70.553 55.082 1.00 19.23 12 ASP E C 1
ATOM 3743 O O . ASP E 1 13 ? 19.965 69.414 54.902 1.00 17.47 12 ASP E O 1
ATOM 3748 N N . LYS E 1 14 ? 20.433 71.466 54.105 1.00 17.24 13 LYS E N 1
ATOM 3749 C CA . LYS E 1 14 ? 19.981 71.121 52.749 1.00 17.65 13 LYS E CA 1
ATOM 3750 C C . LYS E 1 14 ? 20.835 69.984 52.191 1.00 15.50 13 LYS E C 1
ATOM 3751 O O . LYS E 1 14 ? 20.329 69.087 51.524 1.00 17.16 13 LYS E O 1
ATOM 3757 N N . SER E 1 15 ? 22.149 70.022 52.436 1.00 16.36 14 SER E N 1
ATOM 3758 C CA . SER E 1 15 ? 23.018 68.980 51.856 1.00 17.16 14 SER E CA 1
ATOM 3759 C C . SER E 1 15 ? 22.756 67.588 52.497 1.00 17.34 14 SER E C 1
ATOM 3760 O O . SER E 1 15 ? 22.908 66.536 51.840 1.00 17.02 14 SER E O 1
ATOM 3763 N N . LEU E 1 16 ? 22.371 67.570 53.770 1.00 16.47 15 LEU E N 1
ATOM 3764 C CA . LEU E 1 16 ? 22.037 66.304 54.445 1.00 15.67 15 LEU E CA 1
ATOM 3765 C C . LEU E 1 16 ? 20.744 65.744 53.901 1.00 15.38 15 LEU E C 1
ATOM 3766 O O . LEU E 1 16 ? 20.668 64.591 53.543 1.00 16.34 15 LEU E O 1
ATOM 3771 N N . GLU E 1 17 ? 19.741 66.603 53.726 1.00 14.93 16 GLU E N 1
ATOM 3772 C CA . GLU E 1 17 ? 18.481 66.153 53.167 1.00 16.09 16 GLU E CA 1
ATOM 3773 C C . GLU E 1 17 ? 18.733 65.642 51.756 1.00 14.17 16 GLU E C 1
ATOM 3774 O O . GLU E 1 17 ? 18.156 64.640 51.329 1.00 16.89 16 GLU E O 1
ATOM 3780 N N . PHE E 1 18 ? 19.596 66.339 51.020 1.00 14.46 17 PHE E N 1
ATOM 3781 C CA . PHE E 1 18 ? 19.898 65.956 49.652 1.00 16.13 17 PHE E CA 1
ATOM 3782 C C . PHE E 1 18 ? 20.626 64.621 49.593 1.00 15.63 17 PHE E C 1
ATOM 3783 O O . PHE E 1 18 ? 20.286 63.764 48.759 1.00 15.11 17 PHE E O 1
ATOM 3791 N N . ALA E 1 19 ? 21.623 64.422 50.473 1.00 15.75 18 ALA E N 1
ATOM 3792 C CA . ALA E 1 19 ? 22.292 63.111 50.585 1.00 14.95 18 ALA E CA 1
ATOM 3793 C C . ALA E 1 19 ? 21.311 61.960 50.780 1.00 15.60 18 ALA E C 1
ATOM 3794 O O . ALA E 1 19 ? 21.469 60.901 50.149 1.00 15.85 18 ALA E O 1
ATOM 3796 N N . VAL E 1 20 ? 20.307 62.137 51.654 1.00 14.86 19 VAL E N 1
ATOM 3797 C CA . VAL E 1 20 ? 19.239 61.140 51.814 1.00 14.64 19 VAL E CA 1
ATOM 3798 C C . VAL E 1 20 ? 18.491 60.856 50.487 1.00 15.47 19 VAL E C 1
ATOM 3799 O O . VAL E 1 20 ? 18.271 59.707 50.108 1.00 16.29 19 VAL E O 1
ATOM 3803 N N . ARG E 1 21 ? 18.134 61.894 49.745 1.00 14.99 20 ARG E N 1
ATOM 3804 C CA . ARG E 1 21 ? 17.501 61.681 48.463 1.00 14.34 20 ARG E CA 1
ATOM 3805 C C . ARG E 1 21 ? 18.387 60.901 47.483 1.00 13.47 20 ARG E C 1
ATOM 3806 O O . ARG E 1 21 ? 17.899 60.086 46.721 1.00 14.59 20 ARG E O 1
ATOM 3814 N N . ILE E 1 22 ? 19.692 61.159 47.509 1.00 15.33 21 ILE E N 1
ATOM 3815 C CA . ILE E 1 22 ? 20.627 60.489 46.614 1.00 14.98 21 ILE E CA 1
ATOM 3816 C C . ILE E 1 22 ? 20.782 59.011 47.017 1.00 13.51 21 ILE E C 1
ATOM 3817 O O . ILE E 1 22 ? 20.802 58.141 46.159 1.00 15.43 21 ILE E O 1
ATOM 3822 N N . VAL E 1 23 ? 20.834 58.727 48.311 1.00 14.21 22 VAL E N 1
ATOM 3823 C CA . VAL E 1 23 ? 20.895 57.342 48.767 1.00 13.16 22 VAL E CA 1
ATOM 3824 C C . VAL E 1 23 ? 19.663 56.590 48.284 1.00 13.33 22 VAL E C 1
ATOM 3825 O O . VAL E 1 23 ? 19.736 55.469 47.787 1.00 15.85 22 VAL E O 1
ATOM 3829 N N . ASN E 1 24 ? 18.506 57.220 48.422 1.00 15.12 23 ASN E N 1
ATOM 3830 C CA . ASN E 1 24 ? 17.287 56.561 47.993 1.00 14.83 23 ASN E CA 1
ATOM 3831 C C . ASN E 1 24 ? 17.176 56.427 46.471 1.00 16.28 23 ASN E C 1
ATOM 3832 O O . ASN E 1 24 ? 16.689 55.405 45.944 1.00 16.12 23 ASN E O 1
ATOM 3837 N N . LEU E 1 25 ? 17.643 57.432 45.750 1.00 15.33 24 LEU E N 1
ATOM 3838 C CA . LEU E 1 25 ? 17.742 57.310 44.269 1.00 16.19 24 LEU E CA 1
ATOM 3839 C C . LEU E 1 25 ? 18.666 56.173 43.863 1.00 16.24 24 LEU E C 1
ATOM 3840 O O . LEU E 1 25 ? 18.349 55.395 42.948 1.00 15.87 24 LEU E O 1
ATOM 3845 N N . TYR E 1 26 ? 19.817 56.061 44.527 1.00 15.25 25 TYR E N 1
ATOM 3846 C CA . TYR E 1 26 ? 20.715 54.928 44.270 1.00 16.54 25 TYR E CA 1
ATOM 3847 C C . TYR E 1 26 ? 20.009 53.558 44.414 1.00 16.16 25 TYR E C 1
ATOM 3848 O O . TYR E 1 26 ? 20.077 52.673 43.534 1.00 15.43 25 TYR E O 1
ATOM 3857 N N . LYS E 1 27 ? 19.299 53.385 45.512 1.00 15.13 26 LYS E N 1
ATOM 3858 C CA . LYS E 1 27 ? 18.565 52.136 45.789 1.00 15.94 26 LYS E CA 1
ATOM 3859 C C . LYS E 1 27 ? 17.498 51.851 44.729 1.00 16.40 26 LYS E C 1
ATOM 3860 O O . LYS E 1 27 ? 17.332 50.720 44.281 1.00 16.80 26 LYS E O 1
ATOM 3866 N N . PHE E 1 28 ? 16.841 52.899 44.259 1.00 15.14 27 PHE E N 1
ATOM 3867 C CA . PHE E 1 28 ? 15.859 52.793 43.182 1.00 15.59 27 PHE E CA 1
ATOM 3868 C C . PHE E 1 28 ? 16.532 52.342 41.895 1.00 14.71 27 PHE E C 1
ATOM 3869 O O . PHE E 1 28 ? 16.069 51.402 41.222 1.00 15.19 27 PHE E O 1
ATOM 3877 N N . LEU E 1 29 ? 17.650 52.995 41.573 1.00 15.35 28 LEU E N 1
ATOM 3878 C CA . LEU E 1 29 ? 18.347 52.650 40.348 1.00 14.90 28 LEU E CA 1
ATOM 3879 C C . LEU E 1 29 ? 18.892 51.223 40.357 1.00 15.96 28 LEU E C 1
ATOM 3880 O O . LEU E 1 29 ? 18.735 50.470 39.385 1.00 16.47 28 LEU E O 1
ATOM 3885 N N . VAL E 1 30 ? 19.465 50.813 41.483 1.00 14.62 29 VAL E N 1
ATOM 3886 C CA . VAL E 1 30 ? 20.033 49.473 41.554 1.00 15.64 29 VAL E CA 1
ATOM 3887 C C . VAL E 1 30 ? 18.924 48.405 41.590 1.00 16.50 29 VAL E C 1
ATOM 3888 O O . VAL E 1 30 ? 18.925 47.469 40.801 1.00 17.35 29 VAL E O 1
ATOM 3892 N N . ASN E 1 31 ? 17.976 48.549 42.513 1.00 17.49 30 ASN E N 1
ATOM 3893 C CA . ASN E 1 31 ? 17.028 47.473 42.784 1.00 17.67 30 ASN E CA 1
ATOM 3894 C C . ASN E 1 31 ? 15.848 47.432 41.826 1.00 19.78 30 ASN E C 1
ATOM 3895 O O . ASN E 1 31 ? 15.326 46.351 41.521 1.00 19.22 30 ASN E O 1
ATOM 3900 N N . GLU E 1 32 ? 15.425 48.589 41.338 1.00 17.41 31 GLU E N 1
ATOM 3901 C CA . GLU E 1 32 ? 14.287 48.620 40.430 1.00 19.22 31 GLU E CA 1
ATOM 3902 C C . GLU E 1 32 ? 14.723 48.703 38.977 1.00 19.94 31 GLU E C 1
ATOM 3903 O O . GLU E 1 32 ? 14.186 47.999 38.133 1.00 20.17 31 GLU E O 1
ATOM 3909 N N . GLN E 1 33 ? 15.684 49.560 38.677 1.00 17.65 32 GLN E N 1
ATOM 3910 C CA . GLN E 1 33 ? 16.117 49.749 37.300 1.00 15.58 32 GLN E CA 1
ATOM 3911 C C . GLN E 1 33 ? 17.302 48.869 36.909 1.00 17.34 32 GLN E C 1
ATOM 3912 O O . GLN E 1 33 ? 17.665 48.839 35.738 1.00 20.07 32 GLN E O 1
ATOM 3918 N N . LYS E 1 34 ? 17.864 48.108 37.856 1.00 17.37 33 LYS E N 1
ATOM 3919 C CA . LYS E 1 34 ? 19.046 47.280 37.566 1.00 16.94 33 LYS E CA 1
ATOM 3920 C C . LYS E 1 34 ? 20.149 48.084 36.882 1.00 17.94 33 LYS E C 1
ATOM 3921 O O . LYS E 1 34 ? 20.679 47.686 35.856 1.00 20.88 33 LYS E O 1
ATOM 3925 N N . GLU E 1 35 ? 20.492 49.228 37.454 1.00 15.00 34 GLU E N 1
ATOM 3926 C CA . GLU E 1 35 ? 21.534 50.076 36.892 1.00 16.20 34 GLU E CA 1
ATOM 3927 C C . GLU E 1 35 ? 22.537 50.310 38.008 1.00 17.78 34 GLU E C 1
ATOM 3928 O O . GLU E 1 35 ? 22.162 50.776 39.101 1.00 16.52 34 GLU E O 1
ATOM 3934 N N . PHE E 1 36 ? 23.798 49.980 37.710 1.00 18.60 35 PHE E N 1
ATOM 3935 C CA . PHE E 1 36 ? 24.840 49.828 38.714 1.00 17.92 35 PHE E CA 1
ATOM 3936 C C . PHE E 1 36 ? 26.018 50.771 38.572 1.00 19.53 35 PHE E C 1
ATOM 3937 O O . PHE E 1 36 ? 26.836 50.856 39.505 1.00 20.23 35 PHE E O 1
ATOM 3945 N N . VAL E 1 37 ? 26.143 51.415 37.401 1.00 16.41 36 VAL E N 1
ATOM 3946 C CA . VAL E 1 37 ? 27.303 52.180 37.035 1.00 15.43 36 VAL E CA 1
ATOM 3947 C C . VAL E 1 37 ? 27.088 53.686 37.200 1.00 15.95 36 VAL E C 1
ATOM 3948 O O . VAL E 1 37 ? 27.817 54.382 37.968 1.00 17.91 36 VAL E O 1
ATOM 3960 N N . SER E 1 39 ? 24.535 54.924 38.638 1.00 14.91 38 SER E N 1
ATOM 3961 C CA . SER E 1 39 ? 24.048 54.967 40.015 1.00 16.05 38 SER E CA 1
ATOM 3962 C C . SER E 1 39 ? 25.225 55.097 41.001 1.00 17.18 38 SER E C 1
ATOM 3963 O O . SER E 1 39 ? 25.200 55.948 41.878 1.00 16.99 38 SER E O 1
ATOM 3966 N N . LYS E 1 40 ? 26.267 54.294 40.837 1.00 15.61 39 LYS E N 1
ATOM 3967 C CA . LYS E 1 40 ? 27.441 54.390 41.699 1.00 15.90 39 LYS E CA 1
ATOM 3968 C C . LYS E 1 40 ? 28.071 55.797 41.622 1.00 15.94 39 LYS E C 1
ATOM 3969 O O . LYS E 1 40 ? 28.452 56.369 42.646 1.00 16.45 39 LYS E O 1
ATOM 3975 N N . GLN E 1 41 ? 28.199 56.324 40.403 1.00 14.77 40 GLN E N 1
ATOM 3976 C CA . GLN E 1 41 ? 28.743 57.669 40.182 1.00 15.26 40 GLN E CA 1
ATOM 3977 C C . GLN E 1 41 ? 27.951 58.747 40.913 1.00 15.31 40 GLN E C 1
ATOM 3978 O O . GLN E 1 41 ? 28.532 59.601 41.603 1.00 15.76 40 GLN E O 1
ATOM 3984 N N . ILE E 1 42 ? 26.623 58.725 40.796 1.00 14.59 41 ILE E N 1
ATOM 3985 C CA . ILE E 1 42 ? 25.822 59.777 41.414 1.00 15.43 41 ILE E CA 1
ATOM 3986 C C . ILE E 1 42 ? 25.714 59.580 42.947 1.00 17.84 41 ILE E C 1
ATOM 3987 O O . ILE E 1 42 ? 25.633 60.546 43.690 1.00 15.24 41 ILE E O 1
ATOM 3992 N N . LEU E 1 43 ? 25.747 58.333 43.419 1.00 15.63 42 LEU E N 1
ATOM 3993 C CA . LEU E 1 43 ? 25.801 58.094 44.857 1.00 15.00 42 LEU E CA 1
ATOM 3994 C C . LEU E 1 43 ? 27.008 58.826 45.440 1.00 17.11 42 LEU E C 1
ATOM 3995 O O . LEU E 1 43 ? 26.909 59.536 46.465 1.00 17.03 42 LEU E O 1
ATOM 4000 N N . ARG E 1 44 ? 28.152 58.627 44.797 1.00 16.04 43 ARG E N 1
ATOM 4001 C CA . ARG E 1 44 ? 29.389 59.261 45.257 1.00 16.69 43 ARG E CA 1
ATOM 4002 C C . ARG E 1 44 ? 29.295 60.774 45.214 1.00 15.70 43 ARG E C 1
ATOM 4003 O O . ARG E 1 44 ? 29.548 61.462 46.228 1.00 15.61 43 ARG E O 1
ATOM 4011 N N . SER E 1 45 ? 28.985 61.309 44.035 1.00 15.92 44 SER E N 1
ATOM 4012 C CA . SER E 1 45 ? 28.979 62.776 43.875 1.00 15.69 44 SER E CA 1
ATOM 4013 C C . SER E 1 45 ? 27.948 63.418 44.789 1.00 18.13 44 SER E C 1
ATOM 4014 O O . SER E 1 45 ? 28.246 64.409 45.467 1.00 19.32 44 SER E O 1
ATOM 4017 N N . GLY E 1 46 ? 26.758 62.817 44.832 1.00 16.43 45 GLY E N 1
ATOM 4018 C CA . GLY E 1 46 ? 25.607 63.380 45.524 1.00 17.06 45 GLY E CA 1
ATOM 4019 C C . GLY E 1 46 ? 25.744 63.418 47.033 1.00 16.03 45 GLY E C 1
ATOM 4020 O O . GLY E 1 46 ? 25.208 64.326 47.685 1.00 17.82 45 GLY E O 1
ATOM 4021 N N . THR E 1 47 ? 26.414 62.405 47.589 1.00 16.72 46 THR E N 1
ATOM 4022 C CA . THR E 1 47 ? 26.638 62.326 49.037 1.00 15.17 46 THR E CA 1
ATOM 4023 C C . THR E 1 47 ? 27.922 63.039 49.436 1.00 16.81 46 THR E C 1
ATOM 4024 O O . THR E 1 47 ? 28.078 63.470 50.604 1.00 18.92 46 THR E O 1
ATOM 4028 N N . SER E 1 48 ? 28.823 63.223 48.460 1.00 16.07 47 SER E N 1
ATOM 4029 C CA . SER E 1 48 ? 30.083 63.932 48.708 1.00 18.17 47 SER E CA 1
ATOM 4030 C C . SER E 1 48 ? 29.905 65.440 48.949 1.00 19.26 47 SER E C 1
ATOM 4031 O O . SER E 1 48 ? 30.748 66.079 49.590 1.00 18.90 47 SER E O 1
ATOM 4034 N N . ILE E 1 49 ? 28.815 65.990 48.439 1.00 16.93 48 ILE E N 1
ATOM 4035 C CA . ILE E 1 49 ? 28.496 67.394 48.618 1.00 17.33 48 ILE E CA 1
ATOM 4036 C C . ILE E 1 49 ? 28.445 67.698 50.095 1.00 14.80 48 ILE E C 1
ATOM 4037 O O . ILE E 1 49 ? 29.178 68.566 50.593 1.00 18.26 48 ILE E O 1
ATOM 4042 N N . GLY E 1 50 ? 27.605 66.969 50.828 1.00 17.18 49 GLY E N 1
ATOM 4043 C CA . GLY E 1 50 ? 27.443 67.229 52.255 1.00 17.64 49 GLY E CA 1
ATOM 4044 C C . GLY E 1 50 ? 28.675 66.907 53.060 1.00 15.76 49 GLY E C 1
ATOM 4045 O O . GLY E 1 50 ? 29.005 67.605 54.021 1.00 18.64 49 GLY E O 1
ATOM 4046 N N . ALA E 1 51 ? 29.391 65.878 52.646 1.00 16.25 50 ALA E N 1
ATOM 4047 C CA . ALA E 1 51 ? 30.650 65.512 53.311 1.00 18.95 50 ALA E CA 1
ATOM 4048 C C . ALA E 1 51 ? 31.684 66.639 53.236 1.00 18.70 50 ALA E C 1
ATOM 4049 O O . ALA E 1 51 ? 32.353 66.965 54.231 1.00 20.43 50 ALA E O 1
ATOM 4051 N N . ASN E 1 52 ? 31.803 67.260 52.062 1.00 18.59 51 ASN E N 1
ATOM 4052 C CA . ASN E 1 52 ? 32.744 68.370 51.889 1.00 18.31 51 ASN E CA 1
ATOM 4053 C C . ASN E 1 52 ? 32.330 69.660 52.603 1.00 18.44 51 ASN E C 1
ATOM 4054 O O . ASN E 1 52 ? 33.171 70.412 53.069 1.00 20.65 51 ASN E O 1
ATOM 4059 N N . ILE E 1 53 ? 31.025 69.932 52.663 1.00 19.49 52 ILE E N 1
ATOM 4060 C CA . ILE E 1 53 ? 30.517 71.086 53.396 1.00 19.08 52 ILE E CA 1
ATOM 4061 C C . ILE E 1 53 ? 30.843 70.934 54.882 1.00 21.17 52 ILE E C 1
ATOM 4062 O O . ILE E 1 53 ? 31.252 71.878 55.538 1.00 23.53 52 ILE E O 1
ATOM 4067 N N . ARG E 1 54 ? 30.667 69.736 55.413 1.00 23.41 53 ARG E N 1
ATOM 4068 C CA . ARG E 1 54 ? 31.100 69.425 56.779 1.00 24.65 53 ARG E CA 1
ATOM 4069 C C . ARG E 1 54 ? 32.609 69.615 56.944 1.00 25.34 53 ARG E C 1
ATOM 4070 O O . ARG E 1 54 ? 33.036 70.247 57.907 1.00 28.00 53 ARG E O 1
ATOM 4078 N N . GLU E 1 55 ? 33.413 69.126 55.991 1.00 24.78 54 GLU E N 1
ATOM 4079 C CA . GLU E 1 55 ? 34.884 69.332 56.053 1.00 26.18 54 GLU E CA 1
ATOM 4080 C C . GLU E 1 55 ? 35.233 70.834 56.075 1.00 25.38 54 GLU E C 1
ATOM 4081 O O . GLU E 1 55 ? 36.085 71.282 56.855 1.00 26.02 54 GLU E O 1
ATOM 4087 N N . ALA E 1 56 ? 34.553 71.605 55.227 1.00 22.85 55 ALA E N 1
ATOM 4088 C CA . ALA E 1 56 ? 34.701 73.053 55.167 1.00 25.06 55 ALA E CA 1
ATOM 4089 C C . ALA E 1 56 ? 34.568 73.702 56.530 1.00 25.58 55 ALA E C 1
ATOM 4090 O O . ALA E 1 56 ? 35.378 74.550 56.905 1.00 27.39 55 ALA E O 1
ATOM 4092 N N . GLU E 1 57 ? 33.533 73.320 57.266 1.00 28.34 56 GLU E N 1
ATOM 4093 C CA . GLU E 1 57 ? 33.265 73.941 58.562 1.00 31.16 56 GLU E CA 1
ATOM 4094 C C . GLU E 1 57 ? 34.432 73.750 59.528 1.00 31.31 56 GLU E C 1
ATOM 4095 O O . GLU E 1 57 ? 34.650 74.599 60.419 1.00 33.24 56 GLU E O 1
ATOM 4101 N N . GLN E 1 58 ? 35.191 72.671 59.325 1.00 30.11 57 GLN E N 1
ATOM 4102 C CA . GLN E 1 58 ? 36.350 72.336 60.161 1.00 32.09 57 GLN E CA 1
ATOM 4103 C C . GLN E 1 58 ? 37.701 72.888 59.673 1.00 31.22 57 GLN E C 1
ATOM 4104 O O . GLN E 1 58 ? 38.730 72.610 60.285 1.00 30.05 57 GLN E O 1
ATOM 4110 N N . ALA E 1 59 ? 37.703 73.663 58.587 1.00 30.02 58 ALA E N 1
ATOM 4111 C CA . ALA E 1 59 ? 38.943 74.133 57.949 1.00 28.06 58 ALA E CA 1
ATOM 4112 C C . ALA E 1 59 ? 39.685 75.106 58.860 1.00 26.32 58 ALA E C 1
ATOM 4113 O O . ALA E 1 59 ? 39.062 75.836 59.627 1.00 23.76 58 ALA E O 1
ATOM 4115 N N . GLN E 1 60 ? 41.015 75.093 58.779 1.00 27.16 59 GLN E N 1
ATOM 4116 C CA . GLN E 1 60 ? 41.868 75.949 59.628 1.00 28.59 59 GLN E CA 1
ATOM 4117 C C . GLN E 1 60 ? 42.281 77.269 58.963 1.00 28.61 59 GLN E C 1
ATOM 4118 O O . GLN E 1 60 ? 43.016 78.065 59.559 1.00 28.78 59 GLN E O 1
ATOM 4124 N N . SER E 1 61 ? 41.830 77.492 57.735 1.00 29.25 60 SER E N 1
ATOM 4125 C CA . SER E 1 61 ? 42.073 78.737 57.018 1.00 29.35 60 SER E CA 1
ATOM 4126 C C . SER E 1 61 ? 40.890 79.035 56.115 1.00 29.08 60 SER E C 1
ATOM 4127 O O . SER E 1 61 ? 40.109 78.134 55.789 1.00 26.90 60 SER E O 1
ATOM 4130 N N . ARG E 1 62 ? 40.779 80.295 55.715 1.00 28.37 61 ARG E N 1
ATOM 4131 C CA A ARG E 1 62 ? 39.760 80.725 54.765 0.50 28.32 61 ARG E CA 1
ATOM 4132 C CA B ARG E 1 62 ? 39.762 80.723 54.769 0.50 28.33 61 ARG E CA 1
ATOM 4133 C C . ARG E 1 62 ? 39.970 80.021 53.431 1.00 28.90 61 ARG E C 1
ATOM 4134 O O . ARG E 1 62 ? 39.006 79.579 52.804 1.00 26.76 61 ARG E O 1
ATOM 4149 N N . ALA E 1 63 ? 41.235 79.919 53.006 1.00 27.00 62 ALA E N 1
ATOM 4150 C CA . ALA E 1 63 ? 41.589 79.251 51.756 1.00 27.32 62 ALA E CA 1
ATOM 4151 C C . ALA E 1 63 ? 41.087 77.804 51.749 1.00 26.71 62 ALA E C 1
ATOM 4152 O O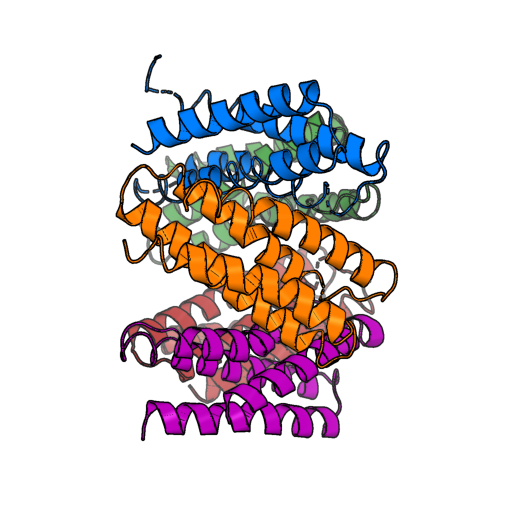 . ALA E 1 63 ? 40.513 77.343 50.757 1.00 25.31 62 ALA E O 1
ATOM 4154 N N . ASP E 1 64 ? 41.284 77.092 52.854 1.00 25.09 63 ASP E N 1
ATOM 4155 C CA . ASP E 1 64 ? 40.890 75.687 52.903 1.00 26.50 63 ASP E CA 1
ATOM 4156 C C . ASP E 1 64 ? 39.355 75.559 52.978 1.00 22.59 63 ASP E C 1
ATOM 4157 O O . ASP E 1 64 ? 38.786 74.668 52.371 1.00 21.56 63 ASP E O 1
ATOM 4162 N N . PHE E 1 65 ? 38.719 76.464 53.721 1.00 20.84 64 PHE E N 1
ATOM 4163 C CA . PHE E 1 65 ? 37.250 76.576 53.762 1.00 22.40 64 PHE E CA 1
ATOM 4164 C C . PHE E 1 65 ? 36.676 76.744 52.358 1.00 22.76 64 PHE E C 1
ATOM 4165 O O . PHE E 1 65 ? 35.814 75.979 51.924 1.00 18.60 64 PHE E O 1
ATOM 4173 N N . ILE E 1 66 ? 37.195 77.717 51.617 1.00 23.25 65 ILE E N 1
ATOM 4174 C CA . ILE E 1 66 ? 36.734 77.942 50.246 1.00 21.61 65 ILE E CA 1
ATOM 4175 C C . ILE E 1 66 ? 37.040 76.751 49.324 1.00 21.55 65 ILE E C 1
ATOM 4176 O O . ILE E 1 66 ? 36.217 76.370 48.517 1.00 20.46 65 ILE E O 1
ATOM 4181 N N . ASN E 1 67 ? 38.218 76.143 49.458 1.00 20.96 66 ASN E N 1
ATOM 4182 C CA A ASN E 1 67 ? 38.566 74.970 48.652 0.50 22.13 66 ASN E CA 1
ATOM 4183 C CA B ASN E 1 67 ? 38.569 74.984 48.647 0.50 21.53 66 ASN E CA 1
ATOM 4184 C C . ASN E 1 67 ? 37.556 73.845 48.833 1.00 20.32 66 ASN E C 1
ATOM 4185 O O . ASN E 1 67 ? 37.102 73.233 47.862 1.00 18.73 66 ASN E O 1
ATOM 4194 N N . LYS E 1 68 ? 37.203 73.567 50.085 1.00 19.53 67 LYS E N 1
ATOM 4195 C CA . LYS E 1 68 ? 36.267 72.481 50.375 1.00 19.03 67 LYS E CA 1
ATOM 4196 C C . LYS E 1 68 ? 34.863 72.807 49.853 1.00 16.25 67 LYS E C 1
ATOM 4197 O O . LYS E 1 68 ? 34.147 71.903 49.349 1.00 15.76 67 LYS E O 1
ATOM 4203 N N . LEU E 1 69 ? 34.468 74.072 49.946 1.00 17.67 68 LEU E N 1
ATOM 4204 C CA . LEU E 1 69 ? 33.163 74.450 49.391 1.00 18.74 68 LEU E CA 1
ATOM 4205 C C . LEU E 1 69 ? 33.197 74.373 47.874 1.00 17.70 68 LEU E C 1
ATOM 4206 O O . LEU E 1 69 ? 32.216 73.958 47.266 1.00 16.94 68 LEU E O 1
ATOM 4211 N N . ASN E 1 70 ? 34.331 74.731 47.257 1.00 19.30 69 ASN E N 1
ATOM 4212 C CA . ASN E 1 70 ? 34.465 74.556 45.790 1.00 19.44 69 ASN E CA 1
ATOM 4213 C C . ASN E 1 70 ? 34.385 73.099 45.358 1.00 17.47 69 ASN E C 1
ATOM 4214 O O . ASN E 1 70 ? 33.808 72.792 44.308 1.00 18.04 69 ASN E O 1
ATOM 4219 N N . ILE E 1 71 ? 34.955 72.193 46.158 1.00 19.33 70 ILE E N 1
ATOM 4220 C CA . ILE E 1 71 ? 34.843 70.764 45.869 1.00 17.32 70 ILE E CA 1
ATOM 4221 C C . ILE E 1 71 ? 33.377 70.340 45.992 1.00 17.63 70 ILE E C 1
ATOM 4222 O O . ILE E 1 71 ? 32.858 69.639 45.126 1.00 18.99 70 ILE E O 1
ATOM 4227 N N . ALA E 1 72 ? 32.690 70.791 47.047 1.00 17.21 71 ALA E N 1
ATOM 4228 C CA . ALA E 1 72 ? 31.244 70.518 47.155 1.00 16.64 71 ALA E CA 1
ATOM 4229 C C . ALA E 1 72 ? 30.466 70.995 45.918 1.00 17.05 71 ALA E C 1
ATOM 4230 O O . ALA E 1 72 ? 29.572 70.304 45.420 1.00 17.40 71 ALA E O 1
ATOM 4232 N N . LEU E 1 73 ? 30.802 72.179 45.431 1.00 17.62 72 LEU E N 1
ATOM 4233 C CA . LEU E 1 73 ? 30.179 72.739 44.248 1.00 17.52 72 LEU E CA 1
ATOM 4234 C C . LEU E 1 73 ? 30.455 71.877 43.011 1.00 16.87 72 LEU E C 1
ATOM 4235 O O . LEU E 1 73 ? 29.546 71.616 42.217 1.00 17.90 72 LEU E O 1
ATOM 4240 N N . LYS E 1 74 ? 31.708 71.461 42.847 1.00 16.08 73 LYS E N 1
ATOM 4241 C CA . LYS E 1 74 ? 32.084 70.503 41.810 1.00 17.30 73 LYS E CA 1
ATOM 4242 C C . LYS E 1 74 ? 31.245 69.238 41.877 1.00 17.49 73 LYS E C 1
ATOM 4243 O O . LYS E 1 74 ? 30.783 68.748 40.838 1.00 18.46 73 LYS E O 1
ATOM 4249 N N . GLU E 1 75 ? 31.074 68.694 43.087 1.00 17.56 74 GLU E N 1
ATOM 4250 C CA . GLU E 1 75 ? 30.270 67.486 43.247 1.00 17.42 74 GLU E CA 1
ATOM 4251 C C . GLU E 1 75 ? 28.808 67.716 42.904 1.00 17.99 74 GLU E C 1
ATOM 4252 O O . GLU E 1 75 ? 28.154 66.828 42.363 1.00 15.97 74 GLU E O 1
ATOM 4258 N N . ALA E 1 76 ? 28.298 68.905 43.235 1.00 17.69 75 ALA E N 1
ATOM 4259 C CA . ALA E 1 76 ? 26.923 69.294 42.870 1.00 15.97 75 ALA E CA 1
ATOM 4260 C C . ALA E 1 76 ? 26.742 69.319 41.345 1.00 17.07 75 ALA E C 1
ATOM 4261 O O . ALA E 1 76 ? 25.734 68.830 40.766 1.00 15.74 75 ALA E O 1
ATOM 4263 N N . ASN E 1 77 ? 27.704 69.916 40.675 1.00 16.48 76 ASN E N 1
ATOM 4264 C CA . ASN E 1 77 ? 27.655 69.993 39.221 1.00 17.96 76 ASN E CA 1
ATOM 4265 C C . ASN E 1 77 ? 27.707 68.597 38.598 1.00 16.74 76 ASN E C 1
ATOM 4266 O O . ASN E 1 77 ? 27.047 68.336 37.617 1.00 18.64 76 ASN E O 1
ATOM 4271 N N . GLU E 1 78 ? 28.584 67.750 39.114 1.00 16.57 77 GLU E N 1
ATOM 4272 C CA . GLU E 1 78 ? 28.695 66.383 38.619 1.00 14.87 77 GLU E CA 1
ATOM 4273 C C . GLU E 1 78 ? 27.356 65.679 38.828 1.00 17.18 77 GLU E C 1
ATOM 4274 O O . GLU E 1 78 ? 26.837 65.029 37.933 1.00 17.70 77 GLU E O 1
ATOM 4280 N N . THR E 1 79 ? 26.801 65.807 40.026 1.00 17.54 78 THR E N 1
ATOM 4281 C CA . THR E 1 79 ? 25.467 65.254 40.302 1.00 16.56 78 THR E CA 1
ATOM 4282 C C . THR E 1 79 ? 24.413 65.633 39.257 1.00 17.67 78 THR E C 1
ATOM 4283 O O . THR E 1 79 ? 23.598 64.808 38.799 1.00 17.48 78 THR E O 1
ATOM 4287 N N . GLU E 1 80 ? 24.408 66.901 38.867 1.00 15.37 79 GLU E N 1
ATOM 4288 C CA . GLU E 1 80 ? 23.464 67.428 37.909 1.00 15.73 79 GLU E CA 1
ATOM 4289 C C . GLU E 1 80 ? 23.659 66.847 36.517 1.00 16.46 79 GLU E C 1
ATOM 4290 O O . GLU E 1 80 ? 22.699 66.622 35.808 1.00 16.68 79 GLU E O 1
ATOM 4296 N N . TYR E 1 81 ? 24.903 66.543 36.179 1.00 16.15 80 TYR E N 1
ATOM 4297 C CA . TYR E 1 81 ? 25.217 65.889 34.903 1.00 15.47 80 TYR E CA 1
ATOM 4298 C C . TYR E 1 81 ? 24.579 64.494 34.911 1.00 16.47 80 TYR E C 1
ATOM 4299 O O . TYR E 1 81 ? 23.819 64.122 33.992 1.00 16.96 80 TYR E O 1
ATOM 4308 N N . TRP E 1 82 ? 24.838 63.716 35.961 1.00 15.96 81 TRP E N 1
ATOM 4309 C CA . TRP E 1 82 ? 24.209 62.388 36.020 1.00 16.83 81 TRP E CA 1
ATOM 4310 C C . TRP E 1 82 ? 22.684 62.428 36.010 1.00 13.37 81 TRP E C 1
ATOM 4311 O O . TRP E 1 82 ? 22.059 61.632 35.344 1.00 16.42 81 TRP E O 1
ATOM 4322 N N . LEU E 1 83 ? 22.090 63.361 36.746 1.00 15.78 82 LEU E N 1
ATOM 4323 C CA . LEU E 1 83 ? 20.628 63.495 36.752 1.00 17.15 82 LEU E CA 1
ATOM 4324 C C . LEU E 1 83 ? 20.145 63.773 35.328 1.00 16.61 82 LEU E C 1
ATOM 4325 O O . LEU E 1 83 ? 19.189 63.180 34.891 1.00 15.44 82 LEU E O 1
ATOM 4330 N N . GLU E 1 84 ? 20.818 64.667 34.607 1.00 15.47 83 GLU E N 1
ATOM 4331 C CA . GLU E 1 84 ? 20.418 64.985 33.222 1.00 17.02 83 GLU E CA 1
ATOM 4332 C C . GLU E 1 84 ? 20.505 63.729 32.318 1.00 15.94 83 GLU E C 1
ATOM 4333 O O . GLU E 1 84 ? 19.619 63.449 31.525 1.00 14.93 83 GLU E O 1
ATOM 4339 N N . LEU E 1 85 ? 21.586 62.981 32.442 1.00 16.48 84 LEU E N 1
ATOM 4340 C CA . LEU E 1 85 ? 21.739 61.752 31.682 1.00 15.61 84 LEU E CA 1
ATOM 4341 C C . LEU E 1 85 ? 20.681 60.697 32.016 1.00 14.55 84 LEU E C 1
ATOM 4342 O O . LEU E 1 85 ? 20.146 60.033 31.124 1.00 14.72 84 LEU E O 1
ATOM 4347 N N . LEU E 1 86 ? 20.323 60.608 33.295 1.00 16.41 85 LEU E N 1
ATOM 4348 C CA . LEU E 1 86 ? 19.337 59.652 33.770 1.00 15.46 85 LEU E CA 1
ATOM 4349 C C . LEU E 1 86 ? 17.933 59.955 33.231 1.00 15.01 85 LEU E C 1
ATOM 4350 O O . LEU E 1 86 ? 17.214 59.030 32.873 1.00 15.79 85 LEU E O 1
ATOM 4355 N N . ILE E 1 87 ? 17.535 61.229 33.170 1.00 15.65 86 ILE E N 1
ATOM 4356 C CA . ILE E 1 87 ? 16.189 61.543 32.608 1.00 15.98 86 ILE E CA 1
ATOM 4357 C C . ILE E 1 87 ? 16.221 61.331 31.088 1.00 13.82 86 ILE E C 1
ATOM 4358 O O . ILE E 1 87 ? 15.278 60.772 30.505 1.00 13.04 86 ILE E O 1
ATOM 4363 N N . ARG E 1 88 ? 17.316 61.741 30.444 1.00 14.23 87 ARG E N 1
ATOM 4364 C CA . ARG E 1 88 ? 17.431 61.567 29.014 1.00 15.23 87 ARG E CA 1
ATOM 4365 C C . ARG E 1 88 ? 17.364 60.093 28.590 1.00 14.50 87 ARG E C 1
ATOM 4366 O O . ARG E 1 88 ? 16.943 59.799 27.494 1.00 15.55 87 ARG E O 1
ATOM 4374 N N . THR E 1 89 ? 17.817 59.192 29.469 1.00 15.17 88 THR E N 1
ATOM 4375 C CA . THR E 1 89 ? 17.823 57.751 29.197 1.00 15.26 88 THR E CA 1
ATOM 4376 C C . THR E 1 89 ? 16.691 56.989 29.908 1.00 14.79 88 THR E C 1
ATOM 4377 O O . THR E 1 89 ? 16.656 55.757 29.890 1.00 14.07 88 THR E O 1
ATOM 4381 N N . GLU E 1 90 ? 15.710 57.733 30.429 1.00 15.93 89 GLU E N 1
ATOM 4382 C CA . GLU E 1 90 ? 14.438 57.178 30.920 1.00 14.29 89 GLU E CA 1
ATOM 4383 C C . GLU E 1 90 ? 14.584 56.323 32.193 1.00 14.59 89 GLU E C 1
ATOM 4384 O O . GLU E 1 90 ? 13.715 55.525 32.500 1.00 18.19 89 GLU E O 1
ATOM 4390 N N . TYR E 1 91 ? 15.651 56.531 32.957 1.00 13.65 90 TYR E N 1
ATOM 4391 C CA . TYR E 1 91 ? 15.814 55.806 34.216 1.00 13.21 90 TYR E CA 1
ATOM 4392 C C . TYR E 1 91 ? 15.029 56.474 35.336 1.00 16.41 90 TYR E C 1
ATOM 4393 O O . TYR E 1 91 ? 14.702 55.837 36.325 1.00 17.94 90 TYR E O 1
ATOM 4402 N N . ILE E 1 92 ? 14.754 57.764 35.191 1.00 17.26 91 ILE E N 1
ATOM 4403 C CA . ILE E 1 92 ? 13.907 58.508 36.115 1.00 16.30 91 ILE E CA 1
ATOM 4404 C C . ILE E 1 92 ? 12.877 59.308 35.308 1.00 17.12 91 ILE E C 1
ATOM 4405 O O . ILE E 1 92 ? 13.084 59.605 34.138 1.00 18.13 91 ILE E O 1
ATOM 4410 N N . THR E 1 93 ? 11.764 59.645 35.946 1.00 16.62 92 THR E N 1
ATOM 4411 C CA . THR E 1 93 ? 10.713 60.444 35.291 1.00 16.99 92 THR E CA 1
ATOM 4412 C C . THR E 1 93 ? 11.096 61.910 35.290 1.00 16.29 92 THR E C 1
ATOM 4413 O O . THR E 1 93 ? 11.980 62.341 36.030 1.00 16.67 92 THR E O 1
ATOM 4417 N N . ARG E 1 94 ? 10.402 62.693 34.468 1.00 16.98 93 ARG E N 1
ATOM 4418 C CA . ARG E 1 94 ? 10.624 64.124 34.454 1.00 18.29 93 ARG E CA 1
ATOM 4419 C C . ARG E 1 94 ? 10.333 64.747 35.838 1.00 17.58 93 ARG E C 1
ATOM 4420 O O . ARG E 1 94 ? 11.053 65.660 36.302 1.00 16.85 93 ARG E O 1
ATOM 4428 N N . GLU E 1 95 ? 9.287 64.247 36.488 1.00 18.47 94 GLU E N 1
ATOM 4429 C CA . GLU E 1 95 ? 8.885 64.732 37.804 1.00 19.58 94 GLU E CA 1
ATOM 4430 C C . GLU E 1 95 ? 9.973 64.466 38.842 1.00 18.87 94 GLU E C 1
ATOM 4431 O O . GLU E 1 95 ? 10.340 65.383 39.598 1.00 18.20 94 GLU E O 1
ATOM 4437 N N . GLN E 1 96 ? 10.496 63.237 38.840 1.00 19.41 95 GLN E N 1
ATOM 4438 C CA . GLN E 1 96 ? 11.626 62.839 39.702 1.00 20.35 95 GLN E CA 1
ATOM 4439 C C . GLN E 1 96 ? 12.837 63.733 39.422 1.00 18.85 95 GLN E C 1
ATOM 4440 O O . GLN E 1 96 ? 13.476 64.248 40.346 1.00 16.77 95 GLN E O 1
ATOM 4446 N N . TYR E 1 97 ? 13.168 63.897 38.141 1.00 16.63 96 TYR E N 1
ATOM 4447 C CA . TYR E 1 97 ? 14.322 64.711 37.739 1.00 15.59 96 TYR E CA 1
ATOM 4448 C C . TYR E 1 97 ? 14.228 66.142 38.250 1.00 15.12 96 TYR E C 1
ATOM 4449 O O . TYR E 1 97 ? 15.168 66.670 38.834 1.00 17.16 96 TYR E O 1
ATOM 4458 N N . GLU E 1 98 ? 13.088 66.779 37.986 1.00 15.06 97 GLU E N 1
ATOM 4459 C CA . GLU E 1 98 ? 12.921 68.179 38.343 1.00 17.93 97 GLU E CA 1
ATOM 4460 C C . GLU E 1 98 ? 12.968 68.344 39.849 1.00 16.98 97 GLU E C 1
ATOM 4461 O O . GLU E 1 98 ? 13.591 69.270 40.374 1.00 19.68 97 GLU E O 1
ATOM 4467 N N . SER E 1 99 ? 12.323 67.444 40.568 1.00 17.07 98 SER E N 1
ATOM 4468 C CA . SER E 1 99 ? 12.350 67.516 42.036 1.00 17.51 98 SER E CA 1
ATOM 4469 C C . SER E 1 99 ? 13.793 67.437 42.586 1.00 17.14 98 SER E C 1
ATOM 4470 O O . SER E 1 99 ? 14.254 68.301 43.356 1.00 17.54 98 SER E O 1
ATOM 4473 N N . ILE E 1 100 ? 14.489 66.379 42.196 1.00 15.79 99 ILE E N 1
ATOM 4474 C CA . ILE E 1 100 ? 15.858 66.158 42.663 1.00 16.00 99 ILE E CA 1
ATOM 4475 C C . ILE E 1 100 ? 16.821 67.211 42.149 1.00 17.27 99 ILE E C 1
ATOM 4476 O O . ILE E 1 100 ? 17.641 67.740 42.911 1.00 15.53 99 ILE E O 1
ATOM 4481 N N . ASN E 1 101 ? 16.720 67.550 40.864 1.00 18.50 100 ASN E N 1
ATOM 4482 C CA . ASN E 1 101 ? 17.585 68.596 40.303 1.00 19.65 100 ASN E CA 1
ATOM 4483 C C . ASN E 1 101 ? 17.372 69.969 40.943 1.00 19.06 100 ASN E C 1
ATOM 4484 O O . ASN E 1 101 ? 18.328 70.719 41.125 1.00 17.34 100 ASN E O 1
ATOM 4489 N N . ASN E 1 102 ? 16.122 70.332 41.235 1.00 17.89 101 ASN E N 1
ATOM 4490 C CA . ASN E 1 102 ? 15.852 71.580 41.923 1.00 19.61 101 ASN E CA 1
ATOM 4491 C C . ASN E 1 102 ? 16.608 71.614 43.254 1.00 19.26 101 ASN E C 1
ATOM 4492 O O . ASN E 1 102 ? 17.190 72.639 43.634 1.00 17.70 101 ASN E O 1
ATOM 4497 N N . ASP E 1 103 ? 16.618 70.491 43.974 1.00 18.97 102 ASP E N 1
ATOM 4498 C CA . ASP E 1 103 ? 17.315 70.438 45.256 1.00 18.31 102 ASP E CA 1
ATOM 4499 C C . ASP E 1 103 ? 18.828 70.530 45.085 1.00 16.32 102 ASP E C 1
ATOM 4500 O O . ASP E 1 103 ? 19.517 71.209 45.847 1.00 17.86 102 ASP E O 1
ATOM 4505 N N . SER E 1 104 ? 19.334 69.888 44.052 1.00 15.60 103 SER E N 1
ATOM 4506 C CA . SER E 1 104 ? 20.786 69.886 43.823 1.00 15.83 103 SER E CA 1
ATOM 4507 C C . SER E 1 104 ? 21.255 71.292 43.451 1.00 16.07 103 SER E C 1
ATOM 4508 O O . SER E 1 104 ? 22.221 71.789 43.990 1.00 17.91 103 SER E O 1
ATOM 4511 N N . THR E 1 105 ? 20.548 71.937 42.522 1.00 18.49 104 THR E N 1
ATOM 4512 C CA . THR E 1 105 ? 20.916 73.266 42.037 1.00 18.17 104 THR E CA 1
ATOM 4513 C C . THR E 1 105 ? 20.722 74.343 43.107 1.00 18.50 104 THR E C 1
ATOM 4514 O O . THR E 1 105 ? 21.481 75.321 43.135 1.00 19.03 104 THR E O 1
ATOM 4518 N N . GLU E 1 106 ? 19.738 74.169 43.994 1.00 15.75 105 GLU E N 1
ATOM 4519 C CA . GLU E 1 106 ? 19.648 75.034 45.203 1.00 17.94 105 GLU E CA 1
ATOM 4520 C C . GLU E 1 106 ? 20.987 75.080 45.935 1.00 16.70 105 GLU E C 1
ATOM 4521 O O . GLU E 1 106 ? 21.434 76.131 46.395 1.00 17.93 105 GLU E O 1
ATOM 4527 N N . ILE E 1 107 ? 21.589 73.907 46.123 1.00 16.42 106 ILE E N 1
ATOM 4528 C CA . ILE E 1 107 ? 22.876 73.826 46.770 1.00 17.32 106 ILE E CA 1
ATOM 4529 C C . ILE E 1 107 ? 23.973 74.554 45.992 1.00 18.03 106 ILE E C 1
ATOM 4530 O O . ILE E 1 107 ? 24.755 75.278 46.613 1.00 16.76 106 ILE E O 1
ATOM 4535 N N . ASN E 1 108 ? 24.011 74.456 44.654 1.00 16.73 107 ASN E N 1
ATOM 4536 C CA . ASN E 1 108 ? 24.972 75.297 43.892 1.00 16.61 107 ASN E CA 1
ATOM 4537 C C . ASN E 1 108 ? 24.851 76.779 44.272 1.00 16.66 107 ASN E C 1
ATOM 4538 O O . ASN E 1 108 ? 25.836 77.462 44.526 1.00 18.63 107 ASN E O 1
ATOM 4543 N N . LYS E 1 109 ? 23.609 77.249 44.297 1.00 15.81 108 LYS E N 1
ATOM 4544 C CA . LYS E 1 109 ? 23.322 78.656 44.478 1.00 17.06 108 LYS E CA 1
ATOM 4545 C C . LYS E 1 109 ? 23.766 79.118 45.836 1.00 17.78 108 LYS E C 1
ATOM 4546 O O . LYS E 1 109 ? 24.406 80.165 45.969 1.00 17.54 108 LYS E O 1
ATOM 4552 N N . LEU E 1 110 ? 23.405 78.361 46.865 1.00 18.33 109 LEU E N 1
ATOM 4553 C CA . LEU E 1 110 ? 23.787 78.727 48.229 1.00 18.74 109 LEU E CA 1
ATOM 4554 C C . LEU E 1 110 ? 25.321 78.723 48.389 1.00 18.73 109 LEU E C 1
ATOM 4555 O O . LEU E 1 110 ? 25.887 79.652 48.983 1.00 19.22 109 LEU E O 1
ATOM 4560 N N . LEU E 1 111 ? 25.995 77.718 47.813 1.00 17.35 110 LEU E N 1
ATOM 4561 C CA . LEU E 1 111 ? 27.476 77.634 47.866 1.00 18.21 110 LEU E CA 1
ATOM 4562 C C . LEU E 1 111 ? 28.144 78.832 47.203 1.00 17.57 110 LEU E C 1
ATOM 4563 O O . LEU E 1 111 ? 29.084 79.465 47.757 1.00 17.93 110 LEU E O 1
ATOM 4568 N N . ILE E 1 112 ? 27.670 79.162 46.012 1.00 18.32 111 ILE E N 1
ATOM 4569 C CA . ILE E 1 112 ? 28.234 80.276 45.276 1.00 18.74 111 ILE E CA 1
ATOM 4570 C C . ILE E 1 112 ? 28.052 81.577 46.059 1.00 18.58 111 ILE E C 1
ATOM 4571 O O . ILE E 1 112 ? 28.959 82.404 46.105 1.00 16.16 111 ILE E O 1
ATOM 4576 N N . SER E 1 113 ? 26.881 81.764 46.661 1.00 16.86 112 SER E N 1
ATOM 4577 C CA . SER E 1 113 ? 26.650 82.958 47.500 1.00 18.40 112 SER E CA 1
ATOM 4578 C C . SER E 1 113 ? 27.611 83.029 48.681 1.00 20.23 112 SER E C 1
ATOM 4579 O O . SER E 1 113 ? 28.054 84.125 49.063 1.00 20.33 112 SER E O 1
ATOM 4582 N N . ILE E 1 114 ? 27.933 81.881 49.276 1.00 18.36 113 ILE E N 1
ATOM 4583 C CA . ILE E 1 114 ? 28.895 81.874 50.396 1.00 20.60 113 ILE E CA 1
ATOM 4584 C C . ILE E 1 114 ? 30.296 82.203 49.900 1.00 20.13 113 ILE E C 1
ATOM 4585 O O . ILE E 1 114 ? 30.980 83.063 50.460 1.00 23.11 113 ILE E O 1
ATOM 4590 N N . ILE E 1 115 ? 30.689 81.562 48.818 1.00 18.58 114 ILE E N 1
ATOM 4591 C CA . ILE E 1 115 ? 32.044 81.671 48.292 1.00 22.72 114 ILE E CA 1
ATOM 4592 C C . ILE E 1 115 ? 32.329 83.065 47.755 1.00 25.79 114 ILE E C 1
ATOM 4593 O O . ILE E 1 115 ? 33.388 83.648 48.043 1.00 25.53 114 ILE E O 1
ATOM 4598 N N . LYS E 1 116 ? 31.367 83.622 47.022 1.00 24.39 115 LYS E N 1
ATOM 4599 C CA . LYS E 1 116 ? 31.616 84.790 46.163 1.00 27.91 115 LYS E CA 1
ATOM 4600 C C . LYS E 1 116 ? 30.989 86.085 46.614 1.00 31.59 115 LYS E C 1
ATOM 4601 O O . LYS E 1 116 ? 31.252 87.121 46.004 1.00 31.93 115 LYS E O 1
ATOM 4607 N N . THR E 1 117 ? 30.155 86.063 47.653 1.00 33.94 116 THR E N 1
ATOM 4608 C CA . THR E 1 117 ? 29.579 87.311 48.153 1.00 37.27 116 THR E CA 1
ATOM 4609 C C . THR E 1 117 ? 29.892 87.511 49.636 1.00 39.60 116 THR E C 1
ATOM 4610 O O . THR E 1 117 ? 29.691 88.605 50.164 1.00 40.87 116 THR E O 1
ATOM 4614 N N . THR E 1 118 ? 30.406 86.473 50.291 1.00 38.77 117 THR E N 1
#

Secondary structure (P-SEA, 3-state):
cccccaaaaaaaaaaaaaaaaaaaaaaaccccccccaaaaaaaaaaaaaaaaacccaaaaaaaaaaaaaaaaaaaaaaaaaaaaccccaaaaaaaaaaaaaaaaaaaaaac/caaaaaaaaaaaaaaaaaaaaaaaacccccccaaaaaaaaaaaaaaaaaaacccaaaaaaaaaaaaaaaaaaaaaaaaaaaaccccaaaaaaaaaaaaaaaaaaaaaaac/ccccaaaaaaaaaaaaaaaaaaaaaaaccccccccaaaaaaaaaaaaaaaaaaacccaaaaaaaaaaaaaaaaaaaaaaaaaaaaccccaaaaaaaaaaaaaaaaaaaaaaac/caaaaaaaaaaaaaaaaaaaaaaacccccccaaaaaaaaaaaaaaaaaaacccaaaaaaaaaaaaaaaaaaaaaaaaaaaaccccaaaaaaaaaaaaaaaaaaaaac/caaaaaaaaaaaaaaaaaaaaccccccccaaaaaaaaaaaaaaaaaaacccaaaaaaaaaaaaaaaaaaaaaaaaaaaaccccaaaaaaaaaaaaaaaaaaaaaacc

Radius of gyration: 24.3 Å; Cα contacts (8 Å, |Δi|>4): 686; chains: 5; bounding box: 63×63×64 Å

B-factor: mean 23.26, std 9.4, range [5.56, 64.78]

Nearest PDB structures (foldseek):
  2rld-assembly1_B  TM=1.009E+00  e=6.470E-14  Bacteroides thetaiotaomicron VPI-5482
  2rld-assembly1_E  TM=9.996E-01  e=9.620E-13  Bacteroides thetaiotaomicron VPI-5482
  2rld-assembly1_D  TM=9.980E-01  e=4.115E-12  Bacteroides thetaiotaomicron VPI-5482
  2gsc-assembly1_D  TM=9.119E-01  e=2.979E-03  Xanthomonas campestris pv. campestris
  5arn-assembly1_A  TM=7.209E-01  e=9.470E-01  Methylosinus trichosporium OB3b

InterPro domains:
  IPR012657 23S rRNA-intervening sequence protein [PF05635] (6-111)
  IPR012657 23S rRNA-intervening sequence protein [PIRSF035652] (5-120)
  IPR012657 23S rRNA-intervening sequence protein [PTHR38471] (1-120)
  IPR012657 23S rRNA-intervening sequence protein [TIGR02436] (10-118)
  IPR036583 23S rRNA-intervening sequence superfamily [G3DSA:1.20.1440.60] (1-120)
  IPR036583 23S rRNA-intervening sequence superfamily [SSF158446] (3-115)